Protein 6STL (pdb70)

GO terms:
  GO:0009970 cellular response to sulfate starvation (P, IEP)
  GO:0015734 taurine transmembrane transport (P, IMP)

Foldseek 3Di:
DAEAEEEEEQFLAQLLLLVLVVQLCVVQVYHYHYHYDLAAQVVLVCLQVVVHFKYKHKLQSLLQSLQVVRQKAFAWFQFFFFQLWFKWFAAVCDAPVSQQPFEEEEAPSGLQNLLVCLVCVVVVHHPVRHNYDHDGQVVVLVCVVVVNGGIYTDHPPNVVSRNVRTDTHGGQNVSVVVPQIMTMTMMGGPVCCVVRVVSLLSVVCSSQVSNVVCLVPVVVQLPPVSSLVSSCVRNVHDSVCSSVSHVRTGDDHLVRGLVCLPPVSFVNSQVSSVSCCVSVNHVDHDNTSNSHGDNVSD/DEAEEEEEQFLALLLLLVLVVVLCVVQVYHYHYDYDLACLVVLVCQQVVVHFKYKHKLQSLLQSVLVVRQKAFAFFLFFFFQLWFKWFAAVQAAPVSQFAFEEEDAPRGLQVLLVCLVCVVVVHHPVRHNYHHDGQVVVLVCVVVVVGGIYGDHPPNVVSRNVRTDTHGGQNVSVVVPQIMTMTMMGGPVCCVVCVVSLLSSVCSSQVSNVVCVVPVVVCLPPVSSLVSSCVRNVHDSVCSSVSHVRTHDDHLVVGLVCLPPVSFVSSQVSSVSCVVVVNHVDGDPTSNSHGDNVSD

Nearest PDB structures (foldseek):
  6ssy-assembly2_B  TM=1.000E+00  e=4.212E-60  Escherichia coli K-12
  3ksx-assembly1_A  TM=8.386E-01  e=1.624E-20  Xanthomonas citri pv. citri str. 306
  2x26-assembly2_B  TM=8.172E-01  e=3.732E-20  Escherichia coli K-12
  2x26-assembly1_A  TM=8.160E-01  e=9.656E-20  Escherichia coli K-12
  4h6d-assembly1_A  TM=6.275E-01  e=7.279E-15  Saccharomyces cerevisiae

Sequence (595 aa):
MVNVTVAYQTSAEPAKVAQADNTFAKESGATVDWRKFDSGASIVRALASGDVQIGNLGSSPLAVAASSQQVPIEVFLLASKLGNSEALVVKKTISKPEDLIGKRIAVPFISTTHYSLLAALKHWGIKPGQVEIVNLQPPAIIAAWQRGDIDGAYVWAPAVNALEKDGKVLTDSEQVGQWGAPTLDVWVVRKDFAEKHPEVVKAFAKSSAIDAQQPYIANPDVWLKQPENISKLARRLSGVPEGDVPGLVKGNTYLTPQQQTAELTGPVNKAIIDTAQFLKEQGKVPAVANDYSQYVTSRFVVNVTVAYQTSAEPAKVAQADNTFAKESGATVDWRKFDSGASSIVRALASGDVQIGNLGSSPLAVAASSQQVPIEVFLLASKLGNSEALVVKKTISKPEDLIGKRIAVPFISTTHYSLLAALKHWGIKPGQVEIVNLQPPAIIAAWQRGDIDGAYVWAPAVNALEKDGKVLTDSEQVGQWGAPTLDVWVVRKDFAEKHPEVVKAFAKSAIDAQQPYIANPDVWLKQPENISKLARLSSGVPEGDVPGLVKGNTYLTPQQQTAELTGPVNKAIIDTAQFLKEQGKVPAVANDYSQYVTSRFV

Structure (mmCIF, N/CA/C/O backbone):
data_6STL
#
_entry.id   6STL
#
_cell.length_a   44.960
_cell.length_b   74.092
_cell.length_c   164.118
_cell.angle_alpha   90.00
_cell.angle_beta   90.00
_cell.angle_gamma   90.00
#
_symmetry.space_group_name_H-M   'P 21 21 21'
#
loop_
_entity.id
_entity.type
_entity.pdbx_description
1 polymer 'Taurine-binding periplasmic protein'
2 non-polymer '2-AMINOETHANESULFONIC ACID'
3 non-polymer 'IODIDE ION'
4 water water
#
loop_
_atom_site.group_PDB
_atom_site.id
_atom_site.type_symbol
_atom_site.label_atom_id
_atom_site.label_alt_id
_atom_site.label_comp_id
_atom_site.label_asym_id
_atom_site.label_entity_id
_atom_site.label_seq_id
_atom_site.pdbx_PDB_ins_code
_atom_site.Cartn_x
_atom_site.Cartn_y
_atom_site.Cartn_z
_atom_site.occupancy
_atom_site.B_iso_or_equiv
_atom_site.auth_seq_id
_atom_site.auth_comp_id
_atom_site.auth_asym_id
_atom_site.auth_atom_id
_atom_site.pdbx_PDB_model_num
ATOM 1 N N . MET A 1 1 ? 14.497 0.783 121.999 1.00 40.56 22 MET A N 1
ATOM 2 C CA . MET A 1 1 ? 15.472 0.545 120.942 1.00 38.05 22 MET A CA 1
ATOM 3 C C . MET A 1 1 ? 15.900 -0.913 120.920 1.00 28.77 22 MET A C 1
ATOM 4 O O . MET A 1 1 ? 16.306 -1.477 121.938 1.00 29.89 22 MET A O 1
ATOM 9 N N . VAL A 1 2 ? 15.812 -1.520 119.743 1.00 19.43 23 VAL A N 1
ATOM 10 C CA . VAL A 1 2 ? 16.108 -2.932 119.560 1.00 15.71 23 VAL A CA 1
ATOM 11 C C . VAL A 1 2 ? 17.308 -3.051 118.633 1.00 15.66 23 VAL A C 1
ATOM 12 O O . VAL A 1 2 ? 17.328 -2.450 117.552 1.00 15.96 23 VAL A O 1
ATOM 16 N N . ASN A 1 3 ? 18.308 -3.810 119.072 1.00 15.44 24 ASN A N 1
ATOM 17 C CA . ASN A 1 3 ? 19.447 -4.201 118.257 1.00 15.38 24 ASN A CA 1
ATOM 18 C C . ASN A 1 3 ? 19.363 -5.700 118.035 1.00 15.01 24 ASN A C 1
ATOM 19 O O . ASN A 1 3 ? 19.074 -6.457 118.967 1.00 19.11 24 ASN A O 1
ATOM 2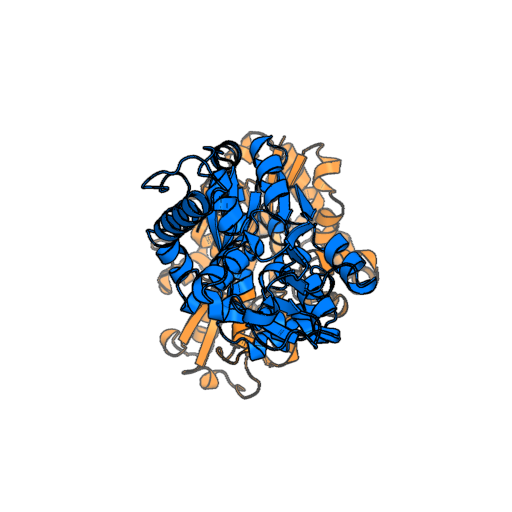4 N N . VAL A 1 4 ? 19.611 -6.132 116.808 1.00 11.83 25 VAL A N 1
ATOM 25 C CA . VAL A 1 4 ? 19.572 -7.551 116.491 1.00 12.04 25 VAL A CA 1
ATOM 26 C C . VAL A 1 4 ? 20.692 -7.868 115.517 1.00 10.60 25 VAL A C 1
ATOM 27 O O . VAL A 1 4 ? 20.948 -7.111 114.574 1.00 11.98 25 VAL A O 1
ATOM 31 N N . THR A 1 5 ? 21.380 -8.974 115.767 1.00 10.74 26 THR A N 1
ATOM 32 C CA . THR A 1 5 ? 22.409 -9.460 114.866 1.00 11.78 26 THR A CA 1
ATOM 33 C C . THR A 1 5 ? 21.862 -10.659 114.117 1.00 11.16 26 THR A C 1
ATOM 34 O O . THR A 1 5 ? 21.395 -11.622 114.736 1.00 10.96 26 THR A O 1
ATOM 38 N N . VAL A 1 6 ? 21.921 -10.587 112.793 1.00 10.75 27 VAL A N 1
ATOM 39 C CA . VAL A 1 6 ? 21.430 -11.624 111.900 1.00 9.40 27 VAL A CA 1
ATOM 40 C C . VAL A 1 6 ? 22.625 -12.258 111.199 1.00 9.89 27 VAL A C 1
ATOM 41 O O . VAL A 1 6 ? 23.390 -11.566 110.511 1.00 11.71 27 VAL A O 1
ATOM 45 N N . ALA A 1 7 ? 22.780 -13.576 111.359 1.00 8.63 28 ALA A N 1
ATOM 46 C CA . ALA A 1 7 ? 23.828 -14.327 110.672 1.00 9.64 28 ALA A CA 1
ATOM 47 C C . ALA A 1 7 ? 23.291 -14.796 109.326 1.00 8.71 28 ALA A C 1
ATOM 48 O O . ALA A 1 7 ? 22.341 -15.581 109.273 1.00 10.68 28 ALA A O 1
ATOM 50 N N . TYR A 1 8 ? 23.906 -14.343 108.240 1.00 10.06 29 TYR A N 1
ATOM 51 C CA . TYR A 1 8 ? 23.458 -14.733 106.911 1.00 10.10 29 TYR A CA 1
ATOM 52 C C . TYR A 1 8 ? 24.544 -15.510 106.186 1.00 9.41 29 TYR A C 1
ATOM 53 O O . TYR A 1 8 ? 25.716 -15.488 106.572 1.00 9.54 29 TYR A O 1
ATOM 62 N N . GLN A 1 9 ? 24.127 -16.215 105.143 1.00 9.34 30 GLN A N 1
ATOM 63 C CA . GLN A 1 9 ? 25.010 -17.044 104.336 1.00 9.85 30 GLN A CA 1
ATOM 64 C C . GLN A 1 9 ? 24.900 -16.634 102.871 1.00 10.25 30 GLN A C 1
ATOM 65 O O . GLN A 1 9 ? 24.154 -15.719 102.512 1.00 11.59 30 GLN A O 1
ATOM 71 N N . THR A 1 10 ? 25.633 -17.331 102.004 1.00 10.64 31 THR A N 1
ATOM 72 C CA . THR A 1 10 ? 25.909 -16.799 100.675 1.00 12.43 31 THR A CA 1
ATOM 73 C C . THR A 1 10 ? 25.032 -17.360 99.552 1.00 12.55 31 THR A C 1
ATOM 74 O O . THR A 1 10 ? 25.288 -17.046 98.387 1.00 15.30 31 THR A O 1
ATOM 78 N N . SER A 1 11 ? 24.003 -18.147 99.858 1.00 13.28 32 SER A N 1
ATOM 79 C CA . SER A 1 11 ? 23.097 -18.637 98.820 1.00 14.92 32 SER A CA 1
ATOM 80 C C . SER A 1 11 ? 22.446 -17.479 98.064 1.00 13.66 32 SER A C 1
ATOM 81 O O . SER A 1 11 ? 21.909 -16.548 98.667 1.00 15.09 32 SER A O 1
ATOM 84 N N . ALA A 1 12 ? 22.475 -17.546 96.735 1.00 11.42 33 ALA A N 1
ATOM 85 C CA . ALA A 1 12 ? 21.780 -16.568 95.898 1.00 12.70 33 ALA A CA 1
ATOM 86 C C . ALA A 1 12 ? 20.322 -16.987 95.789 1.00 11.55 33 ALA A C 1
ATOM 87 O O . ALA A 1 12 ? 19.979 -17.888 95.023 1.00 13.40 33 ALA A O 1
ATOM 89 N N . GLU A 1 13 ? 19.452 -16.329 96.546 1.00 10.62 34 GLU A N 1
ATOM 90 C CA . GLU A 1 13 ? 18.034 -16.658 96.546 1.00 10.77 34 GLU A CA 1
ATOM 91 C C . GLU A 1 13 ? 17.232 -15.376 96.720 1.00 10.11 34 GLU A C 1
ATOM 92 O O . GLU A 1 13 ? 17.777 -14.355 97.166 1.00 10.19 34 GLU A O 1
ATOM 98 N N . PRO A 1 14 ? 15.942 -15.387 96.354 1.00 10.45 35 PRO A N 1
ATOM 99 C CA . PRO A 1 14 ? 15.211 -14.117 96.192 1.00 10.23 35 PRO A CA 1
ATOM 100 C C . PRO A 1 14 ? 15.116 -13.259 97.446 1.00 10.13 35 PRO A C 1
ATOM 101 O O . PRO A 1 14 ? 15.007 -12.030 97.328 1.00 11.41 35 PRO A O 1
ATOM 105 N N . ALA A 1 15 ? 15.150 -13.853 98.643 1.00 10.64 36 ALA A N 1
ATOM 106 C CA . ALA A 1 15 ? 15.080 -13.049 99.860 1.00 11.27 36 ALA A CA 1
ATOM 107 C C . ALA A 1 15 ? 16.259 -12.088 100.001 1.00 10.40 36 ALA A C 1
ATOM 108 O O . ALA A 1 15 ? 16.172 -11.126 100.776 1.00 12.32 36 ALA A O 1
ATOM 110 N N . LYS A 1 16 ? 17.355 -12.308 99.266 1.00 9.99 37 LYS A N 1
ATOM 111 C CA . LYS A 1 16 ? 18.470 -11.369 99.329 1.00 11.19 37 LYS A CA 1
ATOM 112 C C . LYS A 1 16 ? 18.096 -9.986 98.810 1.00 11.35 37 LYS A C 1
ATOM 113 O O . LYS A 1 16 ? 18.754 -9.008 99.170 1.00 10.59 37 LYS A O 1
ATOM 119 N N . VAL A 1 17 ? 17.045 -9.873 97.992 1.00 10.70 38 VAL A N 1
ATOM 120 C CA . VAL A 1 17 ? 16.592 -8.546 97.580 1.00 10.81 38 VAL A CA 1
ATOM 121 C C . VAL A 1 17 ? 16.133 -7.744 98.793 1.00 10.34 38 VAL A C 1
ATOM 122 O O . VAL A 1 17 ? 16.412 -6.547 98.903 1.00 11.50 38 VAL A O 1
ATOM 126 N N . ALA A 1 18 ? 15.409 -8.385 99.714 1.00 11.09 39 ALA A N 1
ATOM 127 C CA . ALA A 1 18 ? 14.958 -7.677 100.910 1.00 11.75 39 ALA A CA 1
ATOM 128 C C . ALA A 1 18 ? 16.128 -7.320 101.816 1.00 9.73 39 ALA A C 1
ATOM 129 O O . ALA A 1 18 ? 16.131 -6.258 102.446 1.00 11.72 39 ALA A O 1
ATOM 131 N N . GLN A 1 19 ? 17.127 -8.198 101.902 1.00 10.72 40 GLN A N 1
ATOM 132 C CA . GLN A 1 19 ? 18.332 -7.872 102.654 1.00 10.69 40 GLN A CA 1
ATOM 133 C C . GLN A 1 19 ? 19.015 -6.636 102.075 1.00 11.18 40 GLN A C 1
ATOM 134 O O . GLN A 1 19 ? 19.322 -5.687 102.803 1.00 11.12 40 GLN A O 1
ATOM 140 N N . ALA A 1 20 ? 19.210 -6.611 100.752 1.00 10.91 41 ALA A N 1
ATOM 141 C CA . ALA A 1 20 ? 19.856 -5.470 100.107 1.00 11.11 41 ALA A CA 1
ATOM 142 C C . ALA A 1 20 ? 19.054 -4.190 100.305 1.00 10.99 41 ALA A C 1
ATOM 143 O O . ALA A 1 20 ? 19.630 -3.105 100.456 1.00 13.62 41 ALA A O 1
ATOM 145 N N . ASP A 1 21 ? 17.726 -4.297 100.294 1.00 10.90 42 ASP A N 1
ATOM 146 C CA . ASP A 1 21 ? 16.839 -3.152 100.453 1.00 11.83 42 ASP A CA 1
ATOM 147 C C . ASP A 1 21 ? 16.711 -2.693 101.903 1.00 11.00 42 ASP A C 1
ATOM 148 O O . ASP A 1 21 ? 16.065 -1.671 102.154 1.00 12.87 42 ASP A O 1
ATOM 153 N N . ASN A 1 22 ? 17.278 -3.432 102.857 1.00 13.15 43 ASN A N 1
ATOM 154 C CA . ASN A 1 22 ? 17.188 -3.100 104.282 1.00 13.53 43 ASN A CA 1
ATOM 155 C C . ASN A 1 22 ? 15.743 -3.129 104.787 1.00 11.29 43 ASN A C 1
ATOM 156 O O . ASN A 1 22 ? 15.397 -2.433 105.742 1.00 12.54 43 ASN A O 1
ATOM 161 N N . THR A 1 23 ? 14.899 -3.962 104.174 1.00 11.34 44 THR A N 1
ATOM 162 C CA . THR A 1 23 ? 13.465 -3.911 104.457 1.00 12.26 44 THR A CA 1
ATOM 163 C C . THR A 1 23 ? 13.141 -4.303 105.893 1.00 11.67 44 THR A C 1
ATOM 164 O O . THR A 1 23 ? 12.280 -3.682 106.531 1.00 12.11 44 THR A O 1
ATOM 168 N N . PHE A 1 24 ? 13.794 -5.346 106.406 1.00 9.91 45 PHE A N 1
ATOM 169 C CA . PHE A 1 24 ? 13.544 -5.792 107.773 1.00 9.25 45 PHE A CA 1
ATOM 170 C C . PHE A 1 24 ? 13.841 -4.681 108.781 1.00 9.14 45 PHE A C 1
ATOM 171 O O . PHE A 1 24 ? 13.020 -4.392 109.659 1.00 10.11 45 PHE A O 1
ATOM 179 N N . ALA A 1 25 ? 14.996 -4.020 108.644 1.00 9.69 46 ALA A N 1
ATOM 180 C CA . ALA A 1 25 ? 15.313 -2.897 109.522 1.00 10.55 46 ALA A CA 1
ATOM 181 C C . ALA A 1 25 ? 14.270 -1.794 109.402 1.00 10.02 46 ALA A C 1
ATOM 182 O O . ALA A 1 25 ? 13.784 -1.269 110.410 1.00 11.34 46 ALA A O 1
ATOM 184 N N . LYS A 1 26 ? 13.896 -1.447 108.171 1.00 10.88 47 LYS A N 1
ATOM 185 C CA . LYS A 1 26 ? 12.977 -0.332 107.970 1.00 10.80 47 LYS A CA 1
ATOM 186 C C . LYS A 1 26 ? 11.605 -0.625 108.558 1.00 10.85 47 LYS A C 1
ATOM 187 O O . LYS A 1 26 ? 11.004 0.249 109.192 1.00 11.97 47 LYS A O 1
ATOM 193 N N . GLU A 1 27 ? 11.094 -1.845 108.349 1.00 10.40 48 GLU A N 1
ATOM 194 C CA . GLU A 1 27 ? 9.747 -2.177 108.801 1.00 10.27 48 GLU A CA 1
ATOM 195 C C . GLU A 1 27 ? 9.700 -2.471 110.294 1.00 12.07 48 GLU A C 1
ATOM 196 O O . GLU A 1 27 ? 8.710 -2.147 110.955 1.00 15.00 48 GLU A O 1
ATOM 202 N N . SER A 1 28 ? 10.759 -3.057 110.850 1.00 10.60 49 SER A N 1
ATOM 203 C CA . SER A 1 28 ? 10.752 -3.435 112.257 1.00 10.37 49 SER A CA 1
ATOM 204 C C . SER A 1 28 ? 11.140 -2.290 113.177 1.00 11.09 49 SER A C 1
ATOM 205 O O . SER A 1 28 ? 10.770 -2.314 114.357 1.00 13.67 49 SER A O 1
ATOM 208 N N . GLY A 1 29 ? 11.879 -1.302 112.669 1.00 11.62 50 GLY A N 1
ATOM 209 C CA . GLY A 1 29 ? 12.446 -0.250 113.489 1.00 13.30 50 GLY A CA 1
ATOM 210 C C . GLY A 1 29 ? 13.716 -0.625 114.225 1.00 13.28 50 GLY A C 1
ATOM 211 O O . GLY A 1 29 ? 14.271 0.221 114.939 1.00 15.12 50 GLY A O 1
ATOM 212 N N . ALA A 1 30 ? 14.196 -1.859 114.080 1.00 12.50 51 ALA A N 1
ATOM 213 C CA . ALA A 1 30 ? 15.383 -2.296 114.796 1.00 11.10 51 ALA A CA 1
ATOM 214 C C . ALA A 1 30 ? 16.648 -1.892 114.044 1.00 11.81 51 ALA A C 1
ATOM 215 O O . ALA A 1 30 ? 16.643 -1.701 112.827 1.00 13.59 51 ALA A O 1
ATOM 217 N N . THR A 1 31 ? 17.739 -1.761 114.793 1.00 12.23 52 THR A N 1
ATOM 218 C CA . THR A 1 31 ? 19.062 -1.652 114.193 1.00 11.84 52 THR A CA 1
ATOM 219 C C . THR A 1 31 ? 19.568 -3.064 113.938 1.00 10.81 52 THR A C 1
ATOM 220 O O . THR A 1 31 ? 19.691 -3.861 114.875 1.00 13.50 52 THR A O 1
ATOM 224 N N . VAL A 1 32 ? 19.818 -3.389 112.672 1.00 12.10 53 VAL A N 1
ATOM 225 C CA . VAL A 1 32 ? 20.114 -4.755 112.252 1.00 11.32 53 VAL A CA 1
ATOM 226 C C . VAL A 1 32 ? 21.562 -4.841 111.792 1.00 11.73 53 VAL A C 1
ATOM 227 O O . VAL A 1 32 ? 21.977 -4.133 110.862 1.00 13.87 53 VAL A O 1
ATOM 231 N N . ASP A 1 33 ? 22.325 -5.724 112.428 1.00 11.52 54 ASP A N 1
ATOM 232 C CA . ASP A 1 33 ? 23.700 -6.010 112.041 1.00 12.27 54 ASP A CA 1
ATOM 233 C C . ASP A 1 33 ? 23.666 -7.327 111.273 1.00 10.29 54 ASP A C 1
ATOM 234 O O . ASP A 1 33 ? 23.574 -8.403 111.869 1.00 11.78 54 ASP A O 1
ATOM 239 N N . TRP A 1 34 ? 23.720 -7.234 109.943 1.00 10.96 55 TRP A N 1
ATOM 240 C CA . TRP A 1 34 ? 23.786 -8.414 109.086 1.00 10.96 55 TRP A CA 1
ATOM 241 C C . TRP A 1 34 ? 25.239 -8.862 108.998 1.00 11.64 55 TRP A C 1
ATOM 242 O O . TRP A 1 34 ? 26.077 -8.134 108.461 1.00 15.77 55 TRP A O 1
ATOM 253 N N . ARG A 1 35 ? 25.536 -10.052 109.513 1.00 11.07 56 ARG A N 1
ATOM 254 C CA . ARG A 1 35 ? 26.902 -10.556 109.610 1.00 12.98 56 ARG A CA 1
ATOM 255 C C . ARG A 1 35 ? 27.016 -11.813 108.764 1.00 10.32 56 ARG A C 1
ATOM 256 O O . ARG A 1 35 ? 26.256 -12.769 108.959 1.00 11.29 56 ARG A O 1
ATOM 264 N N . LYS A 1 36 ? 27.965 -11.813 107.829 1.00 10.81 57 LYS A N 1
ATOM 265 C CA . LYS A 1 36 ? 28.186 -12.953 106.952 1.00 11.29 57 LYS A CA 1
ATOM 266 C C . LYS A 1 36 ? 28.983 -14.026 107.676 1.00 11.82 57 LYS A C 1
ATOM 267 O O . LYS A 1 36 ? 29.993 -13.731 108.322 1.00 13.42 57 LYS A O 1
ATOM 273 N N . PHE A 1 37 ? 28.525 -15.271 107.565 1.00 11.54 58 PHE A N 1
ATOM 274 C CA . PHE A 1 37 ? 29.239 -16.431 108.077 1.00 11.93 58 PHE A CA 1
ATOM 275 C C . PHE A 1 37 ? 29.540 -17.393 106.934 1.00 12.61 58 PHE A C 1
ATOM 276 O O . PHE A 1 37 ? 28.791 -17.478 105.955 1.00 14.51 58 PHE A O 1
ATOM 284 N N . ASP A 1 38 ? 30.649 -18.126 107.070 1.00 15.54 59 ASP A N 1
ATOM 285 C CA . ASP A 1 38 ? 31.118 -18.984 105.985 1.00 16.22 59 ASP A CA 1
ATOM 286 C C . ASP A 1 38 ? 30.334 -20.286 105.878 1.00 13.96 59 ASP A C 1
ATOM 287 O O . ASP A 1 38 ? 30.238 -20.847 104.777 1.00 14.70 59 ASP A O 1
ATOM 292 N N . SER A 1 39 ? 29.794 -20.788 106.990 1.00 12.49 60 SER A N 1
ATOM 293 C CA . SER A 1 39 ? 28.976 -21.999 106.992 1.00 12.63 60 SER A CA 1
ATOM 294 C C . SER A 1 39 ? 28.221 -22.075 108.318 1.00 10.55 60 SER A C 1
ATOM 295 O O . SER A 1 39 ? 28.386 -21.226 109.202 1.00 12.22 60 SER A O 1
ATOM 298 N N . GLY A 1 40 ? 27.400 -23.117 108.459 1.00 10.41 61 GLY A N 1
ATOM 299 C CA . GLY A 1 40 ? 26.453 -23.162 109.560 1.00 10.68 61 GLY A CA 1
ATOM 300 C C . GLY A 1 40 ? 27.062 -23.479 110.912 1.00 10.76 61 GLY A C 1
ATOM 301 O O . GLY A 1 40 ? 26.528 -23.064 111.941 1.00 11.60 61 GLY A O 1
ATOM 302 N N . ALA A 1 41 ? 28.182 -24.208 110.942 1.00 12.05 62 ALA A N 1
ATOM 303 C CA . ALA A 1 41 ? 28.768 -24.586 112.225 1.00 11.87 62 ALA A CA 1
ATOM 304 C C . ALA A 1 41 ? 29.087 -23.356 113.072 1.00 12.87 62 ALA A C 1
ATOM 305 O O . ALA A 1 41 ? 28.756 -23.303 114.262 1.00 13.13 62 ALA A O 1
ATOM 307 N N . SER A 1 42 ? 29.724 -22.349 112.473 1.00 12.32 63 SER A N 1
ATOM 308 C CA . SER A 1 42 ? 30.058 -21.142 113.225 1.00 12.54 63 SER A CA 1
ATOM 309 C C . SER A 1 42 ? 28.818 -20.342 113.612 1.00 10.85 63 SER A C 1
ATOM 310 O O . SER A 1 42 ? 28.839 -19.606 114.610 1.00 11.81 63 SER A O 1
ATOM 313 N N . ILE A 1 43 ? 27.734 -20.462 112.841 1.00 10.27 64 ILE A N 1
ATOM 314 C CA . ILE A 1 43 ? 26.479 -19.823 113.229 1.00 9.88 64 ILE A CA 1
ATOM 315 C C . ILE A 1 43 ? 25.887 -20.502 114.457 1.00 10.53 64 ILE A C 1
ATOM 316 O O . ILE A 1 43 ? 25.365 -19.834 115.358 1.00 12.07 64 ILE A O 1
ATOM 321 N N . VAL A 1 44 ? 25.939 -21.835 114.510 1.00 10.20 65 VAL A N 1
ATOM 322 C CA . VAL A 1 44 ? 25.482 -22.544 115.702 1.00 10.14 65 VAL A CA 1
ATOM 323 C C . VAL A 1 44 ? 26.232 -22.061 116.935 1.00 11.29 65 VAL A C 1
ATOM 324 O O . VAL A 1 44 ? 25.624 -21.797 117.979 1.00 12.00 65 VAL A O 1
ATOM 328 N N . ARG A 1 45 ? 27.560 -21.912 116.831 1.00 12.37 66 ARG A N 1
ATOM 329 C CA . ARG A 1 45 ? 28.343 -21.440 117.972 1.00 14.55 66 ARG A CA 1
ATOM 330 C C . ARG A 1 45 ? 27.892 -20.051 118.401 1.00 12.91 66 ARG A C 1
ATOM 331 O O . ARG A 1 45 ? 27.769 -19.766 119.600 1.00 13.38 66 ARG A O 1
ATOM 339 N N . ALA A 1 46 ? 27.673 -19.163 117.429 1.00 11.99 67 ALA A N 1
ATOM 340 C CA . ALA A 1 46 ? 27.310 -17.786 117.738 1.00 11.60 67 ALA A CA 1
ATOM 341 C C . ALA A 1 46 ? 25.891 -17.695 118.289 1.00 11.40 67 ALA A C 1
ATOM 342 O O . ALA A 1 46 ? 25.608 -16.848 119.143 1.00 12.63 67 ALA A O 1
ATOM 344 N N . LEU A 1 47 ? 24.976 -18.541 117.800 1.00 10.99 68 LEU A N 1
ATOM 345 C CA . LEU A 1 47 ? 23.644 -18.604 118.399 1.00 11.61 68 LEU A CA 1
ATOM 346 C C . LEU A 1 47 ? 23.722 -19.102 119.838 1.00 11.71 68 LEU A C 1
ATOM 347 O O . LEU A 1 47 ? 23.070 -18.547 120.732 1.00 13.73 68 LEU A O 1
ATOM 352 N N . ALA A 1 48 ? 24.528 -20.143 120.079 1.00 11.27 69 ALA A N 1
ATOM 353 C CA . ALA A 1 48 ? 24.622 -20.727 121.416 1.00 12.98 69 ALA A CA 1
ATOM 354 C C . ALA A 1 48 ? 25.183 -19.732 122.424 1.00 13.31 69 ALA A C 1
ATOM 355 O O . ALA A 1 48 ? 24.725 -19.678 123.571 1.00 17.11 69 ALA A O 1
ATOM 357 N N . SER A 1 49 ? 26.172 -18.932 122.019 1.00 13.28 70 SER A N 1
ATOM 358 C CA . SER A 1 49 ? 26.761 -17.950 122.922 1.00 14.17 70 SER A CA 1
ATOM 359 C C . SER A 1 49 ? 25.920 -16.689 123.065 1.00 13.74 70 SER A C 1
ATOM 360 O O . SER A 1 49 ? 26.184 -15.886 123.967 1.00 18.11 70 SER A O 1
ATOM 363 N N . GLY A 1 50 ? 24.920 -16.497 122.210 1.00 13.22 71 GLY A N 1
ATOM 364 C CA . GLY A 1 50 ? 24.097 -15.307 122.250 1.00 15.23 71 GLY A CA 1
ATOM 365 C C . GLY A 1 50 ? 24.590 -14.161 121.395 1.00 16.23 71 GLY A C 1
ATOM 366 O O . GLY A 1 50 ? 23.962 -13.095 121.401 1.00 17.01 71 GLY A O 1
ATOM 367 N N . ASP A 1 51 ? 25.692 -14.341 120.658 1.00 14.45 72 ASP A N 1
ATOM 368 C CA . ASP A 1 51 ? 26.217 -13.267 119.819 1.00 16.78 72 ASP A CA 1
ATOM 369 C C . ASP A 1 51 ? 25.379 -13.036 118.572 1.00 14.84 72 ASP A C 1
ATOM 370 O O . ASP A 1 51 ? 25.462 -11.956 117.978 1.00 17.73 72 ASP A O 1
ATOM 375 N N . VAL A 1 52 ? 24.584 -14.025 118.170 1.00 13.65 73 VAL A N 1
ATOM 376 C CA . VAL A 1 52 ? 23.649 -13.921 117.058 1.00 12.78 73 VAL A CA 1
ATOM 377 C C . VAL A 1 52 ? 22.273 -14.294 117.590 1.00 10.62 73 VAL A C 1
ATOM 378 O O . VAL A 1 52 ? 22.146 -15.226 118.389 1.00 12.32 73 VAL A O 1
ATOM 382 N N . GLN A 1 53 ? 21.246 -13.561 117.162 1.00 9.88 74 GLN A N 1
ATOM 383 C CA . GLN A 1 53 ? 19.890 -13.848 117.616 1.00 10.38 74 GLN A CA 1
ATOM 384 C C . GLN A 1 53 ? 19.021 -14.522 116.560 1.00 10.09 74 GLN A C 1
ATOM 385 O O . GLN A 1 53 ? 18.118 -15.290 116.923 1.00 10.83 74 GLN A O 1
ATOM 391 N N . ILE A 1 54 ? 19.261 -14.237 115.277 1.00 10.14 75 ILE A N 1
ATOM 392 C CA . ILE A 1 54 ? 18.560 -14.846 114.151 1.00 9.34 75 ILE A CA 1
ATOM 393 C C . ILE A 1 54 ? 19.628 -15.333 113.187 1.00 9.63 75 ILE A C 1
ATOM 394 O O . ILE A 1 54 ? 20.566 -14.588 112.882 1.00 10.97 75 ILE A O 1
ATOM 399 N N . GLY A 1 55 ? 19.516 -16.576 112.732 1.00 9.36 76 GLY A N 1
ATOM 400 C CA . GLY A 1 55 ? 20.544 -17.151 111.879 1.00 9.57 76 GLY A CA 1
ATOM 401 C C . GLY A 1 55 ? 19.986 -18.058 110.805 1.00 9.69 76 GLY A C 1
ATOM 402 O O . GLY A 1 55 ? 18.981 -18.746 110.996 1.00 9.59 76 GLY A O 1
ATOM 403 N N . ASN A 1 56 ? 20.675 -18.068 109.668 1.00 8.96 77 ASN A N 1
ATOM 404 C CA . ASN A 1 56 ? 20.340 -18.946 108.555 1.00 9.77 77 ASN A CA 1
ATOM 405 C C . ASN A 1 56 ? 21.184 -20.208 108.670 1.00 9.17 77 ASN A C 1
ATOM 406 O O . ASN A 1 56 ? 22.415 -20.136 108.637 1.00 11.01 77 ASN A O 1
ATOM 411 N N . LEU A 1 57 ? 20.528 -21.359 108.831 1.00 9.39 78 LEU A N 1
ATOM 412 C CA . LEU A 1 57 ? 21.208 -22.639 109.007 1.00 8.90 78 LEU A CA 1
ATOM 413 C C . LEU A 1 57 ? 20.735 -23.635 107.962 1.00 9.37 78 LEU A C 1
ATOM 414 O O . LEU A 1 57 ? 19.538 -23.719 107.664 1.00 9.33 78 LEU A O 1
ATOM 419 N N . GLY A 1 58 ? 21.672 -24.425 107.444 1.00 9.29 79 GLY A N 1
ATOM 420 C CA . GLY A 1 58 ? 21.291 -25.643 106.764 1.00 9.55 79 GLY A CA 1
ATOM 421 C C . GLY A 1 58 ? 20.682 -26.649 107.722 1.00 8.40 79 GLY A C 1
ATOM 422 O O . GLY A 1 58 ? 20.841 -26.570 108.941 1.00 9.38 79 GLY A O 1
ATOM 423 N N . SER A 1 59 ? 19.974 -27.626 107.151 1.00 9.17 80 SER A N 1
ATOM 424 C CA . SER A 1 59 ? 19.281 -28.604 107.987 1.00 9.80 80 SER A CA 1
ATOM 425 C C . SER A 1 59 ? 20.253 -29.475 108.782 1.00 9.32 80 SER A C 1
ATOM 426 O O . SER A 1 59 ? 19.907 -29.942 109.873 1.00 10.64 80 SER A O 1
ATOM 429 N N . SER A 1 60 ? 21.470 -29.693 108.267 1.00 9.44 81 SER A N 1
ATOM 430 C CA . SER A 1 60 ? 22.446 -30.486 109.014 1.00 10.12 81 SER A CA 1
ATOM 431 C C . SER A 1 60 ? 22.984 -29.731 110.227 1.00 9.02 81 SER A C 1
ATOM 432 O O . SER A 1 60 ? 22.913 -30.274 111.344 1.00 10.72 81 SER A O 1
ATOM 435 N N . PRO A 1 61 ? 23.474 -28.487 110.112 1.00 9.40 82 PRO A N 1
ATOM 436 C CA . PRO A 1 61 ? 23.819 -27.747 111.337 1.00 10.07 82 PRO A CA 1
ATOM 437 C C . PRO A 1 61 ? 22.638 -27.576 112.279 1.00 9.34 82 PRO A C 1
ATOM 438 O O . PRO A 1 61 ? 22.824 -27.607 113.502 1.00 10.66 82 PRO A O 1
ATOM 442 N N . LEU A 1 62 ? 21.426 -27.416 111.748 1.00 9.24 83 LEU A N 1
ATOM 443 C CA . LEU A 1 62 ? 20.249 -27.332 112.608 1.00 10.93 83 LEU A CA 1
ATOM 444 C C . LEU A 1 62 ? 20.106 -28.586 113.460 1.00 9.33 83 LEU A C 1
ATOM 445 O O . LEU A 1 62 ? 19.863 -28.506 114.671 1.00 10.34 83 LEU A O 1
ATOM 450 N N . ALA A 1 63 ? 20.248 -29.760 112.839 1.00 9.07 84 ALA A N 1
ATOM 451 C CA . ALA A 1 63 ? 20.104 -31.017 113.570 1.00 10.06 84 ALA A CA 1
ATOM 452 C C . ALA A 1 63 ? 21.183 -31.170 114.633 1.00 10.64 84 ALA A C 1
ATOM 453 O O . ALA A 1 63 ? 20.920 -31.693 115.727 1.00 12.25 84 ALA A O 1
ATOM 455 N N . VAL A 1 64 ? 22.410 -30.733 114.329 1.00 10.79 85 VAL A N 1
ATOM 456 C CA . VAL A 1 64 ? 23.469 -30.745 115.340 1.00 10.85 85 VAL A CA 1
ATOM 457 C C . VAL A 1 64 ? 23.092 -29.851 116.516 1.00 10.78 85 VAL A C 1
ATOM 458 O O . VAL A 1 64 ? 23.189 -30.251 117.683 1.00 13.09 85 VAL A O 1
ATOM 462 N N . ALA A 1 65 ? 22.646 -28.627 116.228 1.00 10.47 86 ALA A N 1
ATOM 463 C CA . ALA A 1 65 ? 22.269 -27.710 117.301 1.00 11.26 86 ALA A CA 1
ATOM 464 C C . ALA A 1 65 ? 21.121 -28.271 118.132 1.00 10.97 86 ALA A C 1
ATOM 465 O O . ALA A 1 65 ? 21.134 -28.189 119.368 1.00 11.30 86 ALA A O 1
ATOM 467 N N . ALA A 1 66 ? 20.114 -28.841 117.473 1.00 10.54 87 ALA A N 1
ATOM 468 C CA . ALA A 1 66 ? 18.971 -29.369 118.213 1.00 11.56 87 ALA A CA 1
ATOM 469 C C . ALA A 1 66 ? 19.379 -30.555 119.075 1.00 11.86 87 ALA A C 1
ATOM 470 O O . ALA A 1 66 ? 18.895 -30.711 120.201 1.00 12.47 87 ALA A O 1
ATOM 472 N N . SER A 1 67 ? 20.297 -31.382 118.578 1.00 11.92 88 SER A N 1
ATOM 473 C CA A SER A 1 67 ? 20.793 -32.521 119.347 0.52 14.13 88 SER A CA 1
ATOM 474 C CA B SER A 1 67 ? 20.732 -32.512 119.381 0.48 14.24 88 SER A CA 1
ATOM 475 C C . SER A 1 67 ? 21.607 -32.079 120.553 1.00 15.49 88 SER A C 1
ATOM 476 O O . SER A 1 67 ? 21.750 -32.843 121.515 1.00 20.49 88 SER A O 1
ATOM 481 N N . GLN A 1 68 ? 22.154 -30.864 120.513 1.00 12.25 89 GLN A N 1
ATOM 482 C CA . GLN A 1 68 ? 22.873 -30.280 121.637 1.00 14.52 89 GLN A CA 1
ATOM 483 C C . GLN A 1 68 ? 21.982 -29.407 122.517 1.00 13.85 89 GLN A C 1
ATOM 484 O O . GLN A 1 68 ? 22.485 -28.780 123.454 1.00 15.83 89 GLN A O 1
ATOM 490 N N . GLN A 1 69 ? 20.677 -29.353 122.234 1.00 12.30 90 GLN A N 1
ATOM 491 C CA . GLN A 1 69 ? 19.701 -28.592 123.024 1.00 13.12 90 GLN A CA 1
ATOM 492 C C . GLN A 1 69 ? 19.993 -27.094 123.031 1.00 13.12 90 GLN A C 1
ATOM 493 O O . GLN A 1 69 ? 19.750 -26.406 124.028 1.00 15.22 90 GLN A O 1
ATOM 499 N N . VAL A 1 70 ? 20.513 -26.577 121.922 1.00 12.02 91 VAL A N 1
ATOM 500 C CA . VAL A 1 70 ? 20.635 -25.121 121.790 1.00 12.42 91 VAL A CA 1
ATOM 501 C C . VAL A 1 70 ? 19.235 -24.515 121.764 1.00 11.63 91 VAL A C 1
ATOM 502 O O . VAL A 1 70 ? 18.364 -24.999 121.012 1.00 11.49 91 VAL A O 1
ATOM 506 N N . PRO A 1 71 ? 18.955 -23.459 122.549 1.00 12.12 92 PRO A N 1
ATOM 507 C CA . PRO A 1 71 ? 17.573 -22.921 122.643 1.00 11.98 92 PRO A CA 1
ATOM 508 C C . PRO A 1 71 ? 17.201 -22.033 121.461 1.00 10.25 92 PRO A C 1
ATOM 509 O O . PRO A 1 71 ? 17.114 -20.799 121.563 1.00 11.87 92 PRO A O 1
ATOM 513 N N . ILE A 1 72 ? 16.990 -22.672 120.307 1.00 11.13 93 ILE A N 1
ATOM 514 C CA . ILE A 1 72 ? 16.614 -22.006 119.067 1.00 9.43 93 ILE A CA 1
ATOM 515 C C . ILE A 1 72 ? 15.424 -22.738 118.459 1.00 10.13 93 ILE A C 1
ATOM 516 O O . ILE A 1 72 ? 15.201 -23.929 118.699 1.00 10.58 93 ILE A O 1
ATOM 521 N N . GLU A 1 73 ? 14.676 -22.016 117.631 1.00 10.03 94 GLU A N 1
ATOM 522 C CA . GLU A 1 73 ? 13.566 -22.596 116.892 1.00 10.30 94 GLU A CA 1
ATOM 523 C C . GLU A 1 73 ? 13.631 -22.156 115.439 1.00 9.58 94 GLU A C 1
ATOM 524 O O . GLU A 1 73 ? 13.850 -20.975 115.151 1.00 9.44 94 GLU A O 1
ATOM 530 N N . VAL A 1 74 ? 13.404 -23.112 114.531 1.00 10.25 95 VAL A N 1
ATOM 531 C CA . VAL A 1 74 ? 13.076 -22.776 113.151 1.00 8.81 95 VAL A CA 1
ATOM 532 C C . VAL A 1 74 ? 11.769 -21.999 113.135 1.00 8.71 95 VAL A C 1
ATOM 533 O O . VAL A 1 74 ? 10.755 -22.457 113.676 1.00 10.43 95 VAL A O 1
ATOM 537 N N . PHE A 1 75 ? 11.776 -20.818 112.516 1.00 9.25 96 PHE A N 1
ATOM 538 C CA . PHE A 1 75 ? 10.547 -20.045 112.394 1.00 9.05 96 PHE A CA 1
ATOM 539 C C . PHE A 1 75 ? 10.151 -19.730 110.955 1.00 9.08 96 PHE A C 1
ATOM 540 O O . PHE A 1 75 ? 9.069 -19.167 110.730 1.00 10.12 96 PHE A O 1
ATOM 548 N N . LEU A 1 76 ? 10.976 -20.099 109.980 1.00 10.40 97 LEU A N 1
ATOM 549 C CA . LEU A 1 76 ? 10.570 -20.115 108.582 1.00 10.72 97 LEU A CA 1
ATOM 550 C C . LEU A 1 76 ? 11.613 -20.883 107.794 1.00 10.68 97 LEU A C 1
ATOM 551 O O . LEU A 1 76 ? 12.762 -21.021 108.215 1.00 10.81 97 LEU A O 1
ATOM 556 N N . LEU A 1 77 ? 11.193 -21.387 106.649 1.00 10.63 98 LEU A N 1
ATOM 557 C CA . LEU A 1 77 ? 12.125 -21.997 105.721 1.00 12.39 98 LEU A CA 1
ATOM 558 C C . LEU A 1 77 ? 12.714 -20.921 104.825 1.00 11.45 98 LEU A C 1
ATOM 559 O O . LEU A 1 77 ? 12.029 -19.960 104.451 1.00 12.92 98 LEU A O 1
ATOM 564 N N . ALA A 1 78 ? 13.995 -21.073 104.503 1.00 10.99 99 ALA A N 1
ATOM 565 C CA . ALA A 1 78 ? 14.608 -20.252 103.470 1.00 10.85 99 ALA A CA 1
ATOM 566 C C . ALA A 1 78 ? 14.436 -20.889 102.098 1.00 10.62 99 ALA A C 1
ATOM 567 O O . ALA A 1 78 ? 13.971 -20.230 101.162 1.00 12.78 99 ALA A O 1
ATOM 569 N N . SER A 1 79 ? 14.756 -22.177 101.976 1.00 9.92 100 SER A N 1
ATOM 570 C CA . SER A 1 79 ? 14.658 -22.848 100.687 1.00 10.78 100 SER A CA 1
ATOM 571 C C . SER A 1 79 ? 14.737 -24.356 100.879 1.00 9.77 100 SER A C 1
ATOM 572 O O . SER A 1 79 ? 15.233 -24.851 101.897 1.00 10.27 100 SER A O 1
ATOM 575 N N . LYS A 1 80 ? 14.231 -25.073 99.878 1.00 10.75 101 LYS A N 1
ATOM 576 C CA . LYS A 1 80 ? 14.440 -26.509 99.718 1.00 9.85 101 LYS A CA 1
ATOM 577 C C . LYS A 1 80 ? 15.570 -26.674 98.710 1.00 10.15 101 LYS A C 1
ATOM 578 O O . LYS A 1 80 ? 15.433 -26.286 97.544 1.00 11.23 101 LYS A O 1
ATOM 584 N N . LEU A 1 81 ? 16.692 -27.220 99.169 1.00 10.40 102 LEU A N 1
ATOM 585 C CA . LEU A 1 81 ? 17.923 -27.159 98.390 1.00 9.82 102 LEU A CA 1
ATOM 586 C C . LEU A 1 81 ? 17.893 -28.147 97.229 1.00 10.71 102 LEU A C 1
ATOM 587 O O . LEU A 1 81 ? 17.569 -29.325 97.404 1.00 12.99 102 LEU A O 1
ATOM 592 N N . GLY A 1 82 ? 18.247 -27.661 96.044 1.00 10.37 103 GLY A N 1
ATOM 593 C CA . GLY A 1 82 ? 18.408 -28.506 94.876 1.00 9.35 103 GLY A CA 1
ATOM 594 C C . GLY A 1 82 ? 19.827 -28.402 94.352 1.00 9.58 103 GLY A C 1
ATOM 595 O O . GLY A 1 82 ? 20.783 -28.442 95.135 1.00 10.82 103 GLY A O 1
ATOM 596 N N . ASN A 1 83 ? 19.998 -28.247 93.040 1.00 9.77 104 ASN A N 1
ATOM 597 C CA . ASN A 1 83 ? 21.346 -28.263 92.484 1.00 10.35 104 ASN A CA 1
ATOM 598 C C . ASN A 1 83 ? 22.129 -26.976 92.732 1.00 10.41 104 ASN A C 1
ATOM 599 O O . ASN A 1 83 ? 23.250 -26.870 92.236 1.00 12.60 104 ASN A O 1
ATOM 604 N N . SER A 1 84 ? 21.604 -26.028 93.521 1.00 9.99 105 SER A N 1
ATOM 605 C CA . SER A 1 84 ? 22.436 -24.925 93.997 1.00 10.30 105 SER A CA 1
ATOM 606 C C . SER A 1 84 ? 23.584 -25.418 94.876 1.00 9.35 105 SER A C 1
ATOM 607 O O . SER A 1 84 ? 24.554 -24.683 95.085 1.00 11.23 105 SER A O 1
ATOM 610 N N . GLU A 1 85 ? 23.492 -26.632 95.413 1.00 9.72 106 GLU A N 1
ATOM 611 C CA . GLU A 1 85 ? 24.593 -27.266 96.127 1.00 9.18 106 GLU A CA 1
ATOM 612 C C . GLU A 1 85 ? 25.005 -28.506 95.344 1.00 8.98 106 GLU A C 1
ATOM 613 O O . GLU A 1 85 ? 24.148 -29.312 94.954 1.00 10.25 106 GLU A O 1
ATOM 619 N N . ALA A 1 86 ? 26.307 -28.650 95.078 1.00 8.54 107 ALA A N 1
ATOM 620 C CA . ALA A 1 86 ? 26.730 -29.720 94.191 1.00 8.49 107 ALA A CA 1
ATOM 621 C C . ALA A 1 86 ? 28.143 -30.176 94.525 1.00 9.23 107 ALA A C 1
ATOM 622 O O . ALA A 1 86 ? 28.954 -29.422 95.081 1.00 9.24 107 ALA A O 1
ATOM 624 N N . LEU A 1 87 ? 28.414 -31.433 94.170 1.00 9.44 108 LEU A N 1
ATOM 625 C CA . LEU A 1 87 ? 29.740 -32.034 94.241 1.00 9.72 108 LEU A CA 1
ATOM 626 C C . LEU A 1 87 ? 30.438 -31.788 92.908 1.00 9.42 108 LEU A C 1
ATOM 627 O O . LEU A 1 87 ? 30.050 -32.350 91.882 1.00 10.29 108 LEU A O 1
ATOM 632 N N . VAL A 1 88 ? 31.444 -30.915 92.919 1.00 9.94 109 VAL A N 1
ATOM 633 C CA . VAL A 1 88 ? 32.208 -30.555 91.730 1.00 8.94 109 VAL A CA 1
ATOM 634 C C . VAL A 1 88 ? 33.589 -31.175 91.859 1.00 11.16 109 VAL A C 1
ATOM 635 O O . VAL A 1 88 ? 34.248 -31.01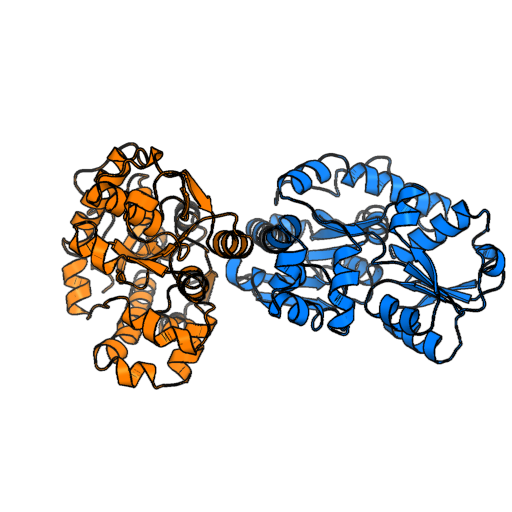8 92.896 1.00 11.61 109 VAL A O 1
ATOM 639 N N . VAL A 1 89 ? 34.037 -31.856 90.802 1.00 11.56 110 VAL A N 1
ATOM 640 C CA . VAL A 1 89 ? 35.278 -32.619 90.841 1.00 11.87 110 VAL A CA 1
ATOM 641 C C . VAL A 1 89 ? 36.142 -32.290 89.634 1.00 12.91 110 VAL A C 1
ATOM 642 O O . VAL A 1 89 ? 35.664 -31.784 88.616 1.00 13.69 110 VAL A O 1
ATOM 646 N N . LYS A 1 90 ? 37.434 -32.606 89.765 1.00 13.42 111 LYS A N 1
ATOM 647 C CA . LYS A 1 90 ? 38.346 -32.521 88.637 1.00 18.31 111 LYS A CA 1
ATOM 648 C C . LYS A 1 90 ? 37.807 -33.377 87.505 1.00 20.37 111 LYS A C 1
ATOM 649 O O . LYS A 1 90 ? 37.256 -34.457 87.732 1.00 20.05 111 LYS A O 1
ATOM 655 N N . LYS A 1 91 ? 37.971 -32.880 86.276 1.00 28.49 112 LYS A N 1
ATOM 656 C CA . LYS A 1 91 ? 37.312 -33.471 85.115 1.00 30.67 112 LYS A CA 1
ATOM 657 C C . LYS A 1 91 ? 37.721 -34.917 84.867 1.00 30.37 112 LYS A C 1
ATOM 658 O O . LYS A 1 91 ? 37.027 -35.622 84.125 1.00 31.86 112 LYS A O 1
ATOM 664 N N . THR A 1 92 ? 38.821 -35.377 85.469 1.00 25.93 113 THR A N 1
ATOM 665 C CA . THR A 1 92 ? 39.259 -36.757 85.290 1.00 25.95 113 THR A CA 1
ATOM 666 C C . THR A 1 92 ? 38.549 -37.734 86.223 1.00 27.73 113 THR A C 1
ATOM 667 O O . THR A 1 92 ? 38.557 -38.941 85.953 1.00 32.44 113 THR A O 1
ATOM 671 N N . ILE A 1 93 ? 37.957 -37.256 87.318 1.00 23.22 114 ILE A N 1
ATOM 672 C CA . ILE A 1 93 ? 37.018 -38.072 88.084 1.00 21.93 114 ILE A CA 1
ATOM 673 C C . ILE A 1 93 ? 35.732 -38.129 87.275 1.00 23.52 114 ILE A C 1
ATOM 674 O O . ILE A 1 93 ? 34.996 -37.142 87.201 1.00 26.39 114 ILE A O 1
ATOM 679 N N . SER A 1 94 ? 35.471 -39.272 86.642 1.00 23.16 115 SER A N 1
ATOM 680 C CA . SER A 1 94 ? 34.358 -39.388 85.716 1.00 27.88 115 SER A CA 1
ATOM 681 C C . SER A 1 94 ? 33.189 -40.189 86.260 1.00 25.18 115 SER A C 1
ATOM 682 O O . SER A 1 94 ? 32.063 -39.999 85.790 1.00 27.91 115 SER A O 1
ATOM 685 N N . LYS A 1 95 ? 33.420 -41.061 87.233 1.00 25.24 116 LYS A N 1
ATOM 686 C CA . LYS A 1 95 ? 32.405 -41.942 87.788 1.00 25.50 116 LYS A CA 1
ATOM 687 C C . LYS A 1 95 ? 32.544 -41.933 89.300 1.00 21.67 116 LYS A C 1
ATOM 688 O O . LYS A 1 95 ? 33.627 -41.657 89.824 1.00 18.42 116 LYS A O 1
ATOM 694 N N . PRO A 1 96 ? 31.467 -42.242 90.030 1.00 19.51 117 PRO A N 1
ATOM 695 C CA . PRO A 1 96 ? 31.558 -42.262 91.502 1.00 22.24 117 PRO A CA 1
ATOM 696 C C . PRO A 1 96 ? 32.707 -43.093 92.054 1.00 22.64 117 PRO A C 1
ATOM 697 O O . PRO A 1 96 ? 33.369 -42.660 93.006 1.00 22.05 117 PRO A O 1
ATOM 701 N N . GLU A 1 97 ? 32.974 -44.269 91.477 1.00 21.84 118 GLU A N 1
ATOM 702 C CA . GLU A 1 97 ? 34.051 -45.116 91.979 1.00 25.93 118 GLU A CA 1
ATOM 703 C C . GLU A 1 97 ? 35.414 -44.439 91.892 1.00 22.86 118 GLU A C 1
ATOM 704 O O . GLU A 1 97 ? 36.323 -44.809 92.643 1.00 23.47 118 GLU A O 1
ATOM 710 N N . ASP A 1 98 ? 35.574 -43.450 91.006 1.00 19.49 119 ASP A N 1
ATOM 711 C CA . ASP A 1 98 ? 36.830 -42.717 90.912 1.00 18.40 119 ASP A CA 1
ATOM 712 C C . ASP A 1 98 ? 37.107 -41.862 92.141 1.00 16.76 119 ASP A C 1
ATOM 713 O O . ASP A 1 98 ? 38.232 -41.379 92.292 1.00 17.99 119 ASP A O 1
ATOM 718 N N . LEU A 1 99 ? 36.115 -41.652 93.013 1.00 15.75 120 LEU A N 1
ATOM 719 C CA . LEU A 1 99 ? 36.344 -40.887 94.235 1.00 14.67 120 LEU A CA 1
ATOM 720 C C . LEU A 1 99 ? 37.218 -41.629 95.234 1.00 14.11 120 LEU A C 1
ATOM 721 O O . LEU A 1 99 ? 37.799 -40.992 96.121 1.00 14.11 120 LEU A O 1
ATOM 726 N N . ILE A 1 100 ? 37.314 -42.955 95.125 1.00 16.41 121 ILE A N 1
ATOM 727 C CA . ILE A 1 100 ? 38.135 -43.715 96.059 1.00 16.03 121 ILE A CA 1
ATOM 728 C C . ILE A 1 100 ? 39.571 -43.223 95.977 1.00 16.36 121 ILE A C 1
ATOM 729 O O . ILE A 1 100 ? 40.159 -43.139 94.892 1.00 17.75 121 ILE A O 1
ATOM 734 N N . GLY A 1 101 ? 40.128 -42.856 97.128 1.00 16.68 122 GLY A N 1
ATOM 735 C CA . GLY A 1 101 ? 41.487 -42.372 97.205 1.00 18.18 122 GLY A CA 1
ATOM 736 C C . GLY A 1 101 ? 41.663 -40.902 96.902 1.00 17.10 122 GLY A C 1
ATOM 737 O O . GLY A 1 101 ? 42.796 -40.408 96.968 1.00 19.87 122 GLY A O 1
ATOM 738 N N . LYS A 1 102 ? 40.588 -40.187 96.578 1.00 15.44 123 LYS A N 1
ATOM 739 C CA . LYS A 1 102 ? 40.662 -38.774 96.255 1.00 13.20 123 LYS A CA 1
ATOM 740 C C . LYS A 1 102 ? 40.445 -37.926 97.507 1.00 13.08 123 LYS A C 1
ATOM 741 O O . LYS A 1 102 ? 39.952 -38.399 98.535 1.00 17.25 123 LYS A O 1
ATOM 747 N N . ARG A 1 103 ? 40.810 -36.648 97.398 1.00 13.35 124 ARG A N 1
ATOM 748 C CA . ARG A 1 103 ? 40.694 -35.671 98.478 1.00 15.66 124 ARG A CA 1
ATOM 749 C C . ARG A 1 103 ? 39.518 -34.761 98.142 1.00 12.64 124 ARG A C 1
ATOM 750 O O . ARG A 1 103 ? 39.570 -34.020 97.156 1.00 14.72 124 ARG A O 1
ATOM 758 N N . ILE A 1 104 ? 38.467 -34.808 98.960 1.00 10.99 125 ILE A N 1
ATOM 759 C CA . ILE A 1 104 ? 37.237 -34.057 98.718 1.00 11.24 125 ILE A CA 1
ATOM 760 C C . ILE A 1 104 ? 36.971 -33.171 99.927 1.00 9.71 125 ILE A C 1
ATOM 761 O O . ILE A 1 104 ? 36.923 -33.668 101.059 1.00 11.58 125 ILE A O 1
ATOM 766 N N . ALA A 1 105 ? 36.792 -31.867 99.691 1.00 10.51 126 ALA A N 1
ATOM 767 C CA . ALA A 1 105 ? 36.590 -30.900 100.765 1.00 10.26 126 ALA A CA 1
ATOM 768 C C . ALA A 1 105 ? 35.112 -30.573 100.961 1.00 10.21 126 ALA A C 1
ATOM 769 O O . ALA A 1 105 ? 34.352 -30.452 99.992 1.00 10.63 126 ALA A O 1
ATOM 771 N N . VAL A 1 106 ? 34.717 -30.409 102.221 1.00 9.81 127 VAL A N 1
ATOM 772 C CA . VAL A 1 106 ? 33.387 -29.929 102.599 1.00 10.07 127 VAL A CA 1
ATOM 773 C C . VAL A 1 106 ? 33.542 -29.130 103.887 1.00 10.54 127 VAL A C 1
ATOM 774 O O . VAL A 1 106 ? 34.412 -29.449 104.712 1.00 11.39 127 VAL A O 1
ATOM 778 N N . PRO A 1 107 ? 32.717 -28.111 104.126 1.00 9.78 128 PRO A N 1
ATOM 779 C CA . PRO A 1 107 ? 32.674 -27.513 105.471 1.00 9.71 128 PRO A CA 1
ATOM 780 C C . PRO A 1 107 ? 31.974 -28.485 106.410 1.00 10.41 128 PRO A C 1
ATOM 781 O O . PRO A 1 107 ? 30.854 -28.925 106.142 1.00 10.67 128 PRO A O 1
ATOM 785 N N . PHE A 1 108 ? 32.643 -28.854 107.497 1.00 11.60 129 PHE A N 1
ATOM 786 C CA . PHE A 1 108 ? 32.104 -29.949 108.296 1.00 11.59 129 PHE A CA 1
ATOM 787 C C . PHE A 1 108 ? 30.756 -29.579 108.914 1.00 11.68 129 PHE A C 1
ATOM 788 O O . PHE A 1 108 ? 30.486 -28.419 109.241 1.00 12.39 129 PHE A O 1
ATOM 796 N N . ILE A 1 109 ? 29.904 -30.601 109.016 1.00 11.32 130 ILE A N 1
ATOM 797 C CA . ILE A 1 109 ? 28.509 -30.597 109.469 1.00 11.62 130 ILE A CA 1
ATOM 798 C C . ILE A 1 109 ? 27.553 -29.744 108.638 1.00 10.27 130 ILE A C 1
ATOM 799 O O . ILE A 1 109 ? 26.361 -29.680 108.951 1.00 10.69 130 ILE A O 1
ATOM 804 N N . SER A 1 110 ? 28.040 -29.123 107.562 1.00 9.70 131 SER A N 1
ATOM 805 C CA . SER A 1 110 ? 27.150 -28.412 106.649 1.00 9.04 131 SER A CA 1
ATOM 806 C C . SER A 1 110 ? 26.248 -29.389 105.890 1.00 8.80 131 SER A C 1
ATOM 807 O O . SER A 1 110 ? 26.437 -30.610 105.922 1.00 9.32 131 SER A O 1
ATOM 810 N N . THR A 1 111 ? 25.257 -28.829 105.176 1.00 8.64 132 THR A N 1
ATOM 811 C CA . THR A 1 111 ? 24.404 -29.652 104.323 1.00 9.27 132 THR A CA 1
ATOM 812 C C . THR A 1 111 ? 25.194 -30.359 103.230 1.00 8.23 132 THR A C 1
ATOM 813 O O . THR A 1 111 ? 24.777 -31.420 102.761 1.00 9.65 132 THR A O 1
ATOM 817 N N . THR A 1 112 ? 26.329 -29.803 102.793 1.00 8.70 133 THR A N 1
ATOM 818 C CA . THR A 1 112 ? 27.093 -30.519 101.771 1.00 9.44 133 THR A CA 1
ATOM 819 C C . THR A 1 112 ? 27.972 -31.620 102.356 1.00 8.73 133 THR A C 1
ATOM 820 O O . THR A 1 112 ? 28.244 -32.611 101.669 1.00 9.39 133 THR A O 1
ATOM 824 N N . HIS A 1 113 ? 28.426 -31.481 103.605 1.00 9.23 134 HIS A N 1
ATOM 825 C CA . HIS A 1 113 ? 29.044 -32.613 104.290 1.00 10.21 134 HIS A CA 1
ATOM 826 C C . HIS A 1 113 ? 28.037 -33.748 104.430 1.00 9.53 134 HIS A C 1
ATOM 827 O O . HIS A 1 113 ? 28.309 -34.902 104.074 1.00 11.54 134 HIS A O 1
ATOM 834 N N . TYR A 1 114 ? 26.842 -33.415 104.914 1.00 9.93 135 TYR A N 1
ATOM 835 C CA . TYR A 1 114 ? 25.751 -34.376 105.026 1.00 10.75 135 TYR A CA 1
ATOM 836 C C . TYR A 1 114 ? 25.429 -35.014 103.676 1.00 9.96 135 TYR A C 1
ATOM 837 O O . TYR A 1 114 ? 25.320 -36.241 103.566 1.00 10.43 135 TYR A O 1
ATOM 846 N N . SER A 1 115 ? 25.276 -34.195 102.633 1.00 9.01 136 SER A N 1
ATOM 847 C CA . SER A 1 115 ? 24.915 -34.738 101.328 1.00 9.46 136 SER A CA 1
ATOM 848 C C . SER A 1 115 ? 26.037 -35.583 100.748 1.00 8.76 136 SER A C 1
ATOM 849 O O . SER A 1 115 ? 25.774 -36.573 100.060 1.00 10.09 136 SER A O 1
ATOM 852 N N . LEU A 1 116 ? 27.295 -35.193 100.978 1.00 9.69 137 LEU A N 1
ATOM 853 C CA . LEU A 1 116 ? 28.401 -36.028 100.519 1.00 9.24 137 LEU A CA 1
ATOM 854 C C . LEU A 1 116 ? 28.339 -37.408 101.159 1.00 9.51 137 LEU A C 1
ATOM 855 O O . LEU A 1 116 ? 28.506 -38.425 100.476 1.00 10.38 137 LEU A O 1
ATOM 860 N N . LEU A 1 117 ? 28.095 -37.467 102.473 1.00 9.25 138 LEU A N 1
ATOM 861 C CA . LEU A 1 117 ? 28.015 -38.758 103.146 1.00 9.85 138 LEU A CA 1
ATOM 862 C C . LEU A 1 117 ? 26.835 -39.566 102.630 1.00 9.88 138 LEU A C 1
ATOM 863 O O . LEU A 1 117 ? 26.925 -40.791 102.488 1.00 10.84 138 LEU A O 1
ATOM 868 N N . ALA A 1 118 ? 25.714 -38.901 102.342 1.00 10.50 139 ALA A N 1
ATOM 869 C CA . ALA A 1 118 ? 24.560 -39.608 101.800 1.00 10.61 139 ALA A CA 1
ATOM 870 C C . ALA A 1 118 ? 24.834 -40.098 100.386 1.00 10.67 139 ALA A C 1
ATOM 871 O O . ALA A 1 118 ? 24.407 -41.197 100.013 1.00 11.17 139 ALA A O 1
ATOM 873 N N . ALA A 1 119 ? 25.580 -39.318 99.599 1.00 10.06 140 ALA A N 1
ATOM 874 C CA . ALA A 1 119 ? 25.899 -39.734 98.239 1.00 9.87 140 ALA A CA 1
ATOM 875 C C . ALA A 1 119 ? 26.852 -40.923 98.237 1.00 10.62 140 ALA A C 1
ATOM 876 O O . ALA A 1 119 ? 26.651 -41.885 97.485 1.00 10.79 140 ALA A O 1
ATOM 878 N N . LEU A 1 120 ? 27.889 -40.885 99.079 1.00 10.58 141 LEU A N 1
ATOM 879 C CA . LEU A 1 120 ? 28.806 -42.018 99.166 1.00 10.84 141 LEU A CA 1
ATOM 880 C C . LEU A 1 120 ? 28.060 -43.284 99.568 1.00 11.48 141 LEU A C 1
ATOM 881 O O . LEU A 1 120 ? 28.275 -44.352 98.982 1.00 13.14 141 LEU A O 1
ATOM 886 N N . LYS A 1 121 ? 27.156 -43.178 100.544 1.00 11.74 142 LYS A N 1
ATOM 887 C CA . LYS A 1 121 ? 26.362 -44.339 100.937 1.00 12.17 142 LYS A CA 1
ATOM 888 C C . LYS A 1 121 ? 25.521 -44.851 99.774 1.00 12.62 142 LYS A C 1
ATOM 889 O O . LYS A 1 121 ? 25.459 -46.062 99.530 1.00 14.53 142 LYS A O 1
ATOM 895 N N . HIS A 1 122 ? 24.880 -43.944 99.034 1.00 12.90 143 HIS A N 1
ATOM 896 C CA . HIS A 1 122 ? 24.090 -44.344 97.871 1.00 12.43 143 HIS A CA 1
ATOM 897 C C . HIS A 1 122 ? 24.943 -45.092 96.849 1.00 11.64 143 HIS A C 1
ATOM 898 O O . HIS A 1 122 ? 24.491 -46.074 96.247 1.00 14.49 143 HIS A O 1
ATOM 905 N N . TRP A 1 123 ? 26.184 -44.653 96.660 1.00 12.14 144 TRP A N 1
ATOM 906 C CA . TRP A 1 123 ? 27.094 -45.241 95.688 1.00 12.96 144 TRP A CA 1
ATOM 907 C C . TRP A 1 123 ? 27.829 -46.472 96.210 1.00 13.86 144 TRP A C 1
ATOM 908 O O . TRP A 1 123 ? 28.615 -47.059 95.462 1.00 16.26 144 TRP A O 1
ATOM 919 N N . GLY A 1 124 ? 27.606 -46.871 97.459 1.00 12.94 145 GLY A N 1
ATOM 920 C CA . GLY A 1 124 ? 28.289 -48.034 97.998 1.00 13.28 145 GLY A CA 1
ATOM 921 C C . GLY A 1 124 ? 29.746 -47.798 98.315 1.00 14.27 145 GLY A C 1
ATOM 922 O O . GLY A 1 124 ? 30.545 -48.737 98.260 1.00 17.64 145 GLY A O 1
ATOM 923 N N . ILE A 1 125 ? 30.119 -46.564 98.640 1.00 13.84 146 ILE A N 1
ATOM 924 C CA . ILE A 1 125 ? 31.495 -46.201 98.963 1.00 14.03 146 ILE A CA 1
ATOM 925 C C . ILE A 1 125 ? 31.542 -45.859 100.445 1.00 13.81 146 ILE A C 1
ATOM 926 O O . ILE A 1 125 ? 30.804 -44.986 100.908 1.00 14.86 146 ILE A O 1
ATOM 931 N N . LYS A 1 126 ? 32.403 -46.533 101.191 1.00 14.39 147 LYS A N 1
ATOM 932 C CA . LYS A 1 126 ? 32.553 -46.184 102.594 1.00 15.43 147 LYS A CA 1
ATOM 933 C C . LYS A 1 126 ? 33.260 -44.834 102.714 1.00 14.45 147 LYS A C 1
ATOM 934 O O . LYS A 1 126 ? 34.173 -44.539 101.937 1.00 16.44 147 LYS A O 1
ATOM 940 N N . PRO A 1 127 ? 32.853 -43.987 103.661 1.00 16.56 148 PRO A N 1
ATOM 941 C CA . PRO A 1 127 ? 33.449 -42.642 103.743 1.00 14.31 148 PRO A CA 1
ATOM 942 C C . PRO A 1 127 ? 34.947 -42.657 103.952 1.00 14.18 148 PRO A C 1
ATOM 943 O O . PRO A 1 127 ? 35.642 -41.780 103.428 1.00 16.44 148 PRO A O 1
ATOM 947 N N . GLY A 1 128 ? 35.470 -43.641 104.683 1.00 13.63 149 GLY A N 1
ATOM 948 C CA . GLY A 1 128 ? 36.906 -43.746 104.879 1.00 15.41 149 GLY A CA 1
ATOM 949 C C . GLY A 1 128 ? 37.690 -44.108 103.633 1.00 15.40 149 GLY A C 1
ATOM 950 O O . GLY A 1 128 ? 38.925 -44.056 103.663 1.00 15.04 149 GLY A O 1
ATOM 951 N N . GLN A 1 129 ? 37.012 -44.492 102.551 1.00 13.99 150 GLN A N 1
ATOM 952 C CA . GLN A 1 129 ? 37.698 -44.726 101.289 1.00 14.89 150 GLN A CA 1
ATOM 953 C C . GLN A 1 129 ? 38.041 -43.432 100.570 1.00 13.11 150 GLN A C 1
ATOM 954 O O . GLN A 1 129 ? 38.815 -43.463 99.608 1.00 15.75 150 GLN A O 1
ATOM 960 N N . VAL A 1 130 ? 37.462 -42.313 101.005 1.00 14.10 151 VAL A N 1
ATOM 961 C CA . VAL A 1 130 ? 37.700 -40.987 100.443 1.00 13.72 151 VAL A CA 1
ATOM 962 C C . VAL A 1 130 ? 38.378 -40.160 101.526 1.00 13.82 151 VAL A C 1
ATOM 963 O O . VAL A 1 130 ? 38.056 -40.297 102.710 1.00 16.73 151 VAL A O 1
ATOM 967 N N . GLU A 1 131 ? 39.328 -39.315 101.134 1.00 14.28 152 GLU A N 1
ATOM 968 C CA . GLU A 1 131 ? 39.945 -38.410 102.103 1.00 16.35 152 GLU A CA 1
ATOM 969 C C . GLU A 1 131 ? 39.072 -37.165 102.176 1.00 14.76 152 GLU A C 1
ATOM 970 O O . GLU A 1 131 ? 39.213 -36.230 101.387 1.00 14.73 152 GLU A O 1
ATOM 976 N N . ILE A 1 132 ? 38.138 -37.163 103.120 1.00 15.05 153 ILE A N 1
ATOM 977 C CA . ILE A 1 132 ? 37.198 -36.059 103.285 1.00 15.22 153 ILE A CA 1
ATOM 978 C C . ILE A 1 132 ? 37.830 -35.048 104.226 1.00 16.75 153 ILE A C 1
ATOM 979 O O . ILE A 1 132 ? 38.152 -35.373 105.376 1.00 20.52 153 ILE A O 1
ATOM 984 N N . VAL A 1 133 ? 38.024 -33.825 103.742 1.00 13.40 154 VAL A N 1
ATOM 985 C CA . VAL A 1 133 ? 38.743 -32.823 104.515 1.00 14.14 154 VAL A CA 1
ATOM 986 C C . VAL A 1 133 ? 37.847 -31.631 104.808 1.00 12.51 154 VAL A C 1
ATOM 987 O O . VAL A 1 133 ? 36.979 -31.250 104.015 1.00 14.42 154 VAL A O 1
ATOM 991 N N . ASN A 1 134 ? 38.097 -31.028 105.963 1.00 12.23 155 ASN A N 1
ATOM 992 C CA . ASN A 1 134 ? 37.280 -29.958 106.507 1.00 13.58 155 ASN A CA 1
ATOM 993 C C . ASN A 1 134 ? 37.888 -28.620 106.103 1.00 11.51 155 ASN A C 1
ATOM 994 O O . ASN A 1 134 ? 38.961 -28.254 106.585 1.00 14.15 155 ASN A O 1
ATOM 999 N N . LEU A 1 135 ? 37.199 -27.882 105.235 1.00 10.68 156 LEU A N 1
ATOM 1000 C CA . LEU A 1 135 ? 37.615 -26.542 104.843 1.00 11.31 156 LEU A CA 1
ATOM 1001 C C . LEU A 1 135 ? 36.388 -25.660 104.678 1.00 10.02 156 LEU A C 1
ATOM 1002 O O . LEU A 1 135 ? 35.336 -26.123 104.231 1.00 11.52 156 LEU A O 1
ATOM 1007 N N . GLN A 1 136 ? 36.536 -24.381 105.020 1.00 11.18 157 GLN A N 1
ATOM 1008 C CA . GLN A 1 136 ? 35.478 -23.417 104.764 1.00 10.62 157 GLN A CA 1
ATOM 1009 C C . GLN A 1 136 ? 35.530 -22.983 103.301 1.00 10.51 157 GLN A C 1
ATOM 1010 O O . GLN A 1 136 ? 36.557 -23.133 102.633 1.00 10.81 157 GLN A O 1
ATOM 1016 N N . PRO A 1 137 ? 34.430 -22.462 102.766 1.00 10.15 158 PRO A N 1
ATOM 1017 C CA . PRO A 1 137 ? 34.339 -22.261 101.309 1.00 10.54 158 PRO A CA 1
ATOM 1018 C C . PRO A 1 137 ? 35.447 -21.397 100.722 1.00 10.64 158 PRO A C 1
ATOM 1019 O O . PRO A 1 137 ? 35.957 -21.731 99.643 1.00 11.60 158 PRO A O 1
ATOM 1023 N N . PRO A 1 138 ? 35.858 -20.283 101.348 1.00 10.48 159 PRO A N 1
ATOM 1024 C CA . PRO A 1 138 ? 36.986 -19.541 100.751 1.00 11.95 159 PRO A CA 1
ATOM 1025 C C . PRO A 1 138 ? 38.261 -20.369 100.666 1.00 11.16 159 PRO A C 1
ATOM 1026 O O . PRO A 1 138 ? 38.992 -20.294 99.666 1.00 11.38 159 PRO A O 1
ATOM 1030 N N . ALA A 1 139 ? 38.533 -21.183 101.689 1.00 10.17 160 ALA A N 1
ATOM 1031 C CA . ALA A 1 139 ? 39.689 -22.068 101.657 1.00 9.84 160 ALA A CA 1
ATOM 1032 C C . ALA A 1 139 ? 39.522 -23.178 100.622 1.00 9.97 160 ALA A C 1
ATOM 1033 O O . ALA A 1 139 ? 40.513 -23.612 100.023 1.00 11.49 160 ALA A O 1
ATOM 1035 N N . ILE A 1 140 ? 38.290 -23.649 100.395 1.00 9.77 161 ILE A N 1
ATOM 1036 C CA . ILE A 1 140 ? 38.063 -24.642 99.346 1.00 10.09 161 ILE A CA 1
ATOM 1037 C C . ILE A 1 140 ? 38.429 -24.075 97.985 1.00 10.49 161 ILE A C 1
ATOM 1038 O O . ILE A 1 140 ? 39.068 -24.749 97.167 1.00 11.29 161 ILE A O 1
ATOM 1043 N N . ILE A 1 141 ? 38.004 -22.840 97.703 1.00 9.84 162 ILE A N 1
ATOM 1044 C CA . ILE A 1 141 ? 38.358 -22.213 96.431 1.00 10.27 162 ILE A CA 1
ATOM 1045 C C . ILE A 1 141 ? 39.874 -22.130 96.283 1.00 10.88 162 ILE A C 1
ATOM 1046 O O . ILE A 1 141 ? 40.436 -22.480 95.238 1.00 12.21 162 ILE A O 1
ATOM 1051 N N . ALA A 1 142 ? 40.562 -21.704 97.343 1.00 10.95 163 ALA A N 1
ATOM 1052 C CA . ALA A 1 142 ? 42.015 -21.575 97.273 1.00 12.13 163 ALA A CA 1
ATOM 1053 C C . ALA A 1 142 ? 42.692 -22.928 97.087 1.00 11.07 163 ALA A C 1
ATOM 1054 O O . ALA A 1 142 ? 43.664 -23.045 96.331 1.00 13.11 163 ALA A O 1
ATOM 1056 N N . ALA A 1 143 ? 42.204 -23.961 97.774 1.00 11.18 164 ALA A N 1
ATOM 1057 C CA . ALA A 1 143 ? 42.802 -25.287 97.629 1.00 11.11 164 ALA A CA 1
ATOM 1058 C C . ALA A 1 143 ? 42.556 -25.850 96.236 1.00 10.87 164 ALA A C 1
ATOM 1059 O O . ALA A 1 143 ? 43.437 -26.493 95.653 1.00 12.88 164 ALA A O 1
ATOM 1061 N N . TRP A 1 144 ? 41.358 -25.620 95.691 1.00 10.98 165 TRP A N 1
ATOM 1062 C CA . TRP A 1 144 ? 41.051 -26.061 94.332 1.00 12.05 165 TRP A CA 1
ATOM 1063 C C . TRP A 1 144 ? 41.988 -25.405 93.327 1.00 12.60 165 TRP A C 1
ATOM 1064 O O . TRP A 1 144 ? 42.531 -26.074 92.438 1.00 15.01 165 TRP A O 1
ATOM 1075 N N . GLN A 1 145 ? 42.202 -24.091 93.467 1.00 12.82 166 GLN A N 1
ATOM 1076 C CA . GLN A 1 145 ? 43.069 -23.363 92.543 1.00 14.54 166 GLN A CA 1
ATOM 1077 C C . GLN A 1 145 ? 44.489 -23.906 92.544 1.00 15.62 166 GLN A C 1
ATOM 1078 O O . GLN A 1 145 ? 45.182 -23.843 91.520 1.00 16.53 166 GLN A O 1
ATOM 1084 N N . ARG A 1 146 ? 44.953 -24.412 93.679 1.00 13.62 167 ARG A N 1
ATOM 1085 C CA . ARG A 1 146 ? 46.315 -24.916 93.778 1.00 14.55 167 ARG A CA 1
ATOM 1086 C C . ARG A 1 146 ? 46.418 -26.411 93.503 1.00 16.28 167 ARG A C 1
ATOM 1087 O O . ARG A 1 146 ? 47.522 -26.959 93.561 1.00 17.54 167 ARG A O 1
ATOM 1095 N N . GLY A 1 147 ? 45.308 -27.081 93.199 1.00 16.85 168 GLY A N 1
ATOM 1096 C CA . GLY A 1 147 ? 45.355 -28.508 92.940 1.00 17.75 168 GLY A CA 1
ATOM 1097 C C . GLY A 1 147 ? 45.496 -29.376 94.168 1.00 16.44 168 GLY A C 1
ATOM 1098 O O . GLY A 1 147 ? 45.866 -30.547 94.047 1.00 20.04 168 GLY A O 1
ATOM 1099 N N . ASP A 1 148 ? 45.204 -28.844 95.353 1.00 16.85 169 ASP A N 1
ATOM 1100 C CA . ASP A 1 148 ? 45.382 -29.592 96.591 1.00 16.66 169 ASP A CA 1
ATOM 1101 C C . ASP A 1 148 ? 44.172 -30.430 96.969 1.00 15.15 169 ASP A C 1
ATOM 1102 O O . ASP A 1 148 ? 44.266 -31.237 97.897 1.00 17.88 169 ASP A O 1
ATOM 1107 N N . ILE A 1 149 ? 43.041 -30.243 96.295 1.00 13.50 170 ILE A N 1
ATOM 1108 C CA . ILE A 1 149 ? 41.886 -31.115 96.458 1.00 12.93 170 ILE A CA 1
ATOM 1109 C C . ILE A 1 149 ? 41.438 -31.573 95.081 1.00 13.98 170 ILE A C 1
ATOM 1110 O O . ILE A 1 149 ? 41.705 -30.918 94.070 1.00 14.79 170 ILE A O 1
ATOM 1115 N N . ASP A 1 150 ? 40.762 -32.715 95.047 1.00 13.85 171 ASP A N 1
ATOM 1116 C CA . ASP A 1 150 ? 40.224 -33.253 93.807 1.00 11.78 171 ASP A CA 1
ATOM 1117 C C . ASP A 1 150 ? 38.785 -32.832 93.556 1.00 10.96 171 ASP A C 1
ATOM 1118 O O . ASP A 1 150 ? 38.263 -33.091 92.467 1.00 12.84 171 ASP A O 1
ATOM 1123 N N . GLY A 1 151 ? 38.149 -32.179 94.519 1.00 11.57 172 GLY A N 1
ATOM 1124 C CA . GLY A 1 151 ? 36.761 -31.798 94.378 1.00 11.00 172 GLY A CA 1
ATOM 1125 C C . GLY A 1 151 ? 36.229 -31.332 95.712 1.00 8.75 172 GLY A C 1
ATOM 1126 O O . GLY A 1 151 ? 36.915 -31.389 96.737 1.00 10.03 172 GLY A O 1
ATOM 1127 N N . ALA A 1 152 ? 34.981 -30.872 95.681 1.00 8.69 173 ALA A N 1
ATOM 1128 C CA . ALA A 1 152 ? 34.336 -30.368 96.885 1.00 9.64 173 ALA A CA 1
ATOM 1129 C C . ALA A 1 152 ? 32.832 -30.373 96.673 1.00 8.75 173 ALA A C 1
ATOM 1130 O O . ALA A 1 152 ? 32.351 -30.226 95.549 1.00 10.28 173 ALA A O 1
ATOM 1132 N N . TYR A 1 153 ? 32.097 -30.552 97.762 1.00 8.86 174 TYR A N 1
ATOM 1133 C CA . TYR A 1 153 ? 30.647 -30.388 97.757 1.00 8.58 174 TYR A CA 1
ATOM 1134 C C . TYR A 1 153 ? 30.351 -29.046 98.423 1.00 8.92 174 TYR A C 1
ATOM 1135 O O . TYR A 1 153 ? 30.672 -28.843 99.603 1.00 9.66 174 TYR A O 1
ATOM 1144 N N . VAL A 1 154 ? 29.783 -28.118 97.652 1.00 9.07 175 VAL A N 1
ATOM 1145 C CA . VAL A 1 154 ? 29.794 -26.699 97.998 1.00 8.21 175 VAL A CA 1
ATOM 1146 C C . VAL A 1 154 ? 28.517 -26.022 97.509 1.00 10.01 175 VAL A C 1
ATOM 1147 O O . VAL A 1 154 ? 27.766 -26.557 96.686 1.00 9.71 175 VAL A O 1
ATOM 1151 N N . TRP A 1 155 ? 28.288 -24.818 98.029 1.00 8.96 176 TRP A N 1
ATOM 1152 C CA . 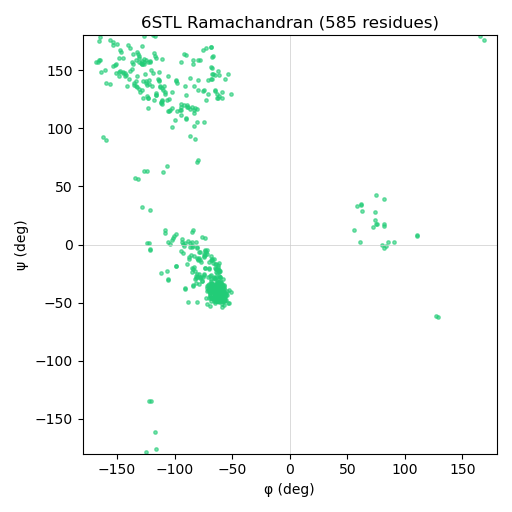TRP A 1 155 ? 27.266 -23.873 97.584 1.00 9.65 176 TRP A CA 1
ATOM 1153 C C . TRP A 1 155 ? 27.951 -22.599 97.072 1.00 9.30 176 TRP A C 1
ATOM 1154 O O . TRP A 1 155 ? 29.179 -22.478 97.076 1.00 9.99 176 TRP A O 1
ATOM 1165 N N . ALA A 1 156 ? 27.153 -21.641 96.611 1.00 10.12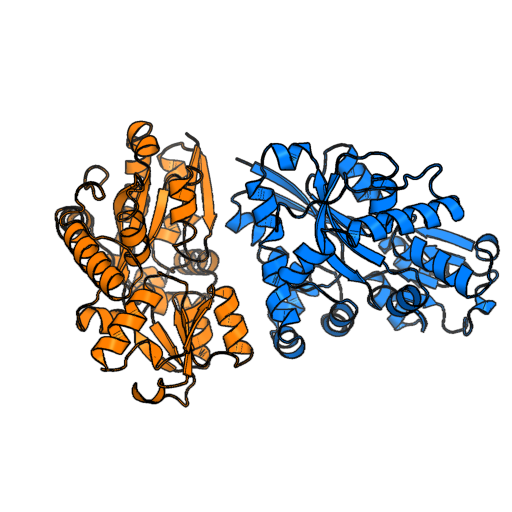 177 ALA A N 1
ATOM 1166 C CA . ALA A 1 156 ? 27.716 -20.424 96.048 1.00 10.27 177 ALA A CA 1
ATOM 1167 C C . ALA A 1 156 ? 28.401 -19.610 97.145 1.00 10.35 177 ALA A C 1
ATOM 1168 O O . ALA A 1 156 ? 27.951 -19.612 98.291 1.00 11.07 177 ALA A O 1
ATOM 1170 N N . PRO A 1 157 ? 29.497 -18.892 96.820 1.00 10.36 178 PRO A N 1
ATOM 1171 C CA . PRO A 1 157 ? 30.104 -18.727 95.495 1.00 11.08 178 PRO A CA 1
ATOM 1172 C C . PRO A 1 157 ? 31.110 -19.815 95.111 1.00 11.42 178 PRO A C 1
ATOM 1173 O O . PRO A 1 157 ? 31.639 -19.779 93.996 1.00 14.18 178 PRO A O 1
ATOM 1177 N N . ALA A 1 158 ? 31.374 -20.771 96.005 1.00 10.34 179 ALA A N 1
ATOM 1178 C CA . ALA A 1 158 ? 32.366 -21.796 95.692 1.00 11.65 179 ALA A CA 1
ATOM 1179 C C . ALA A 1 158 ? 31.875 -22.745 94.605 1.00 10.22 179 ALA A C 1
ATOM 1180 O O . ALA A 1 158 ? 32.665 -23.167 93.753 1.00 12.10 179 ALA A O 1
ATOM 1182 N N . VAL A 1 159 ? 30.579 -23.091 94.603 1.00 11.23 180 VAL A N 1
ATOM 1183 C CA . VAL A 1 159 ? 30.096 -24.062 93.621 1.00 11.11 180 VAL A CA 1
ATOM 1184 C C . VAL A 1 159 ? 30.316 -23.556 92.199 1.00 13.17 180 VAL A C 1
ATOM 1185 O O . VAL A 1 159 ? 30.790 -24.297 91.329 1.00 12.89 180 VAL A O 1
ATOM 1189 N N . ASN A 1 160 ? 30.016 -22.283 91.948 1.00 13.50 181 ASN A N 1
ATOM 1190 C CA . ASN A 1 160 ? 30.171 -21.773 90.592 1.00 15.64 181 ASN A CA 1
ATOM 1191 C C . ASN A 1 160 ? 31.626 -21.511 90.250 1.00 15.41 181 ASN A C 1
ATOM 1192 O O . ASN A 1 160 ? 32.021 -21.680 89.091 1.00 16.69 181 ASN A O 1
ATOM 1197 N N . ALA A 1 161 ? 32.442 -21.143 91.240 1.00 13.48 182 ALA A N 1
ATOM 1198 C CA . ALA A 1 161 ? 33.868 -20.980 90.984 1.00 15.37 182 ALA A CA 1
ATOM 1199 C C . ALA A 1 161 ? 34.489 -22.300 90.551 1.00 13.13 182 ALA A C 1
ATOM 1200 O O . ALA A 1 161 ? 35.245 -22.355 89.577 1.00 15.59 182 ALA A O 1
ATOM 1202 N N . LEU A 1 162 ? 34.148 -23.386 91.243 1.00 11.14 183 LEU A N 1
ATOM 1203 C CA . LEU A 1 162 ? 34.705 -24.690 90.904 1.00 11.05 183 LEU A CA 1
ATOM 1204 C C . LEU A 1 162 ? 34.133 -25.224 89.596 1.00 11.56 183 LEU A C 1
ATOM 1205 O O . LEU A 1 162 ? 34.851 -25.861 88.812 1.00 12.51 183 LEU A O 1
ATOM 1210 N N . GLU A 1 163 ? 32.841 -24.991 89.344 1.00 12.69 184 GLU A N 1
ATOM 1211 C CA . GLU A 1 163 ? 32.232 -25.527 88.133 1.00 13.74 184 GLU A CA 1
ATOM 1212 C C . GLU A 1 163 ? 32.818 -24.914 86.864 1.00 15.89 184 GLU A C 1
ATOM 1213 O O . GLU A 1 163 ? 32.712 -25.522 85.795 1.00 17.95 184 GLU A O 1
ATOM 1219 N N . LYS A 1 164 ? 33.456 -23.745 86.958 1.00 16.39 185 LYS A N 1
ATOM 1220 C CA . LYS A 1 164 ? 34.037 -23.132 85.766 1.00 17.99 185 LYS A CA 1
ATOM 1221 C C . LYS A 1 164 ? 35.032 -24.068 85.092 1.00 18.39 185 LYS A C 1
ATOM 1222 O O . LYS A 1 164 ? 35.126 -24.103 83.859 1.00 20.70 185 LYS A O 1
ATOM 1228 N N . ASP A 1 165 ? 35.769 -24.852 85.879 1.00 17.91 186 ASP A N 1
ATOM 1229 C CA . ASP A 1 165 ? 36.751 -25.780 85.346 1.00 21.07 186 ASP A CA 1
ATOM 1230 C C . ASP A 1 165 ? 36.504 -27.225 85.747 1.00 20.49 186 ASP A C 1
ATOM 1231 O O . ASP A 1 165 ? 37.291 -28.098 85.366 1.00 27.62 186 ASP A O 1
ATOM 1236 N N . GLY A 1 166 ? 35.436 -27.511 86.491 1.00 17.35 187 GLY A N 1
ATOM 1237 C CA . GLY A 1 166 ? 35.180 -28.837 86.998 1.00 16.20 187 GLY A CA 1
ATOM 1238 C C . GLY A 1 166 ? 33.910 -29.438 86.425 1.00 17.35 187 GLY A C 1
ATOM 1239 O O . GLY A 1 166 ? 33.239 -28.856 85.570 1.00 20.61 187 GLY A O 1
ATOM 1240 N N . LYS A 1 167 ? 33.592 -30.622 86.932 1.00 15.26 188 LYS A N 1
ATOM 1241 C CA . LYS A 1 167 ? 32.440 -31.396 86.499 1.00 17.62 188 LYS A CA 1
ATOM 1242 C C . LYS A 1 167 ? 31.548 -31.673 87.702 1.00 14.65 188 LYS A C 1
ATOM 1243 O O . LYS A 1 167 ? 32.046 -31.974 88.791 1.00 14.79 188 LYS A O 1
ATOM 1249 N N . VAL A 1 168 ? 30.234 -31.556 87.512 1.00 14.47 189 VAL A N 1
ATOM 1250 C CA . VAL A 1 168 ? 29.283 -31.884 88.570 1.00 12.32 189 VAL A CA 1
ATOM 1251 C C . VAL A 1 168 ? 29.054 -33.389 88.575 1.00 13.81 189 VAL A C 1
ATOM 1252 O O . VAL A 1 168 ? 28.545 -33.956 87.601 1.00 16.61 189 VAL A O 1
ATOM 1256 N N . LEU A 1 169 ? 29.408 -34.036 89.683 1.00 12.01 190 LEU A N 1
ATOM 1257 C CA . LEU A 1 169 ? 29.236 -35.477 89.818 1.00 11.41 190 LEU A CA 1
ATOM 1258 C C . LEU A 1 169 ? 27.885 -35.843 90.428 1.00 11.68 190 LEU A C 1
ATOM 1259 O O . LEU A 1 169 ? 27.285 -36.856 90.050 1.00 12.85 190 LEU A O 1
ATOM 1264 N N . THR A 1 170 ? 27.420 -35.059 91.394 1.00 10.09 191 THR A N 1
ATOM 1265 C CA . THR A 1 170 ? 26.053 -35.132 91.891 1.00 10.42 191 THR A CA 1
ATOM 1266 C C . THR A 1 170 ? 25.681 -33.766 92.445 1.00 9.76 191 THR A C 1
ATOM 1267 O O . THR A 1 170 ? 26.504 -32.850 92.500 1.00 9.94 191 THR A O 1
ATOM 1271 N N . ASP A 1 171 ? 24.416 -33.627 92.832 1.00 10.05 192 ASP A N 1
ATOM 1272 C CA . ASP A 1 171 ? 23.941 -32.375 93.397 1.00 10.96 192 ASP A CA 1
ATOM 1273 C C . ASP A 1 171 ? 22.827 -32.700 94.381 1.00 9.39 192 ASP A C 1
ATOM 1274 O O . ASP A 1 171 ? 22.357 -33.840 94.463 1.00 9.96 192 ASP A O 1
ATOM 1279 N N . SER A 1 172 ? 22.380 -31.681 95.106 1.00 9.37 193 SER A N 1
ATOM 1280 C CA . SER A 1 172 ? 21.480 -31.946 96.212 1.00 9.86 193 SER A CA 1
ATOM 1281 C C . SER A 1 172 ? 20.040 -32.171 95.778 1.00 9.22 193 SER A C 1
ATOM 1282 O O . SER A 1 172 ? 19.244 -32.677 96.578 1.00 10.28 193 SER A O 1
ATOM 1285 N N . GLU A 1 173 ? 19.687 -31.843 94.532 1.00 9.57 194 GLU A N 1
ATOM 1286 C CA . GLU A 1 173 ? 18.405 -32.310 94.008 1.00 10.43 194 GLU A CA 1
ATOM 1287 C C . GLU A 1 173 ? 18.426 -33.828 93.853 1.00 9.53 194 GLU A C 1
ATOM 1288 O O . GLU A 1 173 ? 17.492 -34.524 94.268 1.00 10.94 194 GLU A O 1
ATOM 1294 N N . GLN A 1 174 ? 19.508 -34.358 93.279 1.00 10.15 195 GLN A N 1
ATOM 1295 C CA . GLN A 1 174 ? 19.653 -35.803 93.157 1.00 10.13 195 GLN A CA 1
ATOM 1296 C C . GLN A 1 174 ? 19.734 -36.470 94.519 1.00 10.23 195 GLN A C 1
ATOM 1297 O O . GLN A 1 174 ? 19.088 -37.494 94.755 1.00 10.05 195 GLN A O 1
ATOM 1303 N N . VAL A 1 175 ? 20.557 -35.925 95.421 1.00 10.19 196 VAL A N 1
ATOM 1304 C CA . VAL A 1 175 ? 20.704 -36.541 96.739 1.00 10.25 196 VAL A CA 1
ATOM 1305 C C . VAL A 1 175 ? 19.372 -36.523 97.489 1.00 9.65 196 VAL A C 1
ATOM 1306 O O . VAL A 1 175 ? 19.036 -37.471 98.213 1.00 11.16 196 VAL A O 1
ATOM 1310 N N . GLY A 1 176 ? 18.578 -35.459 97.307 1.00 10.82 197 GLY A N 1
ATOM 1311 C CA . GLY A 1 176 ? 17.237 -35.452 97.863 1.00 10.51 197 GLY A CA 1
ATOM 1312 C C . GLY A 1 176 ? 16.368 -36.563 97.305 1.00 11.55 197 GLY A C 1
ATOM 1313 O O . GLY A 1 176 ? 15.658 -37.244 98.049 1.00 13.23 197 GLY A O 1
ATOM 1314 N N . GLN A 1 177 ? 16.436 -36.785 95.987 1.00 11.54 198 GLN A N 1
ATOM 1315 C CA . GLN A 1 177 ? 15.689 -37.886 95.384 1.00 12.16 198 GLN A CA 1
ATOM 1316 C C . GLN A 1 177 ? 16.138 -39.236 95.923 1.00 12.77 198 GLN A C 1
ATOM 1317 O O . GLN A 1 177 ? 15.327 -40.164 96.025 1.00 15.12 198 GLN A O 1
ATOM 1323 N N . TRP A 1 178 ? 17.420 -39.366 96.272 1.00 12.81 199 TRP A N 1
ATOM 1324 C CA . TRP A 1 178 ? 17.931 -40.604 96.850 1.00 13.64 199 TRP A CA 1
ATOM 1325 C C . TRP A 1 178 ? 17.487 -40.809 98.290 1.00 14.03 199 TRP A C 1
ATOM 1326 O O . TRP A 1 178 ? 17.789 -41.860 98.866 1.00 19.38 199 TRP A O 1
ATOM 1337 N N . GLY A 1 179 ? 16.814 -39.832 98.890 1.00 13.40 200 GLY A N 1
ATOM 1338 C CA . GLY A 1 179 ? 16.270 -39.961 100.223 1.00 13.03 200 GLY A CA 1
ATOM 1339 C C . GLY A 1 179 ? 16.931 -39.121 101.292 1.00 13.26 200 GLY A C 1
ATOM 1340 O O . GLY A 1 179 ? 16.583 -39.272 102.467 1.00 15.78 200 GLY A O 1
ATOM 1341 N N . ALA A 1 180 ? 17.851 -38.228 100.932 1.00 12.61 201 ALA A N 1
ATOM 1342 C CA . ALA A 1 180 ? 18.522 -37.349 101.889 1.00 12.01 201 ALA A CA 1
ATOM 1343 C C . ALA A 1 180 ? 18.353 -35.882 101.497 1.00 11.04 201 ALA A C 1
ATOM 1344 O O . ALA A 1 180 ? 19.337 -35.179 101.223 1.00 10.97 201 ALA A O 1
ATOM 1346 N N . PRO A 1 181 ? 17.120 -35.376 101.485 1.00 11.04 202 PRO A N 1
ATOM 1347 C CA . PRO A 1 181 ? 16.918 -33.962 101.154 1.00 11.80 202 PRO A CA 1
ATOM 1348 C C . PRO A 1 181 ? 17.497 -33.049 102.220 1.00 10.47 202 PRO A C 1
ATOM 1349 O O . PRO A 1 181 ? 17.568 -33.394 103.405 1.00 11.22 202 PRO A O 1
ATOM 1353 N N . THR A 1 182 ? 17.889 -31.854 101.784 1.00 11.02 203 THR A N 1
ATOM 1354 C CA . THR A 1 182 ? 18.408 -30.826 102.674 1.00 9.85 203 THR A CA 1
ATOM 1355 C C . THR A 1 182 ? 17.623 -29.531 102.481 1.00 10.29 203 THR A C 1
ATOM 1356 O O . THR A 1 182 ? 17.014 -29.288 101.428 1.00 10.41 203 THR A O 1
ATOM 1360 N N . LEU A 1 183 ? 17.629 -28.707 103.531 1.00 10.06 204 LEU A N 1
ATOM 1361 C CA . LEU A 1 183 ? 16.911 -27.443 103.580 1.00 11.56 204 LEU A CA 1
ATOM 1362 C C . LEU A 1 183 ? 17.829 -26.361 104.118 1.00 9.42 204 LEU A C 1
ATOM 1363 O O . LEU A 1 183 ? 18.805 -26.637 104.824 1.00 10.30 204 LEU A O 1
ATOM 1368 N N . ASP A 1 184 ? 17.477 -25.114 103.817 1.00 9.58 205 ASP A N 1
ATOM 1369 C CA . ASP A 1 184 ? 17.997 -23.959 104.541 1.00 10.29 205 ASP A CA 1
ATOM 1370 C C . ASP A 1 184 ? 16.846 -23.333 105.314 1.00 10.55 205 ASP A C 1
ATOM 1371 O O . ASP A 1 184 ? 15.739 -23.198 104.779 1.00 10.53 205 ASP A O 1
ATOM 1376 N N . VAL A 1 185 ? 17.096 -22.985 106.580 1.00 9.04 206 VAL A N 1
ATOM 1377 C CA . VAL A 1 185 ? 16.062 -22.466 107.468 1.00 9.73 206 VAL A CA 1
ATOM 1378 C C . VAL A 1 185 ? 16.568 -21.209 108.158 1.00 9.72 206 VAL A C 1
ATOM 1379 O O . VAL A 1 185 ? 17.766 -20.923 108.189 1.00 10.03 206 VAL A O 1
ATOM 1383 N N . TRP A 1 186 ? 15.630 -20.461 108.732 1.00 9.52 207 TRP A N 1
ATOM 1384 C CA . TRP A 1 186 ? 15.954 -19.365 109.636 1.00 7.90 207 TRP A CA 1
ATOM 1385 C C . TRP A 1 186 ? 15.545 -19.768 111.046 1.00 8.95 207 TRP A C 1
ATOM 1386 O O . TRP A 1 186 ? 14.431 -20.264 111.256 1.00 8.76 207 TRP A O 1
ATOM 1397 N N . VAL A 1 187 ? 16.443 -19.555 112.010 1.00 8.47 208 VAL A N 1
ATOM 1398 C CA . VAL A 1 187 ? 16.198 -19.890 113.407 1.00 8.48 208 VAL A CA 1
ATOM 1399 C C . VAL A 1 187 ? 16.336 -18.640 114.265 1.00 8.12 208 VAL A C 1
ATOM 1400 O O . VAL A 1 187 ? 17.027 -17.679 113.907 1.00 9.21 208 VAL A O 1
ATOM 1404 N N . VAL A 1 188 ? 15.688 -18.678 115.433 1.00 8.85 209 VAL A N 1
ATOM 1405 C CA . VAL A 1 188 ? 15.715 -17.580 116.394 1.00 9.50 209 VAL A CA 1
ATOM 1406 C C . VAL A 1 188 ? 15.971 -18.121 117.797 1.00 9.04 209 VAL A C 1
ATOM 1407 O O . VAL A 1 188 ? 15.447 -19.174 118.172 1.00 9.79 209 VAL A O 1
ATOM 1411 N N . ARG A 1 189 ? 16.779 -17.395 118.569 1.00 9.34 210 ARG A N 1
ATOM 1412 C CA . ARG A 1 189 ? 16.984 -17.720 119.977 1.00 9.85 210 ARG A CA 1
ATOM 1413 C C . ARG A 1 189 ? 15.711 -17.474 120.779 1.00 9.55 210 ARG A C 1
ATOM 1414 O O . ARG A 1 189 ? 15.013 -16.478 120.575 1.00 10.55 210 ARG A O 1
ATOM 1422 N N . LYS A 1 190 ? 15.454 -18.362 121.746 1.00 10.66 211 LYS A N 1
ATOM 1423 C CA . LYS A 1 190 ? 14.257 -18.253 122.576 1.00 9.97 211 LYS A CA 1
ATOM 1424 C C . LYS A 1 190 ? 14.191 -16.917 123.307 1.00 11.00 211 LYS A C 1
ATOM 1425 O O . LYS A 1 190 ? 13.132 -16.278 123.346 1.00 10.74 211 LYS A O 1
ATOM 1431 N N . ASP A 1 191 ? 15.308 -16.466 123.888 1.00 10.55 212 ASP A N 1
ATOM 1432 C CA . ASP A 1 191 ? 15.258 -15.225 124.660 1.00 11.50 212 ASP A CA 1
ATOM 1433 C C . ASP A 1 191 ? 14.923 -14.018 123.786 1.00 11.34 212 ASP A C 1
ATOM 1434 O O . ASP A 1 191 ? 14.185 -13.121 124.215 1.00 11.88 212 ASP A O 1
ATOM 1439 N N . PHE A 1 192 ? 15.402 -14.000 122.539 1.00 10.12 213 PHE A N 1
ATOM 1440 C CA . PHE A 1 192 ? 15.021 -12.917 121.639 1.00 10.88 213 PHE A CA 1
ATOM 1441 C C . PHE A 1 192 ? 13.549 -13.017 121.243 1.00 9.90 213 PHE A C 1
ATOM 1442 O O . PHE A 1 192 ? 12.850 -12.002 121.185 1.00 11.77 213 PHE A O 1
ATOM 1450 N N . ALA A 1 193 ? 13.069 -14.227 120.953 1.00 10.21 214 ALA A N 1
ATOM 1451 C CA . ALA A 1 193 ? 11.666 -14.394 120.585 1.00 10.42 214 ALA A CA 1
ATOM 1452 C C . ALA A 1 193 ? 10.744 -14.013 121.734 1.00 10.13 214 ALA A C 1
ATOM 1453 O O . ALA A 1 193 ? 9.649 -13.480 121.505 1.00 11.97 214 ALA A O 1
ATOM 1455 N N . GLU A 1 194 ? 11.171 -14.276 122.973 1.00 10.63 215 GLU A N 1
ATOM 1456 C CA . GLU A 1 194 ? 10.375 -13.906 124.139 1.00 10.52 215 GLU A CA 1
ATOM 1457 C C . GLU A 1 194 ? 10.302 -12.397 124.298 1.00 10.29 215 GLU A C 1
ATOM 1458 O O . GLU A 1 194 ? 9.246 -11.851 124.638 1.00 12.13 215 GLU A O 1
ATOM 1464 N N . LYS A 1 195 ? 11.418 -11.706 124.062 1.00 11.15 216 LYS A N 1
ATOM 1465 C CA . LYS A 1 195 ? 11.487 -10.275 124.327 1.00 11.63 216 LYS A CA 1
ATOM 1466 C C . LYS A 1 195 ? 10.935 -9.451 123.167 1.00 10.98 216 LYS A C 1
ATOM 1467 O O . LYS A 1 195 ? 10.305 -8.407 123.389 1.00 11.69 216 LYS A O 1
ATOM 1473 N N . HIS A 1 196 ? 11.145 -9.901 121.930 1.00 11.53 217 HIS A N 1
ATOM 1474 C CA . HIS A 1 196 ? 10.842 -9.102 120.739 1.00 11.24 217 HIS A CA 1
ATOM 1475 C C . HIS A 1 196 ? 10.058 -9.907 119.706 1.00 10.97 217 HIS A C 1
ATOM 1476 O O . HIS A 1 196 ? 10.466 -10.003 118.545 1.00 10.71 217 HIS A O 1
ATOM 1483 N N . PRO A 1 197 ? 8.899 -10.465 120.079 1.00 10.42 218 PRO A N 1
ATOM 1484 C CA . PRO A 1 197 ? 8.179 -11.324 119.122 1.00 11.44 218 PRO A CA 1
ATOM 1485 C C . PRO A 1 197 ? 7.741 -10.603 117.857 1.00 11.17 218 PRO A C 1
ATOM 1486 O O . PRO A 1 197 ? 7.718 -11.215 116.781 1.00 11.71 218 PRO A O 1
ATOM 1490 N N . GLU A 1 198 ? 7.385 -9.320 117.946 1.00 11.24 219 GLU A N 1
ATOM 1491 C CA . GLU A 1 198 ? 6.984 -8.602 116.741 1.00 11.69 219 GLU A CA 1
ATOM 1492 C C . GLU A 1 198 ? 8.167 -8.341 115.814 1.00 10.10 219 GLU A C 1
ATOM 1493 O O . GLU A 1 198 ? 7.980 -8.248 114.596 1.00 11.06 219 GLU A O 1
ATOM 1499 N N . VAL A 1 199 ? 9.386 -8.231 116.354 1.00 10.61 220 VAL A N 1
ATOM 1500 C CA . VAL A 1 199 ? 10.558 -8.111 115.488 1.00 9.95 220 VAL A CA 1
ATOM 1501 C C . VAL A 1 199 ? 10.795 -9.415 114.734 1.00 9.64 220 VAL A C 1
ATOM 1502 O O . VAL A 1 199 ? 11.143 -9.411 113.547 1.00 10.21 220 VAL A O 1
ATOM 1506 N N . VAL A 1 200 ? 10.607 -10.553 115.408 1.00 9.77 221 VAL A N 1
ATOM 1507 C CA . VAL A 1 200 ? 10.729 -11.844 114.733 1.00 9.07 221 VAL A CA 1
ATOM 1508 C C . VAL A 1 200 ? 9.686 -11.972 113.631 1.00 9.75 221 VAL A C 1
ATOM 1509 O O . VAL A 1 200 ? 9.990 -12.417 112.518 1.00 10.24 221 VAL A O 1
ATOM 1513 N N . LYS A 1 201 ? 8.445 -11.556 113.910 1.00 9.87 222 LYS A N 1
ATOM 1514 C CA . LYS A 1 201 ? 7.414 -11.587 112.872 1.00 10.37 222 LYS A CA 1
ATOM 1515 C C . LYS A 1 201 ? 7.801 -10.701 111.694 1.00 10.41 222 LYS A C 1
ATOM 1516 O O . LYS A 1 201 ? 7.573 -11.064 110.534 1.00 10.25 222 LYS A O 1
ATOM 1522 N N . ALA A 1 202 ? 8.389 -9.532 111.972 1.00 9.75 223 ALA A N 1
ATOM 1523 C CA . ALA A 1 202 ? 8.821 -8.635 110.902 1.00 9.86 223 ALA A CA 1
ATOM 1524 C C . ALA A 1 202 ? 9.917 -9.270 110.051 1.00 9.25 223 ALA A C 1
ATOM 1525 O O . ALA A 1 202 ? 9.957 -9.073 108.831 1.00 10.70 223 ALA A O 1
ATOM 1527 N N . PHE A 1 203 ? 10.820 -10.034 110.672 1.00 9.39 224 PHE A N 1
ATOM 1528 C CA . PHE A 1 203 ? 11.845 -10.717 109.890 1.00 9.39 224 PHE A CA 1
ATOM 1529 C C . PHE A 1 203 ? 11.203 -11.717 108.942 1.00 10.55 224 PHE A C 1
ATOM 1530 O O . PHE A 1 203 ? 11.518 -11.754 107.745 1.00 10.66 224 PHE A O 1
ATOM 1538 N N . ALA A 1 204 ? 10.291 -12.537 109.470 1.00 9.68 225 ALA A N 1
ATOM 1539 C CA . ALA A 1 204 ? 9.627 -13.531 108.643 1.00 10.61 225 ALA A CA 1
ATOM 1540 C C . ALA A 1 204 ? 8.856 -12.862 107.517 1.00 10.08 225 ALA A C 1
ATOM 1541 O O . ALA A 1 204 ? 8.910 -13.305 106.364 1.00 11.39 225 ALA A O 1
ATOM 1543 N N . LYS A 1 205 ? 8.146 -11.779 107.830 1.00 10.62 226 LYS A N 1
ATOM 1544 C CA . LYS A 1 205 ? 7.380 -11.081 106.806 1.00 10.86 226 LYS A CA 1
ATOM 1545 C C . LYS A 1 205 ? 8.283 -10.597 105.675 1.00 11.38 226 LYS A C 1
ATOM 1546 O O . LYS A 1 205 ? 7.960 -10.766 104.494 1.00 12.56 226 LYS A O 1
ATOM 1552 N N . SER A 1 206 ? 9.430 -10.005 106.013 1.00 11.53 227 SER A N 1
ATOM 1553 C CA A SER A 1 206 ? 10.288 -9.445 104.976 0.44 11.22 227 SER A CA 1
ATOM 1554 C CA B SER A 1 206 ? 10.291 -9.445 104.976 0.56 11.13 227 SER A CA 1
ATOM 1555 C C . SER A 1 206 ? 10.819 -10.534 104.051 1.00 11.29 227 SER A C 1
ATOM 1556 O O . SER A 1 206 ? 10.866 -10.356 102.827 1.00 12.58 227 SER A O 1
ATOM 1561 N N . ALA A 1 207 ? 11.215 -11.673 104.618 1.00 10.81 228 ALA A N 1
ATOM 1562 C CA . ALA A 1 207 ? 11.764 -12.759 103.815 1.00 11.96 228 ALA A CA 1
ATOM 1563 C C . ALA A 1 207 ? 10.682 -13.408 102.966 1.00 11.97 228 ALA A C 1
ATOM 1564 O O . ALA A 1 207 ? 10.870 -13.634 101.765 1.00 12.43 228 ALA A O 1
ATOM 1566 N N . ILE A 1 208 ? 9.533 -13.699 103.571 1.00 11.73 229 ILE A N 1
ATOM 1567 C CA . ILE A 1 208 ? 8.453 -14.353 102.840 1.00 13.72 229 ILE A CA 1
ATOM 1568 C C . ILE A 1 208 ? 7.946 -13.454 101.719 1.00 12.15 229 ILE A C 1
ATOM 1569 O O . ILE A 1 208 ? 7.797 -13.895 100.573 1.00 13.01 229 ILE A O 1
ATOM 1574 N N . ASP A 1 209 ? 7.704 -12.174 102.028 1.00 12.34 230 ASP A N 1
ATOM 1575 C CA . ASP A 1 209 ? 7.245 -11.232 101.007 1.00 13.82 230 ASP A CA 1
ATOM 1576 C C . ASP A 1 209 ? 8.198 -11.189 99.820 1.00 13.07 230 ASP A C 1
ATOM 1577 O O . ASP A 1 209 ? 7.757 -11.145 98.666 1.00 16.57 230 ASP A O 1
ATOM 1582 N N . ALA A 1 210 ? 9.511 -11.202 100.078 1.00 13.02 231 ALA A N 1
ATOM 1583 C CA . ALA A 1 210 ? 10.473 -11.063 98.988 1.00 11.51 231 ALA A CA 1
ATOM 1584 C C . ALA A 1 210 ? 10.469 -12.273 98.063 1.00 11.85 231 ALA A C 1
ATOM 1585 O O . ALA A 1 210 ? 10.752 -12.139 96.867 1.00 12.50 231 ALA A O 1
ATOM 1587 N N . GLN A 1 211 ? 10.153 -13.460 98.580 1.00 11.99 232 GLN A N 1
ATOM 1588 C CA . GLN A 1 211 ? 10.174 -14.650 97.739 1.00 10.20 232 GLN A CA 1
ATOM 1589 C C . GLN A 1 211 ? 8.909 -14.828 96.904 1.00 10.50 232 GLN A C 1
ATOM 1590 O O . GLN A 1 211 ? 8.958 -15.510 95.873 1.00 10.79 232 GLN A O 1
ATOM 1596 N N . GLN A 1 212 ? 7.786 -14.230 97.312 1.00 11.08 233 GLN A N 1
ATOM 1597 C CA . GLN A 1 212 ? 6.534 -14.466 96.596 1.00 10.98 233 GLN A CA 1
ATOM 1598 C C . GLN A 1 212 ? 6.551 -14.042 95.132 1.00 11.59 233 GLN A C 1
ATOM 1599 O O . GLN A 1 212 ? 6.030 -14.804 94.300 1.00 11.69 233 GLN A O 1
ATOM 1605 N N . PRO A 1 213 ? 7.089 -12.880 94.744 1.00 11.22 234 PRO A N 1
ATOM 1606 C CA . PRO A 1 213 ? 7.087 -12.544 93.308 1.00 12.26 234 PRO A CA 1
ATOM 1607 C C . PRO A 1 213 ? 7.909 -13.505 92.469 1.00 12.03 234 PRO A C 1
ATOM 1608 O O . PRO A 1 213 ? 7.585 -13.733 91.298 1.00 13.45 234 PRO A O 1
ATOM 1612 N N . TYR A 1 214 ? 8.978 -14.074 93.027 1.00 10.27 235 TYR A N 1
ATOM 1613 C CA . TYR A 1 214 ? 9.702 -15.110 92.303 1.00 10.05 235 TYR A CA 1
ATOM 1614 C C . TYR A 1 214 ? 8.836 -16.350 92.108 1.00 10.75 235 TYR A C 1
ATOM 1615 O O . TYR A 1 214 ? 8.733 -16.881 90.994 1.00 11.90 235 TYR A O 1
ATOM 1624 N N . ILE A 1 215 ? 8.222 -16.839 93.190 1.00 10.55 236 ILE A N 1
ATOM 1625 C CA . ILE A 1 215 ? 7.402 -18.044 93.102 1.00 10.30 236 ILE A CA 1
ATOM 1626 C C . ILE A 1 215 ? 6.286 -17.852 92.081 1.00 11.09 236 ILE A C 1
ATOM 1627 O O . ILE A 1 215 ? 5.972 -18.761 91.303 1.00 12.13 236 ILE A O 1
ATOM 1632 N N . ALA A 1 216 ? 5.683 -16.660 92.057 1.00 11.30 237 ALA A N 1
ATOM 1633 C CA . ALA A 1 216 ? 4.551 -16.410 91.168 1.00 11.05 237 ALA A CA 1
ATOM 1634 C C . ALA A 1 216 ? 4.943 -16.516 89.700 1.00 12.73 237 ALA A C 1
ATOM 1635 O O . ALA A 1 216 ? 4.144 -16.968 88.873 1.00 14.08 237 ALA A O 1
ATOM 1637 N N . ASN A 1 217 ? 6.146 -16.064 89.350 1.00 11.09 238 ASN A N 1
ATOM 1638 C CA . ASN A 1 217 ? 6.611 -16.144 87.974 1.00 12.27 238 ASN A CA 1
ATOM 1639 C C . ASN A 1 217 ? 8.123 -15.983 87.938 1.00 10.72 238 ASN A C 1
ATOM 1640 O O . ASN A 1 217 ? 8.628 -14.855 87.873 1.00 10.59 238 ASN A O 1
ATOM 1645 N N . PRO A 1 218 ? 8.872 -17.085 87.987 1.00 11.28 239 PRO A N 1
ATOM 1646 C CA . PRO A 1 218 ? 10.340 -16.978 88.020 1.00 11.11 239 PRO A CA 1
ATOM 1647 C C . PRO A 1 218 ? 10.947 -16.163 86.884 1.00 11.24 239 PRO A C 1
ATOM 1648 O O . PRO A 1 218 ? 11.838 -15.341 87.132 1.00 12.23 239 PRO A O 1
ATOM 1652 N N . ASP A 1 219 ? 10.482 -16.352 85.648 1.00 12.28 240 ASP A N 1
ATOM 1653 C CA . ASP A 1 219 ? 11.109 -15.659 84.523 1.00 13.37 240 ASP A CA 1
ATOM 1654 C C . ASP A 1 219 ? 10.855 -14.157 84.569 1.00 12.49 240 ASP A C 1
ATOM 1655 O O . ASP A 1 219 ? 11.750 -13.363 84.250 1.00 13.71 240 ASP A O 1
ATOM 1660 N N . VAL A 1 220 ? 9.660 -13.740 84.993 1.00 11.29 241 VAL A N 1
ATOM 1661 C CA . VAL A 1 220 ? 9.414 -12.307 85.150 1.00 10.98 241 VAL A CA 1
ATOM 1662 C C . VAL A 1 220 ? 10.310 -11.726 86.244 1.00 10.54 241 VAL A C 1
ATOM 1663 O O . VAL A 1 220 ? 10.915 -10.662 86.068 1.00 11.45 241 VAL A O 1
ATOM 1667 N N . TRP A 1 221 ? 10.417 -12.417 87.385 1.00 9.90 242 TRP A N 1
ATOM 1668 C CA . TRP A 1 221 ? 11.282 -11.936 88.456 1.00 10.40 242 TRP A CA 1
ATOM 1669 C C . TRP A 1 221 ? 12.724 -11.823 87.984 1.00 9.61 242 TRP A C 1
ATOM 1670 O O . TRP A 1 221 ? 13.412 -10.841 88.286 1.00 10.43 242 TRP A O 1
ATOM 1681 N N . LEU A 1 222 ? 13.198 -12.823 87.244 1.00 10.60 243 LEU A N 1
ATOM 1682 C CA . LEU A 1 222 ? 14.596 -12.853 86.853 1.00 11.63 243 LEU A CA 1
ATOM 1683 C C . LEU A 1 222 ? 14.948 -11.789 85.826 1.00 12.27 243 LEU A C 1
ATOM 1684 O O . LEU A 1 222 ? 16.131 -11.466 85.670 1.00 13.67 243 LEU A O 1
ATOM 1689 N N . LYS A 1 223 ? 13.969 -11.247 85.110 1.00 12.42 244 LYS A N 1
ATOM 1690 C CA . LYS A 1 223 ? 14.267 -10.199 84.144 1.00 13.59 244 LYS A CA 1
ATOM 1691 C C . LYS A 1 223 ? 14.189 -8.789 84.726 1.00 13.80 244 LYS A C 1
ATOM 1692 O O . LYS A 1 223 ? 14.408 -7.821 83.992 1.00 16.74 244 LYS A O 1
ATOM 1698 N N . GLN A 1 224 ? 13.894 -8.639 86.020 1.00 11.94 245 GLN A N 1
ATOM 1699 C CA . GLN A 1 224 ? 14.035 -7.331 86.650 1.00 13.16 245 GLN A CA 1
ATOM 1700 C C . GLN A 1 224 ? 15.503 -7.182 87.029 1.00 12.46 245 GLN A C 1
ATOM 1701 O O . GLN A 1 224 ? 15.998 -7.922 87.890 1.00 13.16 245 GLN A O 1
ATOM 1707 N N . PRO A 1 225 ? 16.234 -6.265 86.392 1.00 13.52 246 PRO A N 1
ATOM 1708 C CA . PRO A 1 225 ? 17.699 -6.251 86.558 1.00 13.87 246 PRO A CA 1
ATOM 1709 C C . PRO A 1 225 ? 18.168 -6.062 87.989 1.00 13.31 246 PRO A C 1
ATOM 1710 O O . PRO A 1 225 ? 19.198 -6.632 88.366 1.00 14.08 246 PRO A O 1
ATOM 1714 N N . GLU A 1 226 ? 17.446 -5.292 88.806 1.00 12.61 247 GLU A N 1
ATOM 1715 C CA . GLU A 1 226 ? 17.901 -5.076 90.176 1.00 14.46 247 GLU A CA 1
ATOM 1716 C C . GLU A 1 226 ? 17.803 -6.341 91.020 1.00 12.50 247 GLU A C 1
ATOM 1717 O O . GLU A 1 226 ? 18.562 -6.496 91.982 1.00 14.25 247 GLU A O 1
ATOM 1723 N N . ASN A 1 227 ? 16.880 -7.251 90.689 1.00 11.42 248 ASN A N 1
ATOM 1724 C CA . ASN A 1 227 ? 16.837 -8.533 91.388 1.00 11.87 248 ASN A CA 1
ATOM 1725 C C . ASN A 1 227 ? 18.132 -9.303 91.172 1.00 12.37 248 ASN A C 1
ATOM 1726 O O . ASN A 1 227 ? 18.687 -9.886 92.111 1.00 14.88 248 ASN A O 1
ATOM 1731 N N . ILE A 1 228 ? 18.634 -9.301 89.939 1.00 11.74 249 ILE A N 1
ATOM 1732 C CA . ILE A 1 228 ? 19.860 -10.023 89.621 1.00 11.46 249 ILE A CA 1
ATOM 1733 C C . ILE A 1 228 ? 21.061 -9.371 90.296 1.00 11.02 249 ILE A C 1
ATOM 1734 O O . ILE A 1 228 ? 21.900 -10.055 90.893 1.00 12.92 249 ILE A O 1
ATOM 1739 N N . SER A 1 229 ? 21.165 -8.040 90.214 1.00 10.31 250 SER A N 1
ATOM 1740 C CA . SER A 1 229 ? 22.361 -7.374 90.722 1.00 11.73 250 SER A CA 1
ATOM 1741 C C . SER A 1 229 ? 22.454 -7.465 92.242 1.00 10.74 250 SER A C 1
ATOM 1742 O O . SER A 1 229 ? 23.551 -7.623 92.793 1.00 11.97 250 SER A O 1
ATOM 1745 N N . LYS A 1 230 ? 21.317 -7.390 92.938 1.00 10.75 251 LYS A N 1
ATOM 1746 C CA . LYS A 1 230 ? 21.342 -7.483 94.395 1.00 11.44 251 LYS A CA 1
ATOM 1747 C C . LYS A 1 230 ? 21.837 -8.850 94.851 1.00 11.50 251 LYS A C 1
ATOM 1748 O O . LYS A 1 230 ? 22.606 -8.950 95.818 1.00 11.11 251 LYS A O 1
ATOM 1754 N N . LEU A 1 231 ? 21.402 -9.916 94.176 1.00 10.36 252 LEU A N 1
ATOM 1755 C CA . LEU A 1 231 ? 21.864 -11.250 94.543 1.00 9.97 252 LEU A CA 1
ATOM 1756 C C . LEU A 1 231 ? 23.327 -11.446 94.177 1.00 10.06 252 LEU A C 1
ATOM 1757 O O . LEU A 1 231 ? 24.081 -12.057 94.940 1.00 11.62 252 LEU A O 1
ATOM 1762 N N . ALA A 1 232 ? 23.743 -10.948 93.010 1.00 9.65 253 ALA A N 1
ATOM 1763 C CA . ALA A 1 232 ? 25.140 -11.067 92.615 1.00 11.28 253 ALA A CA 1
ATOM 1764 C C . ALA A 1 232 ? 26.054 -10.403 93.633 1.00 10.71 253 ALA A C 1
ATOM 1765 O O . ALA A 1 232 ? 27.099 -10.954 93.995 1.00 11.45 253 ALA A O 1
ATOM 1767 N N . ARG A 1 233 ? 25.659 -9.228 94.124 1.00 11.50 254 ARG A N 1
ATOM 1768 C CA A ARG A 1 233 ? 26.478 -8.501 95.086 0.44 12.12 254 ARG A CA 1
ATOM 1769 C CA B ARG A 1 233 ? 26.487 -8.506 95.085 0.56 12.30 254 ARG A CA 1
ATOM 1770 C C . ARG A 1 233 ? 26.559 -9.233 96.422 1.00 12.53 254 ARG A C 1
ATOM 1771 O O . ARG A 1 233 ? 27.643 -9.390 96.992 1.00 13.60 254 ARG A O 1
ATOM 1786 N N . LEU A 1 234 ? 25.412 -9.679 96.946 1.00 12.23 255 LEU A N 1
ATOM 1787 C CA . LEU A 1 234 ? 25.400 -10.262 98.288 1.00 11.66 255 LEU A CA 1
ATOM 1788 C C . LEU A 1 234 ? 25.954 -11.678 98.320 1.00 12.37 255 LEU A C 1
ATOM 1789 O O . LEU A 1 234 ? 26.530 -12.090 99.335 1.00 15.30 255 LEU A O 1
ATOM 1794 N N . SER A 1 235 ? 25.787 -12.439 97.240 1.00 13.59 256 SER A N 1
ATOM 1795 C CA . SER A 1 235 ? 26.357 -13.776 97.174 1.00 13.91 256 SER A CA 1
ATOM 1796 C C . SER A 1 235 ? 27.799 -13.779 96.702 1.00 13.53 256 SER A C 1
ATOM 1797 O O . SER A 1 235 ? 28.514 -14.752 96.957 1.00 15.84 256 SER A O 1
ATOM 1800 N N . GLY A 1 236 ? 28.238 -12.718 96.032 1.00 14.11 257 GLY A N 1
ATOM 1801 C CA . GLY A 1 236 ? 29.582 -12.672 95.484 1.00 15.21 257 GLY A CA 1
ATOM 1802 C C . GLY A 1 236 ? 29.764 -13.525 94.247 1.00 13.50 257 GLY A C 1
ATOM 1803 O O . GLY A 1 236 ? 30.779 -14.222 94.126 1.00 15.19 257 GLY A O 1
ATOM 1804 N N . VAL A 1 237 ? 28.796 -13.503 93.336 1.00 13.65 258 VAL A N 1
ATOM 1805 C CA . VAL A 1 237 ? 28.869 -14.290 92.106 1.00 13.50 258 VAL A CA 1
ATOM 1806 C C . VAL A 1 237 ? 28.617 -13.367 90.922 1.00 13.10 258 VAL A C 1
ATOM 1807 O O . VAL A 1 237 ? 27.975 -12.315 91.060 1.00 14.01 258 VAL A O 1
ATOM 1811 N N . PRO A 1 238 ? 29.113 -13.734 89.742 1.00 14.73 259 PRO A N 1
ATOM 1812 C CA . PRO A 1 238 ? 28.789 -12.956 88.541 1.00 15.02 259 PRO A CA 1
ATOM 1813 C C . PRO A 1 238 ? 27.294 -12.986 88.273 1.00 13.20 259 PRO A C 1
ATOM 1814 O O . PRO A 1 238 ? 26.604 -13.961 88.580 1.00 13.76 259 PRO A O 1
ATOM 1818 N N . GLU A 1 239 ? 26.794 -11.902 87.674 1.00 12.67 260 GLU A N 1
ATOM 1819 C CA . GLU A 1 239 ? 25.370 -11.834 87.356 1.00 12.57 260 GLU A CA 1
ATOM 1820 C C . GLU A 1 239 ? 24.933 -12.995 86.473 1.00 13.60 260 GLU A C 1
ATOM 1821 O O . GLU A 1 239 ? 23.820 -13.504 86.629 1.00 14.02 260 GLU A O 1
ATOM 1827 N N . GLY A 1 240 ? 25.797 -13.438 85.558 1.00 14.02 261 GLY A N 1
ATOM 1828 C CA . GLY A 1 240 ? 25.446 -14.531 84.669 1.00 15.05 261 GLY A CA 1
ATOM 1829 C C . GLY A 1 240 ? 25.147 -15.838 85.376 1.00 14.12 261 GLY A C 1
ATOM 1830 O O . GLY A 1 240 ? 24.469 -16.699 84.808 1.00 15.99 261 GLY A O 1
ATOM 1831 N N . ASP A 1 241 ? 25.644 -16.012 86.601 1.00 13.26 262 ASP A N 1
ATOM 1832 C CA . ASP A 1 241 ? 25.407 -17.234 87.357 1.00 12.41 262 ASP A CA 1
ATOM 1833 C C . ASP A 1 241 ? 24.150 -17.171 88.208 1.00 11.58 262 ASP A C 1
ATOM 1834 O O . ASP A 1 241 ? 23.677 -18.221 88.663 1.00 12.22 262 ASP A O 1
ATOM 1839 N N . VAL A 1 242 ? 23.612 -15.972 88.448 1.00 11.48 263 VAL A N 1
ATOM 1840 C CA . VAL A 1 242 ? 22.480 -15.839 89.370 1.00 12.18 263 VAL A CA 1
ATOM 1841 C C . VAL A 1 242 ? 21.265 -16.656 88.944 1.00 11.99 263 VAL A C 1
ATOM 1842 O O . VAL A 1 242 ? 20.701 -17.364 89.795 1.00 12.15 263 VAL A O 1
ATOM 1846 N N . PRO A 1 243 ? 20.799 -16.599 87.686 1.00 11.76 264 PRO A N 1
ATOM 1847 C CA . PRO A 1 243 ? 19.576 -17.356 87.344 1.00 11.70 264 PRO A CA 1
ATOM 1848 C C . PRO A 1 243 ? 19.678 -18.847 87.624 1.00 12.12 264 PRO A C 1
ATOM 1849 O O . PRO A 1 243 ? 18.759 -19.427 88.225 1.00 13.26 264 PRO A O 1
ATOM 1853 N N . GLY A 1 244 ? 20.785 -19.486 87.222 1.00 11.16 265 GLY A N 1
ATOM 1854 C CA . GLY A 1 244 ? 20.938 -20.912 87.469 1.00 11.83 265 GLY A CA 1
ATOM 1855 C C . GLY A 1 244 ? 20.975 -21.237 88.949 1.00 10.03 265 GLY A C 1
ATOM 1856 O O . GLY A 1 244 ? 20.430 -22.251 89.385 1.00 11.46 265 GLY A O 1
ATOM 1857 N N . LEU A 1 245 ? 21.617 -20.377 89.744 1.00 9.85 266 LEU A N 1
ATOM 1858 C CA . LEU A 1 245 ? 21.640 -20.583 91.190 1.00 10.08 266 LEU A CA 1
ATOM 1859 C C . LEU A 1 245 ? 20.247 -20.439 91.797 1.00 9.71 266 LEU A C 1
ATOM 1860 O O . LEU A 1 245 ? 19.824 -21.279 92.600 1.00 9.67 266 LEU A O 1
ATOM 1865 N N . VAL A 1 246 ? 19.516 -19.384 91.428 1.00 9.62 267 VAL A N 1
ATOM 1866 C CA . VAL A 1 246 ? 18.191 -19.177 92.011 1.00 9.43 267 VAL A CA 1
ATOM 1867 C C . VAL A 1 246 ? 17.276 -20.344 91.678 1.00 10.35 267 VAL A C 1
ATOM 1868 O O . VAL A 1 246 ? 16.512 -20.822 92.530 1.00 10.09 267 VAL A O 1
ATOM 1872 N N . LYS A 1 247 ? 17.335 -20.820 90.430 1.00 10.31 268 LYS A N 1
ATOM 1873 C CA . LYS A 1 247 ? 16.491 -21.926 90.006 1.00 10.79 268 LYS A CA 1
ATOM 1874 C C . LYS A 1 247 ? 16.934 -23.253 90.594 1.00 10.13 268 LYS A C 1
ATOM 1875 O O . LYS A 1 247 ? 16.230 -24.249 90.414 1.00 12.02 268 LYS A O 1
ATOM 1881 N N . GLY A 1 248 ? 18.064 -23.284 91.295 1.00 10.01 269 GLY A N 1
ATOM 1882 C CA . GLY A 1 248 ? 18.581 -24.486 91.905 1.00 10.49 269 GLY A CA 1
ATOM 1883 C C . GLY A 1 248 ? 18.018 -24.804 93.267 1.00 10.03 269 GLY A C 1
ATOM 1884 O O . GLY A 1 248 ? 18.559 -25.686 93.939 1.00 10.95 269 GLY A O 1
ATOM 1885 N N . ASN A 1 249 ? 16.959 -24.113 93.695 1.00 10.36 270 ASN A N 1
ATOM 1886 C CA . ASN A 1 249 ? 16.192 -24.476 94.877 1.00 10.27 270 ASN A CA 1
ATOM 1887 C C . ASN A 1 249 ? 14.728 -24.241 94.562 1.00 10.07 270 ASN A C 1
ATOM 1888 O O . ASN A 1 249 ? 14.390 -23.636 93.541 1.00 11.44 270 ASN A O 1
ATOM 1893 N N . THR A 1 250 ? 13.855 -24.682 95.465 1.00 11.13 271 THR A N 1
ATOM 1894 C CA . THR A 1 250 ? 12.481 -24.203 95.470 1.00 10.08 271 THR A CA 1
ATOM 1895 C C . THR A 1 250 ? 12.205 -23.440 96.762 1.00 9.82 271 THR A C 1
ATOM 1896 O O . THR A 1 250 ? 12.926 -23.565 97.758 1.00 10.26 271 THR A O 1
ATOM 1900 N N . TYR A 1 251 ? 11.159 -22.619 96.710 1.00 10.13 272 TYR A N 1
ATOM 1901 C CA . TYR A 1 251 ? 10.807 -21.689 97.773 1.00 10.56 272 TYR A CA 1
ATOM 1902 C C . TYR A 1 251 ? 9.335 -21.884 98.124 1.00 9.74 272 TYR A C 1
ATOM 1903 O O . TYR A 1 251 ? 8.598 -22.582 97.424 1.00 11.08 272 TYR A O 1
ATOM 1912 N N . LEU A 1 252 ? 8.890 -21.250 99.210 1.00 9.91 273 LEU A N 1
ATOM 1913 C CA . LEU A 1 252 ? 7.604 -21.571 99.818 1.00 10.10 273 LEU A CA 1
ATOM 1914 C C . LEU A 1 252 ? 6.672 -20.362 99.826 1.00 10.27 273 LEU A C 1
ATOM 1915 O O . LEU A 1 252 ? 7.089 -19.239 100.133 1.00 10.70 273 LEU A O 1
ATOM 1920 N N . THR A 1 253 ? 5.401 -20.597 99.483 1.00 10.36 274 THR A N 1
ATOM 1921 C CA . THR A 1 253 ? 4.366 -19.600 99.698 1.00 10.34 274 THR A CA 1
ATOM 1922 C C . THR A 1 253 ? 4.063 -19.528 101.194 1.00 11.85 274 THR A C 1
ATOM 1923 O O . THR A 1 253 ? 4.498 -20.390 101.968 1.00 10.75 274 THR A O 1
ATOM 1927 N N . PRO A 1 254 ? 3.302 -18.520 101.645 1.00 11.06 275 PRO A N 1
ATOM 1928 C CA . PRO A 1 254 ? 2.925 -18.517 103.068 1.00 11.57 275 PRO A CA 1
ATOM 1929 C C . PRO A 1 254 ? 2.179 -19.773 103.480 1.00 11.63 275 PRO A C 1
ATOM 1930 O O . PRO A 1 254 ? 2.398 -20.292 104.582 1.00 12.94 275 PRO A O 1
ATOM 1934 N N . GLN A 1 255 ? 1.279 -20.261 102.626 1.00 10.87 276 GLN A N 1
ATOM 1935 C CA . GLN A 1 255 ? 0.566 -21.497 102.920 1.00 11.03 276 GLN A CA 1
ATOM 1936 C C . GLN A 1 255 ? 1.539 -22.661 103.062 1.00 10.95 276 GLN A C 1
ATOM 1937 O O . GLN A 1 255 ? 1.409 -23.486 103.971 1.00 12.69 276 GLN A O 1
ATOM 1943 N N . GLN A 1 256 ? 2.535 -22.736 102.178 1.00 10.80 277 GLN A N 1
ATOM 1944 C CA . GLN A 1 256 ? 3.543 -23.785 102.272 1.00 10.18 277 GLN A CA 1
ATOM 1945 C C . GLN A 1 256 ? 4.390 -23.646 103.535 1.00 10.48 277 GLN A C 1
ATOM 1946 O O . GLN A 1 256 ? 4.757 -24.653 104.149 1.00 11.37 277 GLN A O 1
ATOM 1952 N N . GLN A 1 257 ? 4.715 -22.411 103.933 1.00 10.25 278 GLN A N 1
ATOM 1953 C CA . GLN A 1 257 ? 5.468 -22.195 105.168 1.00 9.49 278 GLN A CA 1
ATOM 1954 C C . GLN A 1 257 ? 4.732 -22.768 106.369 1.00 10.30 278 GLN A C 1
ATOM 1955 O O . GLN A 1 257 ? 5.289 -23.564 107.135 1.00 11.52 278 GLN A O 1
ATOM 1961 N N . THR A 1 258 ? 3.472 -22.365 106.551 1.00 12.34 279 THR A N 1
ATOM 1962 C CA . THR A 1 258 ? 2.685 -22.874 107.671 1.00 13.20 279 THR A CA 1
ATOM 1963 C C . THR A 1 258 ? 2.612 -24.396 107.642 1.00 12.87 279 THR A C 1
ATOM 1964 O O . THR A 1 258 ? 2.818 -25.057 108.670 1.00 13.73 279 THR A O 1
ATOM 1968 N N . ALA A 1 259 ? 2.366 -24.971 106.460 1.00 12.60 280 ALA A N 1
ATOM 1969 C CA . ALA A 1 259 ? 2.260 -26.421 106.338 1.00 13.32 280 ALA A CA 1
ATOM 1970 C C . ALA A 1 259 ? 3.576 -27.104 106.699 1.00 12.25 280 ALA A C 1
ATOM 1971 O O . ALA A 1 259 ? 3.593 -28.070 107.472 1.00 14.36 280 ALA A O 1
ATOM 1973 N N . GLU A 1 260 ? 4.696 -26.595 106.172 1.00 11.31 281 GLU A N 1
ATOM 1974 C CA . GLU A 1 260 ? 5.984 -27.239 106.403 1.00 11.63 281 GLU A CA 1
ATOM 1975 C C . GLU A 1 260 ? 6.405 -27.134 107.864 1.00 12.28 281 GLU A C 1
ATOM 1976 O O . GLU A 1 260 ? 7.020 -28.064 108.400 1.00 13.14 281 GLU A O 1
ATOM 1982 N N . LEU A 1 261 ? 6.066 -26.027 108.525 1.00 10.49 282 LEU A N 1
ATOM 1983 C CA . LEU A 1 261 ? 6.428 -25.844 109.925 1.00 11.00 282 LEU A CA 1
ATOM 1984 C C . LEU A 1 261 ? 5.576 -26.680 110.867 1.00 12.69 282 LEU A C 1
ATOM 1985 O O . LEU A 1 261 ? 5.897 -26.770 112.056 1.00 15.05 282 LEU A O 1
ATOM 1990 N N . THR A 1 262 ? 4.515 -27.303 110.360 1.00 14.31 283 THR A N 1
ATOM 1991 C CA . THR A 1 262 ? 3.595 -28.087 111.170 1.00 14.17 283 THR A CA 1
ATOM 1992 C C . THR A 1 262 ? 3.745 -29.569 110.838 1.00 15.78 283 THR A C 1
ATOM 1993 O O . THR A 1 262 ? 2.811 -30.207 110.334 1.00 16.72 283 THR A O 1
ATOM 1997 N N . GLY A 1 263 ? 4.928 -30.120 111.093 1.00 13.99 284 GLY A N 1
ATOM 1998 C CA . GLY A 1 263 ? 5.160 -31.531 110.917 1.00 13.26 284 GLY A CA 1
ATOM 1999 C C . GLY A 1 263 ? 6.390 -31.841 110.087 1.00 11.96 284 GLY A C 1
ATOM 2000 O O . GLY A 1 263 ? 7.336 -32.478 110.562 1.00 14.09 284 GLY A O 1
ATOM 2001 N N . PRO A 1 264 ? 6.394 -31.403 108.821 1.00 11.90 285 PRO A N 1
ATOM 2002 C CA . PRO A 1 264 ? 7.504 -31.781 107.928 1.00 12.54 285 PRO A CA 1
ATOM 2003 C C . PRO A 1 264 ? 8.882 -31.347 108.400 1.00 12.21 285 PRO A C 1
ATOM 2004 O O . PRO A 1 264 ? 9.824 -32.132 108.276 1.00 12.50 285 PRO A O 1
ATOM 2008 N N . VAL A 1 265 ? 9.033 -30.146 108.965 1.00 11.43 286 VAL A N 1
ATOM 2009 C CA . VAL A 1 265 ? 10.354 -29.744 109.445 1.00 11.65 286 VAL A CA 1
ATOM 2010 C C . VAL A 1 265 ? 10.805 -30.639 110.589 1.00 11.96 286 VAL A C 1
ATOM 2011 O O . VAL A 1 265 ? 11.955 -31.084 110.618 1.00 11.41 286 VAL A O 1
ATOM 2015 N N . ASN A 1 266 ? 9.912 -30.915 111.545 1.00 11.54 287 ASN A N 1
ATOM 2016 C CA . ASN A 1 266 ? 10.229 -31.844 112.627 1.00 11.98 287 ASN A CA 1
ATOM 2017 C C . ASN A 1 266 ? 10.723 -33.177 112.075 1.00 12.30 287 ASN A C 1
ATOM 2018 O O . ASN A 1 266 ? 11.782 -33.679 112.478 1.00 12.41 287 ASN A O 1
ATOM 2023 N N . LYS A 1 267 ? 9.974 -33.761 111.133 1.00 11.77 288 LYS A N 1
ATOM 2024 C CA . LYS A 1 267 ? 10.406 -35.017 110.523 1.00 13.36 288 LYS A CA 1
ATOM 2025 C C . LYS A 1 267 ? 11.780 -34.876 109.875 1.00 11.88 288 LYS A C 1
ATOM 2026 O O . LYS A 1 267 ? 12.629 -35.770 109.992 1.00 13.00 288 LYS A O 1
ATOM 2032 N N . ALA A 1 268 ? 12.023 -33.751 109.202 1.00 13.36 289 ALA A N 1
ATOM 2033 C CA . ALA A 1 268 ? 13.326 -33.522 108.592 1.00 13.39 289 ALA A CA 1
ATOM 2034 C C . ALA A 1 268 ? 14.444 -33.508 109.634 1.00 11.41 289 ALA A C 1
ATOM 2035 O O . ALA A 1 268 ? 15.517 -34.085 109.409 1.00 12.69 289 ALA A O 1
ATOM 2037 N N . ILE A 1 269 ? 14.226 -32.849 110.774 1.00 11.44 290 ILE A N 1
ATOM 2038 C CA . ILE A 1 269 ? 15.261 -32.832 111.803 1.00 11.16 290 ILE A CA 1
ATOM 2039 C C . ILE A 1 269 ? 15.485 -34.235 112.355 1.00 10.76 290 ILE A C 1
ATOM 2040 O O . ILE A 1 269 ? 16.629 -34.671 112.532 1.00 12.40 290 ILE A O 1
ATOM 2045 N N . ILE A 1 270 ? 14.397 -34.959 112.647 1.00 11.91 291 ILE A N 1
ATOM 2046 C CA . ILE A 1 270 ? 14.519 -36.324 113.157 1.00 12.02 291 ILE A CA 1
ATOM 2047 C C . ILE A 1 270 ? 15.381 -37.164 112.226 1.00 11.54 291 ILE A C 1
ATOM 2048 O O . ILE A 1 270 ? 16.326 -37.831 112.659 1.00 12.54 291 ILE A O 1
ATOM 2053 N N . ASP A 1 271 ? 15.068 -37.136 110.927 1.00 12.98 292 ASP A N 1
ATOM 2054 C CA . ASP A 1 271 ? 15.763 -38.000 109.976 1.00 12.63 292 ASP A CA 1
ATOM 2055 C C . ASP A 1 271 ? 17.203 -37.553 109.764 1.00 11.19 292 ASP A C 1
ATOM 2056 O O . ASP A 1 271 ? 18.103 -38.390 109.614 1.00 12.60 292 ASP A O 1
ATOM 2061 N N . THR A 1 272 ? 17.434 -36.239 109.731 1.00 10.96 293 THR A N 1
ATOM 2062 C CA . THR A 1 272 ? 18.779 -35.710 109.543 1.00 10.77 293 THR A CA 1
ATOM 2063 C C . THR A 1 272 ? 19.663 -36.068 110.729 1.00 10.89 293 THR A C 1
ATOM 2064 O O . THR A 1 272 ? 20.799 -36.532 110.555 1.00 11.71 293 THR A O 1
ATOM 2068 N N . ALA A 1 273 ? 19.141 -35.886 111.948 1.00 11.35 294 ALA A N 1
ATOM 2069 C CA . ALA A 1 273 ? 19.905 -36.239 113.138 1.00 11.99 294 ALA A CA 1
ATOM 2070 C C . ALA A 1 273 ? 20.224 -37.728 113.163 1.00 12.65 294 ALA A C 1
ATOM 2071 O O . ALA A 1 273 ? 21.332 -38.126 113.529 1.00 12.55 294 ALA A O 1
ATOM 2073 N N . GLN A 1 274 ? 19.268 -38.567 112.760 1.00 11.93 295 GLN A N 1
ATOM 2074 C CA . GLN A 1 274 ? 19.501 -40.004 112.798 1.00 12.59 295 GLN A CA 1
ATOM 2075 C C . GLN A 1 274 ? 20.605 -40.412 111.830 1.00 12.68 295 GLN A C 1
ATOM 2076 O O . GLN A 1 274 ? 21.464 -41.232 112.172 1.00 13.71 295 GLN A O 1
ATOM 2082 N N . PHE A 1 275 ? 20.617 -39.832 110.626 1.00 12.51 296 PHE A N 1
ATOM 2083 C CA . PHE A 1 275 ? 21.683 -40.145 109.681 1.00 12.66 296 PHE A CA 1
ATOM 2084 C C . PHE A 1 275 ? 23.031 -39.652 110.193 1.00 11.33 296 PHE A C 1
ATOM 2085 O O . PHE A 1 275 ? 24.036 -40.365 110.093 1.00 12.94 296 PHE A O 1
ATOM 2093 N N . LEU A 1 276 ? 23.069 -38.443 110.761 1.00 11.22 297 LEU A N 1
ATOM 2094 C CA . LEU A 1 276 ? 24.305 -37.953 111.367 1.00 11.28 297 LEU A CA 1
ATOM 2095 C C . LEU A 1 276 ? 24.809 -38.897 112.460 1.00 13.04 297 LEU A C 1
ATOM 2096 O O . LEU A 1 276 ? 26.019 -39.145 112.564 1.00 13.94 297 LEU A O 1
ATOM 2101 N N . LYS A 1 277 ? 23.900 -39.438 113.282 1.00 13.22 298 LYS A N 1
ATOM 2102 C CA . LYS A 1 277 ? 24.310 -40.397 114.306 1.00 14.61 298 LYS A CA 1
ATOM 2103 C C . LYS A 1 277 ? 24.884 -41.661 113.677 1.00 14.72 298 LYS A C 1
ATOM 2104 O O . LYS A 1 277 ? 25.932 -42.160 114.105 1.00 15.82 298 LYS A O 1
ATOM 2110 N N . GLU A 1 278 ? 24.207 -42.196 112.656 1.00 14.83 299 GLU A N 1
ATOM 2111 C CA . GLU A 1 278 ? 24.702 -43.399 111.991 1.00 14.93 299 GLU A CA 1
ATOM 2112 C C . GLU A 1 278 ? 26.072 -43.166 111.374 1.00 15.54 299 GLU A C 1
ATOM 2113 O O . GLU A 1 278 ? 26.897 -44.085 111.325 1.00 17.74 299 GLU A O 1
ATOM 2119 N N . GLN A 1 279 ? 26.330 -41.946 110.913 1.00 14.47 300 GLN A N 1
ATOM 2120 C CA . GLN A 1 279 ? 27.606 -41.582 110.313 1.00 14.22 300 GLN A CA 1
ATOM 2121 C C . GLN A 1 279 ? 28.648 -41.176 111.344 1.00 15.47 300 GLN A C 1
ATOM 2122 O O . GLN A 1 279 ? 29.764 -40.813 110.961 1.00 16.17 300 GLN A O 1
ATOM 2128 N N . GLY A 1 280 ? 28.310 -41.239 112.632 1.00 15.84 301 GLY A N 1
ATOM 2129 C CA . GLY A 1 280 ? 29.267 -40.978 113.689 1.00 15.86 301 GLY A CA 1
ATOM 2130 C C . GLY A 1 280 ? 29.500 -39.520 114.004 1.00 17.17 301 GLY A C 1
ATOM 2131 O O . GLY A 1 280 ? 30.484 -39.195 114.671 1.00 18.65 301 GLY A O 1
ATOM 2132 N N . LYS A 1 281 ? 28.617 -38.626 113.557 1.00 13.42 302 LYS A N 1
ATOM 2133 C CA . LYS A 1 281 ? 28.869 -37.196 113.673 1.00 15.25 302 LYS A CA 1
ATOM 2134 C C . LYS A 1 281 ? 28.173 -36.546 114.858 1.00 15.92 302 LYS A C 1
ATOM 2135 O O . LYS A 1 281 ? 28.558 -35.438 115.242 1.00 18.08 302 LYS A O 1
ATOM 2141 N N . VAL A 1 282 ? 27.155 -37.190 115.421 1.00 15.89 303 VAL A N 1
ATOM 2142 C CA . VAL A 1 282 ? 26.539 -36.767 116.677 1.00 17.60 303 VAL A CA 1
ATOM 2143 C C . VAL A 1 282 ? 26.396 -38.007 117.552 1.00 20.52 303 VAL A C 1
ATOM 2144 O O . VAL A 1 282 ? 26.163 -39.108 117.030 1.00 20.42 303 VAL A O 1
ATOM 2148 N N . PRO A 1 283 ? 26.550 -37.891 118.870 1.00 23.17 304 PRO A N 1
ATOM 2149 C CA . PRO A 1 283 ? 26.527 -39.088 119.722 1.00 25.10 304 PRO A CA 1
ATOM 2150 C C . PRO A 1 283 ? 25.134 -39.576 120.090 1.00 26.22 304 PRO A C 1
ATOM 2151 O O . PRO A 1 283 ? 24.940 -40.776 120.308 1.00 28.82 304 PRO A O 1
ATOM 2155 N N . ALA A 1 284 ? 24.161 -38.669 120.174 1.00 25.50 305 ALA A N 1
ATOM 2156 C CA . ALA A 1 284 ? 22.835 -39.034 120.655 1.00 25.24 305 ALA A CA 1
ATOM 2157 C C . ALA A 1 284 ? 21.790 -38.171 119.967 1.00 22.41 305 ALA A C 1
ATOM 2158 O O . ALA A 1 284 ? 22.024 -36.994 119.681 1.00 23.88 305 ALA A O 1
ATOM 2160 N N . VAL A 1 285 ? 20.627 -38.772 119.709 1.00 19.87 306 VAL A N 1
ATOM 2161 C CA . VAL A 1 285 ? 19.543 -38.104 119.002 1.00 20.13 306 VAL A CA 1
ATOM 2162 C C . VAL A 1 285 ? 18.226 -38.401 119.705 1.00 20.51 306 VAL A C 1
ATOM 2163 O O . VAL A 1 285 ? 18.121 -39.317 120.524 1.00 20.78 306 VAL A O 1
ATOM 2167 N N . ALA A 1 286 ? 17.215 -37.603 119.374 1.00 18.01 307 ALA A N 1
ATOM 2168 C CA . ALA A 1 286 ? 15.877 -37.728 119.926 1.00 18.14 307 ALA A CA 1
ATOM 2169 C C . ALA A 1 286 ? 14.910 -38.207 118.851 1.00 19.34 307 ALA A C 1
ATOM 2170 O O . ALA A 1 286 ? 15.160 -38.073 117.652 1.00 20.24 307 ALA A O 1
ATOM 2172 N N . ASN A 1 287 ? 13.782 -38.759 119.293 1.00 18.44 308 ASN A N 1
ATOM 2173 C CA . ASN A 1 287 ? 12.738 -39.171 118.364 1.00 18.02 308 ASN A CA 1
ATOM 2174 C C . ASN A 1 287 ? 11.753 -38.057 118.043 1.00 16.30 308 ASN A C 1
ATOM 2175 O O . ASN A 1 287 ? 10.786 -38.297 117.315 1.00 17.31 308 ASN A O 1
ATOM 2180 N N . ASP A 1 288 ? 11.974 -36.854 118.569 1.00 14.18 309 ASP A N 1
ATOM 2181 C CA . ASP A 1 288 ? 11.091 -35.729 118.305 1.00 14.06 309 ASP A CA 1
ATOM 2182 C C . ASP A 1 288 ? 11.867 -34.439 118.519 1.00 13.26 309 ASP A C 1
ATOM 2183 O O . ASP A 1 288 ? 12.609 -34.311 119.496 1.00 14.14 309 ASP A O 1
ATOM 2188 N N . TYR A 1 289 ? 11.664 -33.483 117.613 1.00 11.07 310 TYR A N 1
ATOM 2189 C CA . TYR A 1 289 ? 12.306 -32.176 117.685 1.00 11.56 310 TYR A CA 1
ATOM 2190 C C . TYR A 1 289 ? 11.290 -31.045 117.579 1.00 11.01 310 TYR A C 1
ATOM 2191 O O . TYR A 1 289 ? 11.606 -29.964 117.080 1.00 11.42 310 TYR A O 1
ATOM 2200 N N . SER A 1 290 ? 10.074 -31.267 118.086 1.00 10.63 311 SER A N 1
ATOM 2201 C CA . SER A 1 290 ? 9.043 -30.239 118.023 1.00 10.43 311 SER A CA 1
ATOM 2202 C C . SER A 1 290 ? 9.410 -28.989 118.819 1.00 9.36 311 SER A C 1
ATOM 2203 O O . SER A 1 290 ? 8.900 -27.904 118.515 1.00 10.46 311 SER A O 1
ATOM 2206 N N . GLN A 1 291 ? 10.279 -29.107 119.826 1.00 10.60 312 GLN A N 1
ATOM 2207 C CA . GLN A 1 291 ? 10.717 -27.920 120.549 1.00 10.04 312 GLN A CA 1
ATOM 2208 C C . GLN A 1 291 ? 11.533 -26.975 119.679 1.00 9.91 312 GLN A C 1
ATOM 2209 O O . GLN A 1 291 ? 11.788 -25.840 120.100 1.00 12.32 312 GLN A O 1
ATOM 2215 N N . TYR A 1 292 ? 11.962 -27.424 118.497 1.00 9.54 313 TYR A N 1
ATOM 2216 C CA . TYR A 1 292 ? 12.896 -26.692 117.650 1.00 9.59 313 TYR A CA 1
ATOM 2217 C C . TYR A 1 292 ? 12.236 -26.111 116.408 1.00 9.78 313 TYR A C 1
ATOM 2218 O O . TYR A 1 292 ? 12.939 -25.665 115.496 1.00 9.81 313 TYR A O 1
ATOM 2227 N N . VAL A 1 293 ? 10.899 -26.097 116.357 1.00 9.63 314 VAL A N 1
ATOM 2228 C CA . VAL A 1 293 ? 10.148 -25.579 115.215 1.00 9.65 314 VAL A CA 1
ATOM 2229 C C . VAL A 1 293 ? 8.898 -24.871 115.720 1.00 8.95 314 VAL A C 1
ATOM 2230 O O . VAL A 1 293 ? 8.264 -25.323 116.678 1.00 10.60 314 VAL A O 1
ATOM 2234 N N . THR A 1 294 ? 8.510 -23.794 115.040 1.00 8.89 315 THR A N 1
ATOM 2235 C CA . THR A 1 294 ? 7.266 -23.104 115.347 1.00 9.66 315 THR A CA 1
ATOM 2236 C C . THR A 1 294 ? 6.718 -22.446 114.094 1.00 10.33 315 THR A C 1
ATOM 2237 O O . THR A 1 294 ? 7.468 -21.988 113.229 1.00 10.33 315 THR A O 1
ATOM 2241 N N . SER A 1 295 ? 5.393 -22.388 114.021 1.00 9.90 316 SER A N 1
ATOM 2242 C CA . SER A 1 295 ? 4.684 -21.642 112.989 1.00 10.37 316 SER A CA 1
ATOM 2243 C C . SER A 1 295 ? 4.155 -20.305 113.491 1.00 11.09 316 SER A C 1
ATOM 2244 O O . SER A 1 295 ? 3.471 -19.609 112.739 1.00 12.58 316 SER A O 1
ATOM 2247 N N . ARG A 1 296 ? 4.476 -19.914 114.729 1.00 10.29 317 ARG A N 1
ATOM 2248 C CA . ARG A 1 296 ? 3.814 -18.765 115.338 1.00 11.89 317 ARG A CA 1
ATOM 2249 C C . ARG A 1 296 ? 4.267 -17.424 114.783 1.00 12.49 317 ARG A C 1
ATOM 2250 O O . ARG A 1 296 ? 3.643 -16.406 115.086 1.00 14.14 317 ARG A O 1
ATOM 2258 N N . PHE A 1 297 ? 5.325 -17.384 113.988 1.00 11.46 318 PHE A N 1
ATOM 2259 C CA . PHE A 1 297 ? 5.816 -16.121 113.466 1.00 10.66 318 PHE A CA 1
ATOM 2260 C C . PHE A 1 297 ? 5.471 -15.893 112.004 1.00 12.55 318 PHE A C 1
ATOM 2261 O O . PHE A 1 297 ? 5.841 -14.849 111.457 1.00 15.12 318 PHE A O 1
ATOM 2269 N N . VAL A 1 298 ? 4.769 -16.828 111.362 1.00 13.79 319 VAL A N 1
ATOM 2270 C CA . VAL A 1 298 ? 4.392 -16.670 109.960 1.00 16.52 319 VAL A CA 1
ATOM 2271 C C . VAL A 1 298 ? 2.895 -16.422 109.820 1.00 22.99 319 VAL A C 1
ATOM 2272 O O . VAL A 1 298 ? 2.160 -16.464 110.802 1.00 24.57 319 VAL A O 1
ATOM 2276 N N . VAL B 1 2 ? 12.069 9.543 127.138 1.00 28.92 23 VAL B N 1
ATOM 2277 C CA . VAL B 1 2 ? 11.016 9.351 126.147 1.00 26.15 23 VAL B CA 1
ATOM 2278 C C . VAL B 1 2 ? 11.485 8.510 124.979 1.00 24.64 23 VAL B C 1
ATOM 2279 O O . VAL B 1 2 ? 12.451 8.857 124.308 1.00 24.13 23 VAL B O 1
ATOM 2283 N N . ASN B 1 3 ? 10.769 7.419 124.731 1.00 23.11 24 ASN B N 1
ATOM 2284 C CA . ASN B 1 3 ? 10.985 6.562 123.573 1.00 27.79 24 ASN B CA 1
ATOM 2285 C C . ASN B 1 3 ? 9.669 6.485 122.817 1.00 27.51 24 ASN B C 1
ATOM 2286 O O . ASN B 1 3 ? 8.664 6.012 123.357 1.00 31.30 24 ASN B O 1
ATOM 2291 N N . VAL B 1 4 ? 9.669 6.967 121.584 1.00 20.97 25 VAL B N 1
ATOM 2292 C CA . VAL B 1 4 ? 8.451 7.067 120.793 1.00 15.92 25 VAL B CA 1
ATOM 2293 C C . VAL B 1 4 ? 8.668 6.307 119.496 1.00 14.96 25 VAL B C 1
ATOM 2294 O O . VAL B 1 4 ? 9.740 6.391 118.886 1.00 16.16 25 VAL B O 1
ATOM 2298 N N . THR B 1 5 ? 7.663 5.544 119.093 1.00 12.59 26 THR B N 1
ATOM 2299 C CA . THR B 1 5 ? 7.684 4.833 117.821 1.00 12.42 26 THR B CA 1
ATOM 2300 C C . THR B 1 5 ? 6.731 5.535 116.863 1.00 12.55 26 THR B C 1
ATOM 2301 O O . THR B 1 5 ? 5.547 5.717 117.177 1.00 12.38 26 THR B O 1
ATOM 2305 N N . VAL B 1 6 ? 7.259 5.935 115.710 1.00 11.85 27 VAL B N 1
ATOM 2306 C CA . VAL B 1 6 ? 6.518 6.667 114.692 1.00 11.09 27 VAL B CA 1
ATOM 2307 C C . VAL B 1 6 ? 6.332 5.753 113.490 1.00 10.69 27 VAL B C 1
ATOM 2308 O O . VAL B 1 6 ? 7.312 5.258 112.920 1.00 10.91 27 VAL B O 1
ATOM 2312 N N . ALA B 1 7 ? 5.081 5.550 113.089 1.00 10.09 28 ALA B N 1
ATOM 2313 C CA . ALA B 1 7 ? 4.760 4.785 111.891 1.00 10.31 28 ALA B CA 1
ATOM 2314 C C . ALA B 1 7 ? 4.656 5.737 110.706 1.00 9.83 28 ALA B C 1
ATOM 2315 O O . ALA B 1 7 ? 3.809 6.640 110.701 1.00 10.88 28 ALA B O 1
ATOM 2317 N N . TYR B 1 8 ? 5.489 5.521 109.694 1.00 10.34 29 TYR B N 1
ATOM 2318 C CA . TYR B 1 8 ? 5.498 6.369 108.512 1.00 9.86 29 TYR B CA 1
ATOM 2319 C C . TYR B 1 8 ? 5.137 5.572 107.265 1.00 8.59 29 TYR B C 1
ATOM 2320 O O . TYR B 1 8 ? 5.182 4.334 107.255 1.00 9.92 29 TYR B O 1
ATOM 2329 N N . GLN B 1 9 ? 4.803 6.309 106.203 1.00 9.34 30 GLN B N 1
ATOM 2330 C CA . GLN B 1 9 ? 4.394 5.747 104.923 1.00 9.88 30 GLN B CA 1
ATOM 2331 C C . GLN B 1 9 ? 5.251 6.337 103.809 1.00 8.68 30 GLN B C 1
ATOM 2332 O O . GLN B 1 9 ? 6.143 7.153 104.047 1.00 10.57 30 GLN B O 1
ATOM 2338 N N . THR B 1 10 ? 4.999 5.910 102.574 1.00 9.98 31 THR B N 1
ATOM 2339 C CA . THR B 1 10 ? 5.955 6.106 101.491 1.00 11.83 31 THR B CA 1
ATOM 2340 C C . THR B 1 10 ? 5.661 7.305 100.583 1.00 13.28 31 THR B C 1
ATOM 2341 O O . THR B 1 10 ? 6.320 7.444 99.550 1.00 15.15 31 THR B O 1
ATOM 2345 N N . SER B 1 11 ? 4.711 8.176 100.931 1.00 12.99 32 SER B N 1
ATOM 2346 C CA . SER B 1 11 ? 4.463 9.373 100.123 1.00 14.07 32 SER B CA 1
ATOM 2347 C C . SER B 1 11 ? 5.690 10.285 100.108 1.00 13.88 32 SER B C 1
ATOM 2348 O O . SER B 1 11 ? 6.248 10.618 101.157 1.00 17.08 32 SER B O 1
ATOM 2351 N N . ALA B 1 12 ? 6.110 10.699 98.915 1.00 12.97 33 ALA B N 1
ATOM 2352 C CA . ALA B 1 12 ? 7.224 11.636 98.783 1.00 12.82 33 ALA B CA 1
ATOM 2353 C C . ALA B 1 12 ? 6.693 13.042 99.025 1.00 12.12 33 ALA B C 1
ATOM 2354 O O . ALA B 1 12 ? 5.998 13.607 98.175 1.00 14.01 33 ALA B O 1
ATOM 2356 N N . GLU B 1 13 ? 6.996 13.608 100.186 1.00 11.88 34 GLU B N 1
ATOM 2357 C CA . GLU B 1 13 ? 6.506 14.934 100.528 1.00 11.88 34 GLU B CA 1
ATOM 2358 C C . GLU B 1 13 ? 7.542 15.618 101.407 1.00 10.52 34 GLU B C 1
ATOM 2359 O O . GLU B 1 13 ? 8.412 14.950 101.983 1.00 12.01 34 GLU B O 1
ATOM 2365 N N . PRO B 1 14 ? 7.494 16.955 101.511 1.00 11.60 35 PRO B N 1
ATOM 2366 C CA . PRO B 1 14 ? 8.633 17.687 102.092 1.00 11.33 35 PRO B CA 1
ATOM 2367 C C . PRO B 1 14 ? 8.976 17.326 103.527 1.00 12.16 35 PRO B C 1
ATOM 2368 O O . PRO B 1 14 ? 10.144 17.455 103.913 1.00 13.59 35 PRO B O 1
ATOM 2372 N N . ALA B 1 15 ? 8.011 16.869 104.331 1.00 12.38 36 ALA B N 1
ATOM 2373 C CA . ALA B 1 15 ? 8.310 16.531 105.719 1.00 12.72 36 ALA B CA 1
ATOM 2374 C C . ALA B 1 15 ? 9.289 15.368 105.836 1.00 12.28 36 ALA B C 1
ATOM 2375 O O . ALA B 1 15 ? 9.891 15.183 106.899 1.00 15.04 36 ALA B O 1
ATOM 2377 N N . LYS B 1 16 ? 9.486 14.597 104.767 1.00 12.01 37 LYS B N 1
ATOM 2378 C CA . LYS B 1 16 ? 10.492 13.542 104.814 1.00 12.20 37 LYS B CA 1
ATOM 2379 C C . LYS B 1 16 ? 11.910 14.081 104.989 1.00 11.19 37 LYS B C 1
ATOM 2380 O O . LYS B 1 16 ? 12.788 13.341 105.445 1.00 12.14 37 LYS B O 1
ATOM 2386 N N . VAL B 1 17 ? 12.162 15.350 104.656 1.00 11.88 38 VAL B N 1
ATOM 2387 C CA . VAL B 1 17 ? 13.470 15.933 104.961 1.00 11.96 38 VAL B CA 1
ATOM 2388 C C . VAL B 1 17 ? 13.692 15.992 106.466 1.00 13.20 38 VAL B C 1
ATOM 2389 O O . VAL B 1 17 ? 14.782 15.679 106.960 1.00 14.41 38 VAL B O 1
ATOM 2393 N N . ALA B 1 18 ? 12.662 16.392 107.219 1.00 13.32 39 ALA B N 1
ATOM 2394 C CA . ALA B 1 18 ? 12.781 16.428 108.671 1.00 14.24 39 ALA B CA 1
ATOM 2395 C C . ALA B 1 18 ? 12.992 15.029 109.233 1.00 12.57 39 ALA B C 1
ATOM 2396 O O . ALA B 1 18 ? 13.748 14.844 110.193 1.00 13.07 39 ALA B O 1
ATOM 2398 N N . GLN B 1 19 ? 12.330 14.030 108.647 1.00 11.83 40 GLN B N 1
ATOM 2399 C CA . GLN B 1 19 ? 12.511 12.649 109.083 1.00 12.07 40 GLN B CA 1
ATOM 2400 C C . GLN B 1 19 ? 13.947 12.194 108.842 1.00 12.45 40 GLN B C 1
ATOM 2401 O O . GLN B 1 19 ? 14.603 11.659 109.747 1.00 13.85 40 GLN B O 1
ATOM 2407 N N . ALA B 1 20 ? 14.465 12.435 107.631 1.00 12.99 41 ALA B N 1
ATOM 2408 C CA . ALA B 1 20 ? 15.835 12.055 107.310 1.00 14.14 41 ALA B CA 1
ATOM 2409 C C . ALA B 1 20 ? 16.837 12.767 108.205 1.00 16.12 41 ALA B C 1
ATOM 2410 O O . ALA B 1 20 ? 17.837 12.169 108.619 1.00 19.17 41 ALA B O 1
ATOM 2412 N N . ASP B 1 21 ? 16.593 14.043 108.508 1.00 15.24 42 ASP B N 1
ATOM 2413 C CA . ASP B 1 21 ? 17.495 14.842 109.327 1.00 17.89 42 ASP B CA 1
ATOM 2414 C C . ASP B 1 21 ? 17.325 14.599 110.819 1.00 18.92 42 ASP B C 1
ATOM 2415 O O . ASP B 1 21 ? 18.070 15.198 111.604 1.00 20.63 42 ASP B O 1
ATOM 2420 N N . ASN B 1 22 ? 16.361 13.766 111.229 1.00 17.74 43 ASN B N 1
ATOM 2421 C CA . ASN B 1 22 ? 16.125 13.455 112.642 1.00 18.07 43 ASN B CA 1
ATOM 2422 C C . ASN B 1 22 ? 15.821 14.703 113.460 1.00 15.89 43 ASN B C 1
ATOM 2423 O O . ASN B 1 22 ? 16.173 14.781 114.638 1.00 17.31 43 ASN B O 1
ATOM 2428 N N . THR B 1 23 ? 15.159 15.683 112.843 1.00 16.26 44 THR B N 1
ATOM 2429 C CA . THR B 1 23 ? 14.962 16.973 113.497 1.00 15.75 44 THR B CA 1
ATOM 2430 C C . THR B 1 23 ? 14.118 16.829 114.755 1.00 16.19 44 THR B C 1
ATOM 2431 O O . THR B 1 23 ? 14.414 17.440 115.791 1.00 16.54 44 THR B O 1
ATOM 2435 N N . PHE B 1 24 ? 13.064 16.022 114.679 1.00 15.01 45 PHE B N 1
ATOM 2436 C CA . PHE B 1 24 ? 12.169 15.815 115.809 1.00 15.00 45 PHE B CA 1
ATOM 2437 C C . PHE B 1 24 ? 12.927 15.282 117.021 1.00 14.60 45 PHE B C 1
ATOM 2438 O O . PHE B 1 24 ? 12.790 15.809 118.131 1.00 16.01 45 PHE B O 1
ATOM 2446 N N . ALA B 1 25 ? 13.754 14.249 116.820 1.00 13.68 46 ALA B N 1
ATOM 2447 C CA . ALA B 1 25 ? 14.555 13.708 117.915 1.00 14.45 46 ALA B CA 1
ATOM 2448 C C . ALA B 1 25 ? 15.518 14.752 118.467 1.00 16.31 46 ALA B C 1
ATOM 2449 O O . ALA B 1 25 ? 15.678 14.884 119.689 1.00 17.22 46 ALA B O 1
ATOM 2451 N N . LYS B 1 26 ? 16.171 15.505 117.578 1.00 16.76 47 LYS B N 1
ATOM 2452 C CA . LYS B 1 26 ? 17.186 16.459 118.009 1.00 19.67 47 LYS B CA 1
ATOM 2453 C C . LYS B 1 26 ? 16.578 17.601 118.813 1.00 21.61 47 LYS B C 1
ATOM 2454 O O . LYS B 1 26 ? 17.169 18.051 119.802 1.00 24.80 47 LYS B O 1
ATOM 2460 N N . GLU B 1 27 ? 15.395 18.073 118.419 1.00 23.29 48 GLU B N 1
ATOM 2461 C CA . GLU B 1 27 ? 14.793 19.216 119.099 1.00 25.19 48 GLU B CA 1
ATOM 2462 C C . GLU B 1 27 ? 14.074 18.818 120.382 1.00 24.72 48 GLU B C 1
ATOM 2463 O O . GLU B 1 27 ? 14.041 19.600 121.336 1.00 25.43 48 GLU B O 1
ATOM 2469 N N . SER B 1 28 ? 13.486 17.624 120.424 1.00 22.67 49 SER B N 1
ATOM 2470 C CA . SER B 1 28 ? 12.786 17.170 121.618 1.00 23.18 49 SER B CA 1
ATOM 2471 C C . SER B 1 28 ? 13.716 16.552 122.653 1.00 23.36 49 SER B C 1
ATOM 2472 O O . SER B 1 28 ? 13.353 16.487 123.834 1.00 23.71 49 SER B O 1
ATOM 2475 N N . GLY B 1 29 ? 14.897 16.097 122.245 1.00 21.99 50 GLY B N 1
ATOM 2476 C CA . GLY B 1 29 ? 15.708 15.294 123.136 1.00 22.08 50 GLY B CA 1
ATOM 2477 C C . GLY B 1 29 ? 15.183 13.894 123.358 1.00 23.67 50 GLY B C 1
ATOM 2478 O O . GLY B 1 29 ? 15.615 13.225 124.299 1.00 27.74 50 GLY B O 1
ATOM 2479 N N . ALA B 1 30 ? 14.258 13.431 122.519 1.00 22.37 51 ALA B N 1
ATOM 2480 C CA . ALA B 1 30 ? 13.667 12.106 122.641 1.00 22.60 51 ALA B CA 1
ATOM 2481 C C . ALA B 1 30 ? 14.406 11.100 121.767 1.00 23.29 51 ALA B C 1
ATOM 2482 O O . ALA B 1 30 ? 15.066 11.458 120.789 1.00 24.00 51 ALA B O 1
ATOM 2484 N N . THR B 1 31 ? 14.282 9.825 122.139 1.00 24.31 52 THR B N 1
ATOM 2485 C CA . THR B 1 31 ? 14.720 8.714 121.302 1.00 25.30 52 THR B CA 1
ATOM 2486 C C . THR B 1 31 ? 13.552 8.301 120.417 1.00 24.47 52 THR B C 1
ATOM 2487 O O . THR B 1 31 ? 12.444 8.077 120.912 1.00 25.61 52 THR B O 1
ATOM 2491 N N . VAL B 1 32 ? 13.795 8.211 119.112 1.00 20.57 53 VAL B N 1
ATOM 2492 C CA . VAL B 1 32 ? 12.737 7.998 118.133 1.00 19.04 53 VAL B CA 1
ATOM 2493 C C . VAL B 1 32 ? 13.051 6.756 117.312 1.00 18.31 53 VAL B C 1
ATOM 2494 O O . VAL B 1 32 ? 14.148 6.631 116.752 1.00 18.58 53 VAL B O 1
ATOM 2498 N N . ASP B 1 33 ? 12.088 5.844 117.245 1.00 17.71 54 ASP B N 1
ATOM 2499 C CA . ASP B 1 33 ? 12.153 4.679 116.378 1.00 19.43 54 ASP B CA 1
ATOM 2500 C C . ASP B 1 33 ? 11.119 4.858 115.277 1.00 16.79 54 ASP B C 1
ATOM 2501 O O . ASP B 1 33 ? 9.930 5.015 115.561 1.00 20.16 54 ASP B O 1
ATOM 2506 N N . TRP B 1 34 ? 11.568 4.859 114.031 1.00 14.75 55 TRP B N 1
ATOM 2507 C CA . TRP B 1 34 ? 10.676 4.975 112.889 1.00 12.77 55 TRP B CA 1
ATOM 2508 C C . TRP B 1 34 ? 10.400 3.590 112.325 1.00 12.32 55 TRP B C 1
ATOM 2509 O O . TRP B 1 34 ? 11.307 2.758 112.228 1.00 14.82 55 TRP B O 1
ATOM 2520 N N . ARG B 1 35 ? 9.147 3.341 111.947 1.00 10.73 56 ARG B N 1
ATOM 2521 C CA . ARG B 1 35 ? 8.768 2.077 111.328 1.00 12.04 56 ARG B CA 1
ATOM 2522 C C . ARG B 1 35 ? 8.035 2.359 110.030 1.00 11.01 56 ARG B C 1
ATOM 2523 O O . ARG B 1 35 ? 7.054 3.107 110.023 1.00 11.83 56 ARG B O 1
ATOM 2531 N N . LYS B 1 36 ? 8.510 1.759 108.943 1.00 11.04 57 LYS B N 1
ATOM 2532 C CA . LYS B 1 36 ? 7.877 1.901 107.639 1.00 10.58 57 LYS B CA 1
ATOM 2533 C C . LYS B 1 36 ? 6.724 0.918 107.508 1.00 10.90 57 LYS B C 1
ATOM 2534 O O . LYS B 1 36 ? 6.856 -0.256 107.867 1.00 11.96 57 LYS B O 1
ATOM 2540 N N . PHE B 1 37 ? 5.597 1.392 106.971 1.00 11.02 58 PHE B N 1
ATOM 2541 C CA . PHE B 1 37 ? 4.447 0.537 106.708 1.00 11.08 58 PHE B CA 1
ATOM 2542 C C . PHE B 1 37 ? 4.028 0.657 105.250 1.00 11.20 58 PHE B C 1
ATOM 2543 O O . PHE B 1 37 ? 4.122 1.725 104.644 1.00 13.38 58 PHE B O 1
ATOM 2551 N N . ASP B 1 38 ? 3.529 -0.453 104.700 1.00 14.99 59 ASP B N 1
ATOM 2552 C CA . ASP B 1 38 ? 3.114 -0.478 103.302 1.00 15.05 59 ASP B CA 1
ATOM 2553 C C . ASP B 1 38 ? 1.793 0.244 103.065 1.00 12.83 59 ASP B C 1
ATOM 2554 O O . ASP B 1 38 ? 1.560 0.725 101.951 1.00 12.71 59 ASP B O 1
ATOM 2559 N N . SER B 1 39 ? 0.929 0.333 104.077 1.00 11.92 60 SER B N 1
ATOM 2560 C CA . SER B 1 39 ? -0.356 1.021 103.967 1.00 11.64 60 SER B CA 1
ATOM 2561 C C . SER B 1 39 ? -0.911 1.231 105.373 1.00 10.32 60 SER B C 1
ATOM 2562 O O . SER B 1 39 ? -0.344 0.763 106.365 1.00 13.26 60 SER B O 1
ATOM 2565 N N . GLY B 1 40 ? -2.041 1.943 105.447 1.00 10.83 61 GLY B N 1
ATOM 2566 C CA . GLY B 1 40 ? -2.534 2.421 106.728 1.00 10.30 61 GLY B CA 1
ATOM 2567 C C . GLY B 1 40 ? -3.258 1.405 107.587 1.00 10.97 61 GLY B C 1
ATOM 2568 O O . GLY B 1 40 ? -3.297 1.556 108.810 1.00 12.25 61 GLY B O 1
ATOM 2569 N N . ALA B 1 41 ? -3.849 0.369 106.982 1.00 12.25 62 ALA B N 1
ATOM 2570 C CA . ALA B 1 41 ? -4.595 -0.604 107.778 1.00 13.47 62 ALA B CA 1
ATOM 2571 C C . ALA B 1 41 ? -3.740 -1.199 108.896 1.00 12.12 62 ALA B C 1
ATOM 2572 O O . ALA B 1 41 ? -4.193 -1.331 110.039 1.00 11.92 62 ALA B O 1
ATOM 2574 N N . SER B 1 42 ? -2.490 -1.548 108.591 1.00 12.26 63 SER B N 1
ATOM 2575 C CA A SER B 1 42 ? -1.617 -2.125 109.608 0.47 12.38 63 SER B CA 1
ATOM 2576 C CA B SER B 1 42 ? -1.619 -2.125 109.610 0.53 12.44 63 SER B CA 1
ATOM 2577 C C . SER B 1 42 ? -1.179 -1.086 110.634 1.00 12.74 63 SER B C 1
ATOM 2578 O O . SER B 1 42 ? -0.905 -1.435 111.788 1.00 12.20 63 SER B O 1
ATOM 2583 N N . ILE B 1 43 ? -1.095 0.186 110.236 1.00 10.95 64 ILE B N 1
ATOM 2584 C CA . ILE B 1 43 ? -0.802 1.233 111.209 1.00 11.34 64 ILE B CA 1
ATOM 2585 C C . ILE B 1 43 ? -1.939 1.355 112.216 1.00 9.40 64 ILE B C 1
ATOM 2586 O O . ILE B 1 43 ? -1.702 1.536 113.418 1.00 11.20 64 ILE B O 1
ATOM 2591 N N . VAL B 1 44 ? -3.189 1.267 111.748 1.00 10.58 65 VAL B N 1
ATOM 2592 C CA . VAL B 1 44 ? -4.320 1.313 112.675 1.00 11.05 65 VAL B CA 1
ATOM 2593 C C . VAL B 1 44 ? -4.187 0.210 113.718 1.00 11.03 65 VAL B C 1
ATOM 2594 O O . VAL B 1 44 ? -4.362 0.442 114.923 1.00 13.00 65 VAL B O 1
ATOM 2598 N N . ARG B 1 45 ? -3.843 -1.002 113.278 1.00 11.65 66 ARG B N 1
ATOM 2599 C CA . ARG B 1 45 ? -3.687 -2.107 114.217 1.00 12.83 66 ARG B CA 1
ATOM 2600 C C . ARG B 1 45 ? -2.548 -1.844 115.193 1.00 12.76 66 ARG B C 1
ATOM 2601 O O . ARG B 1 45 ? -2.650 -2.171 116.381 1.00 14.58 66 ARG B O 1
ATOM 2609 N N . ALA B 1 46 ? -1.452 -1.255 114.712 1.00 12.37 67 ALA B N 1
ATOM 2610 C CA . ALA B 1 46 ? -0.315 -0.998 115.590 1.00 12.60 67 ALA B CA 1
ATOM 2611 C C . ALA B 1 46 ? -0.617 0.123 116.581 1.00 13.34 67 ALA B C 1
ATOM 2612 O O . ALA B 1 46 ? -0.153 0.088 117.727 1.00 14.47 67 ALA B O 1
ATOM 2614 N N . LEU B 1 47 ? -1.374 1.137 116.153 1.00 11.38 68 LEU B N 1
ATOM 2615 C CA . LEU B 1 47 ? -1.808 2.165 117.091 1.00 11.90 68 LEU B CA 1
ATOM 2616 C C . LEU B 1 47 ? -2.743 1.579 118.141 1.00 13.48 68 LEU B C 1
ATOM 2617 O O . LEU B 1 47 ? -2.622 1.882 119.334 1.00 15.15 68 LEU B O 1
ATOM 2622 N N . ALA B 1 48 ? -3.675 0.725 117.713 1.00 13.94 69 ALA B N 1
ATOM 2623 C CA . ALA B 1 48 ? -4.645 0.149 118.639 1.00 14.84 69 ALA B CA 1
ATOM 2624 C C . ALA B 1 48 ? -3.976 -0.718 119.696 1.00 14.91 69 ALA B C 1
ATOM 2625 O O . ALA B 1 48 ? -4.445 -0.777 120.839 1.00 17.64 69 ALA B O 1
ATOM 2627 N N . SER B 1 49 ? -2.886 -1.397 119.340 1.00 14.52 70 SER B N 1
ATOM 2628 C CA . SER B 1 49 ? -2.187 -2.260 120.281 1.00 16.79 70 SER B CA 1
ATOM 2629 C C . SER B 1 49 ? -1.210 -1.501 121.169 1.00 17.15 70 SER B C 1
ATOM 2630 O O . SER B 1 49 ? -0.696 -2.083 122.131 1.00 18.28 70 SER B O 1
ATOM 2633 N N . GLY B 1 50 ? -0.948 -0.227 120.882 1.00 15.91 71 GLY B N 1
ATOM 2634 C CA . GLY B 1 50 ? 0.034 0.535 121.624 1.00 18.10 71 GLY B CA 1
ATOM 2635 C C . GLY B 1 50 ? 1.462 0.390 121.143 1.00 16.14 71 GLY B C 1
ATOM 2636 O O . GLY B 1 50 ? 2.362 0.985 121.747 1.00 19.65 71 GLY B O 1
ATOM 2637 N N . ASP B 1 51 ? 1.702 -0.374 120.075 1.00 16.21 72 ASP B N 1
ATOM 2638 C CA . ASP B 1 51 ? 3.067 -0.577 119.598 1.00 17.29 72 ASP B CA 1
ATOM 2639 C C . ASP B 1 51 ? 3.617 0.655 118.889 1.00 16.31 72 ASP B C 1
ATOM 2640 O O . ASP B 1 51 ? 4.836 0.852 118.841 1.00 19.15 72 ASP B O 1
ATOM 2645 N N . VAL B 1 52 ? 2.743 1.492 118.342 1.00 14.83 73 VAL B N 1
ATOM 2646 C CA . VAL B 1 52 ? 3.115 2.748 117.706 1.00 13.02 73 VAL B CA 1
ATOM 2647 C C . VAL B 1 52 ? 2.362 3.851 118.431 1.00 11.16 73 VAL B C 1
ATOM 2648 O O . VAL B 1 52 ? 1.204 3.660 118.826 1.00 12.65 73 VAL B O 1
ATOM 2652 N N . GLN B 1 53 ? 3.019 4.994 118.635 1.00 10.56 74 GLN B N 1
ATOM 2653 C CA . GLN B 1 53 ? 2.396 6.103 119.350 1.00 11.28 74 GLN B CA 1
ATOM 2654 C C . GLN B 1 53 ? 1.973 7.251 118.453 1.00 10.25 74 GLN B C 1
ATOM 2655 O O . GLN B 1 53 ? 1.009 7.945 118.780 1.00 10.79 74 GLN B O 1
ATOM 2661 N N . ILE B 1 54 ? 2.676 7.463 117.342 1.00 10.52 75 ILE B N 1
ATOM 2662 C CA . ILE B 1 54 ? 2.350 8.480 116.348 1.00 9.80 75 ILE B CA 1
ATOM 2663 C C . ILE B 1 54 ? 2.377 7.790 114.996 1.00 8.92 75 ILE B C 1
ATOM 2664 O O . ILE B 1 54 ? 3.307 7.022 114.717 1.00 10.29 75 ILE B O 1
ATOM 2669 N N . GLY B 1 55 ? 1.367 8.034 114.169 1.00 9.31 76 GLY B N 1
ATOM 2670 C CA . GLY B 1 55 ? 1.277 7.353 112.889 1.00 10.36 76 GLY B CA 1
ATOM 2671 C C . GLY B 1 55 ? 0.704 8.236 111.800 1.00 9.22 76 GLY B C 1
ATOM 2672 O O . GLY B 1 55 ? -0.144 9.097 112.046 1.00 9.36 76 GLY B O 1
ATOM 2673 N N . ASN B 1 56 ? 1.166 7.989 110.573 1.00 9.23 77 ASN B N 1
ATOM 2674 C CA . ASN B 1 56 ? 0.652 8.674 109.394 1.00 9.01 77 ASN B CA 1
ATOM 2675 C C . ASN B 1 56 ? -0.432 7.805 108.773 1.00 9.93 77 ASN B C 1
ATOM 2676 O O . ASN B 1 56 ? -0.174 6.649 108.415 1.00 10.96 77 ASN B O 1
ATOM 2681 N N . LEU B 1 57 ? -1.647 8.349 108.666 1.00 9.45 78 LEU B N 1
ATOM 2682 C CA . LEU B 1 57 ? -2.790 7.610 108.142 1.00 10.55 78 LEU B CA 1
ATOM 2683 C C . LEU B 1 57 ? -3.464 8.390 107.024 1.00 9.61 78 LEU B C 1
ATOM 2684 O O . LEU B 1 57 ? -3.652 9.606 107.122 1.00 11.07 78 LEU B O 1
ATOM 2689 N N . GLY B 1 58 ? -3.892 7.680 105.986 1.00 8.94 79 GLY B N 1
ATOM 2690 C CA . GLY B 1 58 ? -4.847 8.262 105.069 1.00 8.88 79 GLY B CA 1
ATOM 2691 C C . GLY B 1 58 ? -6.195 8.472 105.738 1.00 9.41 79 GLY B C 1
ATOM 2692 O O . GLY B 1 58 ? -6.517 7.874 106.771 1.00 10.48 79 GLY B O 1
ATOM 2693 N N . SER B 1 59 ? -7.014 9.329 105.129 1.00 9.47 80 SER B N 1
ATOM 2694 C CA . SER B 1 59 ? -8.305 9.652 105.733 1.00 10.62 80 SER B CA 1
ATOM 2695 C C . SER B 1 59 ? -9.242 8.449 105.793 1.00 10.35 80 SER B C 1
ATOM 2696 O O . SER B 1 59 ? -10.099 8.389 106.680 1.00 11.57 80 SER B O 1
ATOM 2699 N N . SER B 1 60 ? -9.118 7.504 104.853 1.00 11.01 81 SER B N 1
ATOM 2700 C CA . SER B 1 60 ? -9.955 6.305 104.909 1.00 11.19 81 SER B CA 1
ATOM 2701 C C . SER B 1 60 ? -9.582 5.400 106.080 1.00 10.30 81 SER B C 1
ATOM 2702 O O . SER B 1 60 ? -10.477 5.060 106.879 1.00 9.93 81 SER B O 1
ATOM 2705 N N . PRO B 1 61 ? -8.317 4.990 106.269 1.00 10.50 82 PRO B N 1
ATOM 2706 C CA . PRO B 1 61 ? -7.995 4.247 107.504 1.00 10.79 82 PRO B CA 1
ATOM 2707 C C . PRO B 1 61 ? -8.311 5.026 108.774 1.00 9.39 82 PRO B C 1
ATOM 2708 O O . PRO B 1 61 ? -8.725 4.430 109.780 1.00 11.07 82 PRO B O 1
ATOM 2712 N N . LEU B 1 62 ? -8.122 6.349 108.763 1.00 10.61 83 LEU B N 1
ATOM 2713 C CA . LEU B 1 62 ? -8.514 7.165 109.906 1.00 9.98 83 LEU B CA 1
ATOM 2714 C C . LEU B 1 62 ? -9.988 6.961 110.249 1.00 9.85 83 LEU B C 1
ATOM 2715 O O . LEU B 1 62 ? -10.347 6.772 111.417 1.00 11.36 83 LEU B O 1
ATOM 2720 N N . ALA B 1 63 ? -10.859 7.015 109.237 1.00 10.35 84 ALA B N 1
ATOM 2721 C CA . ALA B 1 63 ? -12.290 6.845 109.483 1.00 11.05 84 ALA B CA 1
ATOM 2722 C C . ALA B 1 63 ? -12.600 5.462 110.040 1.00 11.86 84 ALA B C 1
ATOM 2723 O O . ALA B 1 63 ? -13.447 5.315 110.928 1.00 13.63 84 ALA B O 1
ATOM 2725 N N . VAL B 1 64 ? -11.920 4.431 109.540 1.00 12.90 85 VAL B N 1
ATOM 2726 C CA . VAL B 1 64 ? -12.108 3.091 110.090 1.00 13.26 85 VAL B CA 1
ATOM 2727 C C . VAL B 1 64 ? -11.673 3.055 111.552 1.00 12.28 85 VAL B C 1
ATOM 2728 O O . VAL B 1 64 ? -12.378 2.528 112.418 1.00 15.30 85 VAL B O 1
ATOM 2732 N N . ALA B 1 65 ? -10.496 3.612 111.847 1.00 11.29 86 ALA B N 1
ATOM 2733 C CA . ALA B 1 65 ? -10.013 3.618 113.226 1.00 11.91 86 ALA B CA 1
ATOM 2734 C C . ALA B 1 65 ? -10.984 4.348 114.148 1.00 10.42 86 ALA B C 1
ATOM 2735 O O . ALA B 1 65 ? -11.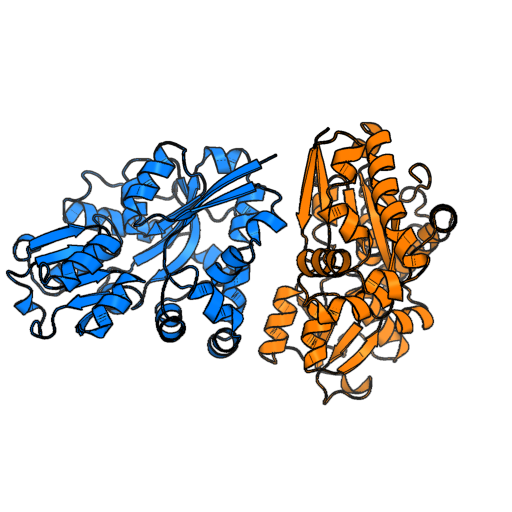285 3.878 115.252 1.00 12.38 86 ALA B O 1
ATOM 2737 N N . ALA B 1 66 ? -11.461 5.522 113.727 1.00 11.31 87 ALA B N 1
ATOM 2738 C CA . ALA B 1 66 ? -12.378 6.278 114.575 1.00 14.17 87 ALA B CA 1
ATOM 2739 C C . ALA B 1 66 ? -13.699 5.542 114.764 1.00 17.65 87 ALA B C 1
ATOM 2740 O O . ALA B 1 66 ? -14.310 5.618 115.839 1.00 18.53 87 ALA B O 1
ATOM 2742 N N . SER B 1 67 ? -14.152 4.821 113.738 1.00 19.18 88 SER B N 1
ATOM 2743 C CA A SER B 1 67 ? -15.375 4.049 113.895 0.48 22.28 88 SER B CA 1
ATOM 2744 C CA B SER B 1 67 ? -15.355 3.998 113.835 0.52 22.04 88 SER B CA 1
ATOM 2745 C C . SER B 1 67 ? -15.193 2.854 114.824 1.00 23.02 88 SER B C 1
ATOM 2746 O O . SER B 1 67 ? -16.190 2.341 115.342 1.00 26.02 88 SER B O 1
ATOM 2751 N N . GLN B 1 68 ? -13.959 2.426 115.068 1.00 21.50 89 GLN B N 1
ATOM 2752 C CA . GLN B 1 68 ? -13.648 1.390 116.042 1.00 21.01 89 GLN B CA 1
ATOM 2753 C C . GLN B 1 68 ? -13.306 1.967 117.408 1.00 18.09 89 GLN B C 1
ATOM 2754 O O . GLN B 1 68 ? -12.967 1.206 118.319 1.00 20.56 89 GLN B O 1
ATOM 2760 N N . GLN B 1 69 ? -13.377 3.291 117.557 1.00 15.09 90 GLN B N 1
ATOM 2761 C CA . GLN B 1 69 ? -13.086 3.976 118.818 1.00 12.84 90 GLN B CA 1
ATOM 2762 C C . GLN B 1 69 ? -11.642 3.765 119.277 1.00 12.32 90 GLN B C 1
ATOM 2763 O O . GLN B 1 69 ? -11.358 3.700 120.476 1.00 14.30 90 GLN B O 1
ATOM 2769 N N . VAL B 1 70 ? -10.720 3.685 118.323 1.00 10.84 91 VAL B N 1
ATOM 2770 C CA . VAL B 1 70 ? -9.300 3.630 118.683 1.00 11.48 91 VAL B CA 1
ATOM 2771 C C . VAL B 1 70 ? -8.921 4.947 119.349 1.00 12.37 91 VAL B C 1
ATOM 2772 O O . VAL B 1 70 ? -9.305 6.017 118.848 1.00 11.53 91 VAL B O 1
ATOM 2776 N N . PRO B 1 71 ? -8.213 4.931 120.490 1.00 11.15 92 PRO B N 1
ATOM 2777 C CA . PRO B 1 71 ? -7.975 6.197 121.224 1.00 11.18 92 PRO B CA 1
ATOM 2778 C C . PRO B 1 71 ? -6.825 7.009 120.640 1.00 10.65 92 PRO B C 1
ATOM 2779 O O . PRO B 1 71 ? -5.743 7.128 121.225 1.00 11.23 92 PRO B O 1
ATOM 2783 N N . ILE B 1 72 ? -7.075 7.579 119.459 1.00 11.38 93 ILE B N 1
ATOM 2784 C CA . ILE B 1 72 ? -6.133 8.409 118.725 1.00 10.38 93 ILE B CA 1
ATOM 2785 C C . ILE B 1 72 ? -6.816 9.716 118.335 1.00 9.87 93 ILE B C 1
ATOM 2786 O O . ILE B 1 72 ? -8.041 9.798 118.220 1.00 11.07 93 ILE B O 1
ATOM 2791 N N . GLU B 1 73 ? -5.998 10.745 118.110 1.00 9.78 94 GLU B N 1
ATOM 2792 C CA . GLU B 1 73 ? -6.455 12.034 117.605 1.00 9.80 94 GLU B CA 1
ATOM 2793 C C . GLU B 1 73 ? -5.565 12.493 116.457 1.00 9.35 94 GLU B C 1
ATOM 2794 O O . GLU B 1 73 ? -4.335 12.410 116.534 1.00 9.56 94 GLU B O 1
ATOM 2800 N N . VAL B 1 74 ? -6.199 12.986 115.393 1.00 9.23 95 VAL B N 1
ATOM 2801 C CA . VAL B 1 74 ? -5.486 13.760 114.387 1.00 9.41 95 VAL B CA 1
ATOM 2802 C C . VAL B 1 74 ? -4.957 15.023 115.044 1.00 9.89 95 VAL B C 1
ATOM 2803 O O . VAL B 1 74 ? -5.716 15.775 115.671 1.00 10.22 95 VAL B O 1
ATOM 2807 N N . PHE B 1 75 ? -3.649 15.266 114.917 1.00 9.16 96 PHE B N 1
ATOM 2808 C CA . PHE B 1 75 ? -3.063 16.482 115.465 1.00 10.03 96 PHE B CA 1
ATOM 2809 C C . PHE B 1 75 ? -2.365 17.350 114.429 1.00 9.59 96 PHE B C 1
ATOM 2810 O O . PHE B 1 75 ? -1.908 18.448 114.768 1.00 10.57 96 PHE B O 1
ATOM 2818 N N . LEU B 1 76 ? -2.271 16.895 113.185 1.00 10.60 97 LEU B N 1
ATOM 2819 C CA . LEU B 1 76 ? -1.858 17.751 112.082 1.00 12.49 97 LEU B CA 1
ATOM 2820 C C . LEU B 1 76 ? -2.126 17.016 110.784 1.00 9.95 97 LEU B C 1
ATOM 2821 O O . LEU B 1 76 ? -2.254 15.788 110.757 1.00 11.10 97 LEU B O 1
ATOM 2826 N N . LEU B 1 77 ? -2.258 17.790 109.717 1.00 10.83 98 LEU B N 1
ATOM 2827 C CA . LEU B 1 77 ? -2.441 17.228 108.390 1.00 11.72 98 LEU B CA 1
ATOM 2828 C C . LEU B 1 77 ? -1.078 17.044 107.748 1.00 12.05 98 LEU B C 1
ATOM 2829 O O . LEU B 1 77 ? -0.210 17.907 107.868 1.00 14.65 98 LEU B O 1
ATOM 2834 N N . ALA B 1 78 ? -0.880 15.897 107.103 1.00 10.92 99 ALA B N 1
ATOM 2835 C CA . ALA B 1 78 ? 0.318 15.711 106.291 1.00 10.84 99 ALA B CA 1
ATOM 2836 C C . ALA B 1 78 ? 0.160 16.369 104.924 1.00 11.13 99 ALA B C 1
ATOM 2837 O O . ALA B 1 78 ? 1.032 17.128 104.492 1.00 12.73 99 ALA B O 1
ATOM 2839 N N . SER B 1 79 ? -0.947 16.100 104.233 1.00 10.92 100 SER B N 1
ATOM 2840 C CA . SER B 1 79 ? -1.166 16.693 102.921 1.00 12.37 100 SER B CA 1
ATOM 2841 C C . SER B 1 79 ? -2.622 16.540 102.515 1.00 11.36 100 SER B C 1
ATOM 2842 O O . SER B 1 79 ? -3.345 15.666 103.004 1.00 11.97 100 SER B O 1
ATOM 2845 N N . LYS B 1 80 ? -3.028 17.397 101.585 1.00 11.93 101 LYS B N 1
ATOM 2846 C CA . LYS B 1 80 ? -4.271 17.226 100.847 1.00 11.39 101 LYS B CA 1
ATOM 2847 C C . LYS B 1 80 ? -3.922 16.507 99.548 1.00 10.18 101 LYS B C 1
ATOM 2848 O O . LYS B 1 80 ? -3.168 17.035 98.724 1.00 12.69 101 LYS B O 1
ATOM 2854 N N . LEU B 1 81 ? -4.439 15.290 99.381 1.00 11.76 102 LEU B N 1
ATOM 2855 C CA . LEU B 1 81 ? -3.953 14.397 98.331 1.00 11.61 102 LEU B CA 1
ATOM 2856 C C . LEU B 1 81 ? -4.457 14.834 96.960 1.00 12.11 102 LEU B C 1
ATOM 2857 O O . LEU B 1 81 ? -5.650 15.106 96.779 1.00 13.98 102 LEU B O 1
ATOM 2862 N N . GLY B 1 82 ? -3.546 14.878 95.990 1.00 11.51 103 GLY B N 1
ATOM 2863 C CA . GLY B 1 82 ? -3.909 15.152 94.616 1.00 11.88 103 GLY B CA 1
ATOM 2864 C C . GLY B 1 82 ? -3.468 14.025 93.708 1.00 11.67 103 GLY B C 1
ATOM 2865 O O . GLY B 1 82 ? -3.657 12.848 94.040 1.00 12.01 103 GLY B O 1
ATOM 2866 N N . ASN B 1 83 ? -2.862 14.365 92.565 1.00 12.66 104 ASN B N 1
ATOM 2867 C CA . ASN B 1 83 ? -2.510 13.303 91.619 1.00 12.16 104 ASN B CA 1
ATOM 2868 C C . ASN B 1 83 ? -1.312 12.455 92.050 1.00 12.06 104 ASN B C 1
ATOM 2869 O O . ASN B 1 83 ? -0.913 11.578 91.279 1.00 13.81 104 ASN B O 1
ATOM 2874 N N . SER B 1 84 ? -0.759 12.650 93.252 1.00 11.36 105 SER B N 1
ATOM 2875 C CA . SER B 1 84 ? 0.215 11.697 93.775 1.00 12.41 105 SER B CA 1
ATOM 2876 C C . SER B 1 84 ? -0.404 10.327 94.025 1.00 11.27 105 SER B C 1
ATOM 2877 O O . SER B 1 84 ? 0.335 9.349 94.182 1.00 12.17 105 SER B O 1
ATOM 2880 N N . GLU B 1 85 ? -1.733 10.239 94.085 1.00 10.29 106 GLU B N 1
ATOM 2881 C CA . GLU B 1 85 ? -2.447 8.972 94.138 1.00 10.85 106 GLU B CA 1
ATOM 2882 C C . GLU B 1 85 ? -3.281 8.866 92.868 1.00 9.85 106 GLU B C 1
ATOM 2883 O O . GLU B 1 85 ? -3.992 9.811 92.510 1.00 11.02 106 GLU B O 1
ATOM 2889 N N . ALA B 1 86 ? -3.164 7.742 92.161 1.00 10.10 107 ALA B N 1
ATOM 2890 C CA . ALA B 1 86 ? -3.772 7.673 90.842 1.00 9.61 107 ALA B CA 1
ATOM 2891 C C . ALA B 1 86 ? -4.124 6.243 90.468 1.00 9.97 107 ALA B C 1
ATOM 2892 O O . ALA B 1 86 ? -3.502 5.283 90.932 1.00 9.58 107 ALA B O 1
ATOM 2894 N N . LEU B 1 87 ? -5.131 6.131 89.603 1.00 9.06 108 LEU B N 1
ATOM 2895 C CA . LEU B 1 87 ? -5.537 4.871 88.993 1.00 9.16 108 LEU B CA 1
ATOM 2896 C C . LEU B 1 87 ? -4.751 4.706 87.700 1.00 10.15 108 LEU B C 1
ATOM 2897 O O . LEU B 1 87 ? -4.990 5.430 86.726 1.00 10.88 108 LEU B O 1
ATOM 2902 N N . VAL B 1 88 ? -3.797 3.777 87.701 1.00 10.50 109 VAL B N 1
ATOM 2903 C CA . VAL B 1 88 ? -2.941 3.506 86.553 1.00 10.09 109 VAL B CA 1
ATOM 2904 C C . VAL B 1 88 ? -3.370 2.168 85.971 1.00 9.60 109 VAL B C 1
ATOM 2905 O O . VAL B 1 88 ? -3.489 1.179 86.704 1.00 10.94 109 VAL B O 1
ATOM 2909 N N . VAL B 1 89 ? -3.610 2.136 84.662 1.00 9.95 110 VAL B N 1
ATOM 2910 C CA . VAL B 1 89 ? -4.172 0.967 83.998 1.00 10.70 110 VAL B CA 1
ATOM 2911 C C . VAL B 1 89 ? -3.342 0.627 82.766 1.00 11.41 110 VAL B C 1
ATOM 2912 O O . VAL B 1 89 ? -2.563 1.442 82.271 1.00 11.75 110 VAL B O 1
ATOM 2916 N N . LYS B 1 90 ? -3.513 -0.609 82.279 1.00 10.95 111 LYS B N 1
ATOM 2917 C CA . LYS B 1 90 ? -2.958 -0.987 80.981 1.00 11.92 111 LYS B CA 1
ATOM 2918 C C . LYS B 1 90 ? -3.408 -0.002 79.908 1.00 11.47 111 LYS B C 1
ATOM 2919 O O . LYS B 1 90 ? -4.520 0.531 79.953 1.00 12.23 111 LYS B O 1
ATOM 2925 N N . LYS B 1 91 ? -2.533 0.229 78.924 1.00 11.12 112 LYS B N 1
ATOM 2926 C CA . LYS B 1 91 ? -2.794 1.243 77.907 1.00 12.74 112 LYS B CA 1
ATOM 2927 C C . LYS B 1 91 ? -3.976 0.904 77.003 1.00 14.85 112 LYS B C 1
ATOM 2928 O O . LYS B 1 91 ? -4.487 1.797 76.312 1.00 16.13 112 LYS B O 1
ATOM 2934 N N . THR B 1 92 ? -4.430 -0.350 77.000 1.00 12.48 113 THR B N 1
ATOM 2935 C CA . THR B 1 92 ? -5.590 -0.748 76.218 1.00 12.60 113 THR B CA 1
ATOM 2936 C C . THR B 1 92 ? -6.911 -0.354 76.870 1.00 14.27 113 THR B C 1
ATOM 2937 O O . THR B 1 92 ? -7.966 -0.547 76.255 1.00 16.54 113 THR B O 1
ATOM 2941 N N . ILE B 1 93 ? -6.880 0.172 78.095 1.00 14.99 114 ILE B N 1
ATOM 2942 C CA . ILE B 1 93 ? -8.065 0.641 78.810 1.00 16.26 114 ILE B CA 1
ATOM 2943 C C . ILE B 1 93 ? -8.110 2.157 78.650 1.00 19.75 114 ILE B C 1
ATOM 2944 O O . ILE B 1 93 ? -7.300 2.875 79.246 1.00 24.81 114 ILE B O 1
ATOM 2949 N N . SER B 1 94 ? -9.034 2.664 77.835 1.00 23.84 115 SER B N 1
ATOM 2950 C CA . SER B 1 94 ? -9.041 4.089 77.533 1.00 27.99 115 SER B CA 1
ATOM 2951 C C . SER B 1 94 ? -10.225 4.853 78.098 1.00 26.23 115 SER B C 1
ATOM 2952 O O . SER B 1 94 ? -10.113 6.069 78.288 1.00 29.68 115 SER B O 1
ATOM 2955 N N . LYS B 1 95 ? -11.347 4.199 78.349 1.00 22.76 116 LYS B N 1
ATOM 2956 C CA . LYS B 1 95 ? -12.493 4.863 78.945 1.00 23.68 116 LYS B CA 1
ATOM 2957 C C . LYS B 1 95 ? -12.947 4.095 80.174 1.00 19.53 116 LYS B C 1
ATOM 2958 O O . LYS B 1 95 ? -12.598 2.922 80.346 1.00 17.59 116 LYS B O 1
ATOM 2964 N N . PRO B 1 96 ? -13.691 4.744 81.074 1.00 21.05 117 PRO B N 1
ATOM 2965 C CA . PRO B 1 96 ? -14.107 4.054 82.305 1.00 21.67 117 PRO B CA 1
ATOM 2966 C C . PRO B 1 96 ? -14.838 2.744 82.072 1.00 18.95 117 PRO B C 1
ATOM 2967 O O . PRO B 1 96 ? -14.586 1.780 82.803 1.00 19.09 117 PRO B O 1
ATOM 2971 N N . GLU B 1 97 ? -15.727 2.672 81.073 1.00 20.18 118 GLU B N 1
ATOM 2972 C CA . GLU B 1 97 ? -16.449 1.430 80.814 1.00 22.26 118 GLU B CA 1
ATOM 2973 C C . GLU B 1 97 ? -15.519 0.270 80.481 1.00 18.49 118 GLU B C 1
ATOM 2974 O O . GLU B 1 97 ? -15.896 -0.888 80.682 1.00 19.80 118 GLU B O 1
ATOM 2980 N N . ASP B 1 98 ? -14.302 0.549 80.009 1.00 15.63 119 ASP B N 1
ATOM 2981 C CA . ASP B 1 98 ? -13.336 -0.520 79.784 1.00 15.08 119 ASP B CA 1
ATOM 2982 C C . ASP B 1 98 ? -12.864 -1.183 81.078 1.00 15.26 119 ASP B C 1
ATOM 2983 O O . ASP B 1 98 ? -12.211 -2.233 81.013 1.00 15.44 119 ASP B O 1
ATOM 2988 N N . LEU B 1 99 ? -13.157 -0.599 82.244 1.00 14.90 120 LEU B N 1
ATOM 2989 C CA . LEU B 1 99 ? -12.795 -1.231 83.512 1.00 13.68 120 LEU B CA 1
ATOM 2990 C C . LEU B 1 99 ? -13.683 -2.422 83.843 1.00 12.35 120 LEU B C 1
ATOM 2991 O O . LEU B 1 99 ? -13.297 -3.259 84.665 1.00 12.64 120 LEU B O 1
ATOM 2996 N N . ILE B 1 100 ? -14.866 -2.503 83.237 1.00 13.08 121 ILE B N 1
ATOM 2997 C CA . ILE B 1 100 ? -15.791 -3.583 83.546 1.00 12.59 121 ILE B CA 1
ATOM 2998 C C . ILE B 1 100 ? -15.150 -4.914 83.185 1.00 12.68 121 ILE B C 1
ATOM 2999 O O . ILE B 1 100 ? -14.652 -5.101 82.068 1.00 14.03 121 ILE B O 1
ATOM 3004 N N . GLY B 1 101 ? -15.140 -5.841 84.145 1.00 13.44 122 GLY B N 1
ATOM 3005 C CA . GLY B 1 101 ? -14.528 -7.139 83.963 1.00 13.35 122 GLY B CA 1
ATOM 3006 C C . GLY B 1 101 ? -13.029 -7.188 84.170 1.00 14.46 122 GLY B C 1
ATOM 3007 O O . GLY B 1 101 ? -12.450 -8.277 84.084 1.00 17.14 122 GLY B O 1
ATOM 3008 N N . LYS B 1 102 ? -12.379 -6.063 84.440 1.00 12.94 123 LYS B N 1
ATOM 3009 C CA . LYS B 1 102 ? -10.937 -6.055 84.633 1.00 12.94 123 LYS B CA 1
ATOM 3010 C C . LYS B 1 102 ? -10.592 -6.267 86.101 1.00 12.70 123 LYS B C 1
ATOM 3011 O O . LYS B 1 102 ? -11.431 -6.114 86.993 1.00 13.36 123 LYS B O 1
ATOM 3017 N N . ARG B 1 103 ? -9.334 -6.621 86.347 1.00 11.99 124 ARG B N 1
ATOM 3018 C CA . ARG B 1 103 ? -8.841 -6.835 87.700 1.00 12.08 124 ARG B CA 1
ATOM 3019 C C . ARG B 1 103 ? -8.026 -5.621 88.123 1.00 11.17 124 ARG B C 1
ATOM 3020 O O . ARG B 1 103 ? -6.992 -5.319 87.520 1.00 12.47 124 ARG B O 1
ATOM 3028 N N . ILE B 1 104 ? -8.491 -4.931 89.159 1.00 12.23 125 ILE B N 1
ATOM 3029 C CA . ILE B 1 104 ? -7.886 -3.689 89.629 1.00 10.55 125 ILE B CA 1
ATOM 3030 C C . ILE B 1 104 ? -7.512 -3.867 91.092 1.00 10.52 125 ILE B C 1
ATOM 3031 O O . ILE B 1 104 ? -8.359 -4.240 91.908 1.00 12.36 125 ILE B O 1
ATOM 3036 N N . ALA B 1 105 ? -6.253 -3.601 91.424 1.00 9.41 126 ALA B N 1
ATOM 3037 C CA . ALA B 1 105 ? -5.763 -3.797 92.782 1.00 10.06 126 ALA B CA 1
ATOM 3038 C C . ALA B 1 105 ? -5.740 -2.494 93.576 1.00 9.35 126 ALA B C 1
ATOM 3039 O O . ALA B 1 105 ? -5.408 -1.431 93.047 1.00 10.76 126 ALA B O 1
ATOM 3041 N N . VAL B 1 106 ? -6.111 -2.594 94.852 1.00 9.65 127 VAL B N 1
ATOM 3042 C CA . VAL B 1 106 ? -5.954 -1.512 95.831 1.00 10.46 127 VAL B CA 1
ATOM 3043 C C . VAL B 1 106 ? -5.627 -2.123 97.176 1.00 10.80 127 VAL B C 1
ATOM 3044 O O . VAL B 1 106 ? -6.090 -3.222 97.507 1.00 11.41 127 VAL B O 1
ATOM 3048 N N . PRO B 1 107 ? -4.829 -1.426 97.988 1.00 9.92 128 PRO B N 1
ATOM 3049 C CA . PRO B 1 107 ? -4.674 -1.860 99.385 1.00 10.23 128 PRO B CA 1
ATOM 3050 C C . PRO B 1 107 ? -5.956 -1.602 100.169 1.00 12.12 128 PRO B C 1
ATOM 3051 O O . PRO B 1 107 ? -6.512 -0.503 100.132 1.00 12.08 128 PRO B O 1
ATOM 3055 N N . PHE B 1 108 ? -6.428 -2.637 100.863 1.00 13.06 129 PHE B N 1
ATOM 3056 C CA . PHE B 1 108 ? -7.713 -2.624 101.560 1.00 15.08 129 PHE B CA 1
ATOM 3057 C C . PHE B 1 108 ? -7.862 -1.400 102.461 1.00 13.45 129 PHE B C 1
ATOM 3058 O O . PHE B 1 108 ? -6.978 -1.094 103.265 1.00 14.11 129 PHE B O 1
ATOM 3066 N N . ILE B 1 109 ? -9.002 -0.712 102.304 1.00 12.27 130 ILE B N 1
ATOM 3067 C CA . ILE B 1 109 ? -9.445 0.480 103.034 1.00 12.43 130 ILE B CA 1
ATOM 3068 C C . ILE B 1 109 ? -8.494 1.675 103.017 1.00 11.02 130 ILE B C 1
ATOM 3069 O O . ILE B 1 109 ? -8.687 2.643 103.759 1.00 12.20 130 ILE B O 1
ATOM 3074 N N . SER B 1 110 ? -7.487 1.643 102.153 1.00 10.98 131 SER B N 1
ATOM 3075 C CA . SER B 1 110 ? -6.657 2.814 101.944 1.00 9.98 131 SER B CA 1
ATOM 3076 C C . SER B 1 110 ? -7.455 3.922 101.253 1.00 9.94 131 SER B C 1
ATOM 3077 O O . SER B 1 110 ? -8.565 3.720 100.748 1.00 10.12 131 SER B O 1
ATOM 3080 N N . THR B 1 111 ? -6.843 5.108 101.204 1.00 9.46 132 THR B N 1
ATOM 3081 C CA . THR B 1 111 ? -7.423 6.218 100.456 1.00 10.03 132 THR B CA 1
ATOM 3082 C C . THR B 1 111 ? -7.629 5.872 98.989 1.00 9.47 132 THR B C 1
ATOM 3083 O O . THR B 1 111 ? -8.549 6.408 98.359 1.00 10.73 132 THR B O 1
ATOM 3087 N N . THR B 1 112 ? -6.794 4.994 98.419 1.00 9.62 133 THR B N 1
ATOM 3088 C CA . THR B 1 112 ? -7.002 4.644 97.018 1.00 9.97 133 THR B CA 1
ATOM 3089 C C . THR B 1 112 ? -8.105 3.608 96.832 1.00 9.65 133 THR B C 1
ATOM 3090 O O . THR B 1 112 ? -8.758 3.590 95.784 1.00 9.74 133 THR B O 1
ATOM 3094 N N . HIS B 1 113 ? -8.338 2.747 97.824 1.00 10.51 134 HIS B N 1
ATOM 3095 C CA . HIS B 1 113 ? -9.529 1.906 97.787 1.00 11.20 134 HIS B CA 1
ATOM 3096 C C . HIS B 1 113 ? -10.766 2.789 97.814 1.00 10.75 134 HIS B C 1
ATOM 3097 O O . HIS B 1 113 ? -11.674 2.653 96.986 1.00 10.40 134 HIS B O 1
ATOM 3104 N N . TYR B 1 114 ? -10.788 3.741 98.748 1.00 10.36 135 TYR B N 1
ATOM 3105 C CA . TYR B 1 114 ? -11.881 4.699 98.855 1.00 9.09 135 TYR B CA 1
ATOM 3106 C C . TYR B 1 114 ? -12.064 5.473 97.555 1.00 9.78 135 TYR B C 1
ATOM 3107 O O . TYR B 1 114 ? -13.181 5.579 97.037 1.00 10.46 135 TYR B O 1
ATOM 3116 N N . SER B 1 115 ? -10.969 6.004 96.999 1.00 9.93 136 SER B N 1
ATOM 3117 C CA . SER B 1 115 ? -11.066 6.826 95.796 1.00 10.17 136 SER B CA 1
ATOM 3118 C C . SER B 1 115 ? -11.493 6.011 94.583 1.00 10.51 136 SER B C 1
ATOM 3119 O O . SER B 1 115 ? -12.224 6.516 93.719 1.00 10.88 136 SER B O 1
ATOM 3122 N N . LEU B 1 116 ? -11.055 4.751 94.495 1.00 10.14 137 LEU B N 1
ATOM 3123 C CA . LEU B 1 116 ? -11.528 3.890 93.414 1.00 9.04 137 LEU B CA 1
ATOM 3124 C C . LEU B 1 116 ? -13.037 3.732 93.475 1.00 9.36 137 LEU B C 1
ATOM 3125 O O . LEU B 1 116 ? -13.728 3.858 92.457 1.00 10.88 137 LEU B O 1
ATOM 3130 N N . LEU B 1 117 ? -13.570 3.455 94.666 1.00 9.53 138 LEU B N 1
ATOM 3131 C CA . LEU B 1 117 ? -15.014 3.279 94.789 1.00 10.02 138 LEU B CA 1
ATOM 3132 C C . LEU B 1 117 ? -15.754 4.568 94.457 1.00 10.32 138 LEU B C 1
ATOM 3133 O O . LEU B 1 117 ? -16.818 4.539 93.825 1.00 10.63 138 LEU B O 1
ATOM 3138 N N . ALA B 1 118 ? -15.204 5.716 94.867 1.00 10.21 139 ALA B N 1
ATOM 3139 C CA . ALA B 1 118 ? -15.835 6.992 94.542 1.00 10.77 139 ALA B CA 1
ATOM 3140 C C . ALA B 1 118 ? -15.788 7.275 93.043 1.00 10.95 139 ALA B C 1
ATOM 3141 O O . ALA B 1 118 ? -16.744 7.829 92.482 1.00 11.34 139 ALA B O 1
ATOM 3143 N N . ALA B 1 119 ? -14.688 6.899 92.377 1.00 10.15 140 ALA B N 1
ATOM 3144 C CA . ALA B 1 119 ? -14.586 7.101 90.936 1.00 10.82 140 ALA B CA 1
ATOM 3145 C C . ALA B 1 119 ? -15.576 6.217 90.189 1.00 10.76 140 ALA B C 1
ATOM 3146 O O . ALA B 1 119 ? -16.277 6.681 89.279 1.00 11.68 140 ALA B O 1
ATOM 3148 N N . LEU B 1 120 ? -15.662 4.938 90.574 1.00 11.08 141 LEU B N 1
ATOM 3149 C CA . LEU B 1 120 ? -16.636 4.051 89.945 1.00 10.74 141 LEU B CA 1
ATOM 3150 C C . LEU B 1 120 ? -18.052 4.589 90.105 1.00 12.50 141 LEU B C 1
ATOM 3151 O O . LEU B 1 120 ? -18.839 4.577 89.149 1.00 12.89 141 LEU B O 1
ATOM 3156 N N . LYS B 1 121 ? -18.392 5.088 91.298 1.00 11.57 142 LYS B N 1
ATOM 3157 C CA . LYS B 1 121 ? -19.719 5.670 91.484 1.00 12.98 142 LYS B CA 1
ATOM 3158 C C . LYS B 1 121 ? -19.922 6.868 90.562 1.00 13.03 142 LYS B C 1
ATOM 3159 O O . LYS B 1 121 ? -20.966 6.990 89.913 1.00 13.97 142 LYS B O 1
ATOM 3165 N N . HIS B 1 122 ? -18.922 7.750 90.467 1.00 12.90 143 HIS B N 1
ATOM 3166 C CA . HIS B 1 122 ? -19.035 8.901 89.575 1.00 12.50 143 HIS B CA 1
ATOM 3167 C C . HIS B 1 122 ? -19.278 8.466 88.135 1.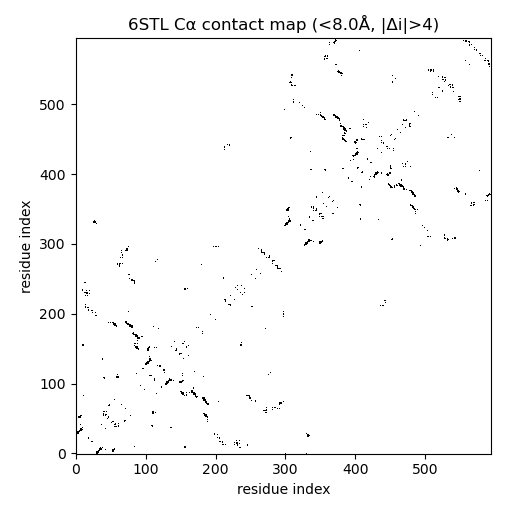00 11.88 143 HIS B C 1
ATOM 3168 O O . HIS B 1 122 ? -20.072 9.080 87.414 1.00 14.97 143 HIS B O 1
ATOM 3175 N N . TRP B 1 123 ? -18.609 7.404 87.704 1.00 12.88 144 TRP B N 1
ATOM 3176 C CA . TRP B 1 123 ? -18.749 6.884 86.352 1.00 13.03 144 TRP B CA 1
ATOM 3177 C C . TRP B 1 123 ? -19.982 6.011 86.165 1.00 14.49 144 TRP B C 1
ATOM 3178 O O . TRP B 1 123 ? -20.216 5.540 85.048 1.00 16.71 144 TRP B O 1
ATOM 3189 N N . GLY B 1 124 ? -20.765 5.772 87.214 1.00 13.42 145 GLY B N 1
ATOM 3190 C CA . GLY B 1 124 ? -21.928 4.915 87.080 1.00 14.62 145 GLY B CA 1
ATOM 3191 C C . GLY B 1 124 ? -21.623 3.438 86.967 1.00 14.19 145 GLY B C 1
ATOM 3192 O O . GLY B 1 124 ? -22.459 2.674 86.467 1.00 17.49 145 GLY B O 1
ATOM 3193 N N . ILE B 1 125 ? -20.443 3.008 87.413 1.00 12.98 146 ILE B N 1
ATOM 3194 C CA . ILE B 1 125 ? -20.040 1.608 87.390 1.00 13.76 146 ILE B CA 1
ATOM 3195 C C . ILE B 1 125 ? -20.187 1.055 88.798 1.00 12.68 146 ILE B C 1
ATOM 3196 O O . ILE B 1 125 ? -19.721 1.670 89.762 1.00 13.85 146 ILE B O 1
ATOM 3201 N N . LYS B 1 126 ? -20.844 -0.105 88.925 1.00 14.76 147 LYS B N 1
ATOM 3202 C CA . LYS B 1 126 ? -20.989 -0.696 90.247 1.00 14.75 147 LYS B CA 1
ATOM 3203 C C . LYS B 1 126 ? -19.694 -1.412 90.631 1.00 13.97 147 LYS B C 1
ATOM 3204 O O . LYS B 1 126 ? -19.049 -2.026 89.775 1.00 13.77 147 LYS B O 1
ATOM 3210 N N . PRO B 1 127 ? -19.279 -1.342 91.902 1.00 12.85 148 PRO B N 1
ATOM 3211 C CA . PRO B 1 127 ? -18.003 -1.974 92.285 1.00 13.60 148 PRO B CA 1
ATOM 3212 C C . PRO B 1 127 ? -17.884 -3.434 91.885 1.00 13.78 148 PRO B C 1
ATOM 3213 O O . PRO B 1 127 ? -16.809 -3.857 91.454 1.00 13.48 148 PRO B O 1
ATOM 3217 N N . GLY B 1 128 ? -18.957 -4.214 91.990 1.00 11.84 149 GLY B N 1
ATOM 3218 C CA . GLY B 1 128 ? -18.882 -5.617 91.641 1.00 11.52 149 GLY B CA 1
ATOM 3219 C C . GLY B 1 128 ? -18.770 -5.896 90.156 1.00 12.42 149 GLY B C 1
ATOM 3220 O O . GLY B 1 128 ? -18.623 -7.062 89.784 1.00 13.39 149 GLY B O 1
ATOM 3221 N N . GLN B 1 129 ? -18.850 -4.874 89.299 1.00 12.20 150 GLN B N 1
ATOM 3222 C CA . GLN B 1 129 ? -18.553 -5.072 87.883 1.00 12.00 150 GLN B CA 1
ATOM 3223 C C . GLN B 1 129 ? -17.057 -5.123 87.604 1.00 11.50 150 GLN B C 1
ATOM 3224 O O . GLN B 1 129 ? -16.658 -5.500 86.495 1.00 12.93 150 GLN B O 1
ATOM 3230 N N . VAL B 1 130 ? -16.234 -4.752 88.580 1.00 12.32 151 VAL B N 1
ATOM 3231 C CA . VAL B 1 130 ? -14.780 -4.803 88.492 1.00 12.25 151 VAL B CA 1
ATOM 3232 C C . VAL B 1 130 ? -14.306 -5.850 89.486 1.00 12.11 151 VAL B C 1
ATOM 3233 O O . VAL B 1 130 ? -14.883 -5.986 90.572 1.00 14.36 151 VAL B O 1
ATOM 3237 N N . GLU B 1 131 ? -13.279 -6.616 89.107 1.00 13.52 152 GLU B N 1
ATOM 3238 C CA . GLU B 1 131 ? -12.649 -7.541 90.046 1.00 14.36 152 GLU B CA 1
ATOM 3239 C C . GLU B 1 131 ? -11.664 -6.735 90.878 1.00 13.67 152 GLU B C 1
ATOM 3240 O O . GLU B 1 131 ? -10.502 -6.558 90.507 1.00 14.20 152 GLU B O 1
ATOM 3246 N N . ILE B 1 132 ? -12.137 -6.214 92.004 1.00 13.24 153 ILE B N 1
ATOM 3247 C CA . ILE B 1 132 ? -11.301 -5.409 92.886 1.00 12.41 153 ILE B CA 1
ATOM 3248 C C . ILE B 1 132 ? -10.583 -6.352 93.839 1.00 13.98 153 ILE B C 1
ATOM 3249 O O . ILE B 1 132 ? -11.222 -7.071 94.615 1.00 16.29 153 ILE B O 1
ATOM 3254 N N . VAL B 1 133 ? -9.258 -6.382 93.758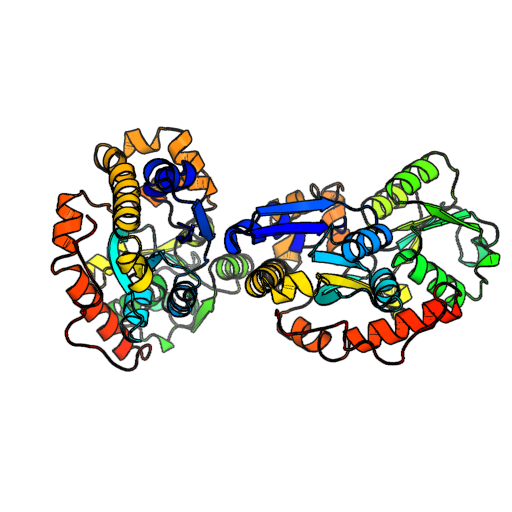 1.00 13.40 154 VAL B N 1
ATOM 3255 C CA . VAL B 1 133 ? -8.449 -7.291 94.559 1.00 13.84 154 VAL B CA 1
ATOM 3256 C C . VAL B 1 133 ? -7.614 -6.488 95.547 1.00 12.97 154 VAL B C 1
ATOM 3257 O O . VAL B 1 133 ? -7.095 -5.411 95.225 1.00 13.67 154 VAL B O 1
ATOM 3261 N N . ASN B 1 134 ? -7.491 -7.010 96.758 1.00 13.10 155 ASN B N 1
ATOM 3262 C CA . ASN B 1 134 ? -6.748 -6.326 97.810 1.00 13.31 155 ASN B CA 1
ATOM 3263 C C . ASN B 1 134 ? -5.320 -6.866 97.837 1.00 12.03 155 ASN B C 1
ATOM 3264 O O . ASN B 1 134 ? -5.097 -8.052 98.101 1.00 15.37 155 ASN B O 1
ATOM 3269 N N . LEU B 1 135 ? -4.360 -5.998 97.532 1.00 11.92 156 LEU B N 1
ATOM 3270 C CA . LEU B 1 135 ? -2.945 -6.331 97.575 1.00 12.59 156 LEU B CA 1
ATOM 3271 C C . LEU B 1 135 ? -2.195 -5.152 98.171 1.00 11.23 156 LEU B C 1
ATOM 3272 O O . LEU B 1 135 ? -2.595 -3.999 97.996 1.00 11.80 156 LEU B O 1
ATOM 3277 N N . GLN B 1 136 ? -1.096 -5.439 98.865 1.00 11.74 157 GLN B N 1
ATOM 3278 C CA . GLN B 1 136 ? -0.213 -4.380 99.332 1.00 12.10 157 GLN B CA 1
ATOM 3279 C C . GLN B 1 136 ? 0.661 -3.876 98.181 1.00 11.44 157 GLN B C 1
ATOM 3280 O O . GLN B 1 136 ? 0.846 -4.572 97.181 1.00 11.97 157 GLN B O 1
ATOM 3286 N N . PRO B 1 137 ? 1.195 -2.660 98.288 1.00 11.75 158 PRO B N 1
ATOM 3287 C CA . PRO B 1 137 ? 1.850 -2.025 97.123 1.00 11.86 158 PRO B CA 1
ATOM 3288 C C . PRO B 1 137 ? 2.981 -2.844 96.513 1.00 12.95 158 PRO B C 1
ATOM 3289 O O . PRO B 1 137 ? 3.057 -2.937 95.280 1.00 11.61 158 PRO B O 1
ATOM 3293 N N . PRO B 1 138 ? 3.883 -3.458 97.296 1.00 13.34 159 PRO B N 1
ATOM 3294 C CA . PRO B 1 138 ? 4.913 -4.288 96.636 1.00 13.50 159 PRO B CA 1
ATOM 3295 C C . PRO B 1 138 ? 4.326 -5.430 95.821 1.00 13.15 159 PRO B C 1
ATOM 3296 O O . PRO B 1 138 ? 4.816 -5.730 94.722 1.00 14.29 159 PRO B O 1
ATOM 3300 N N . ALA B 1 139 ? 3.274 -6.069 96.335 1.00 13.34 160 ALA B N 1
ATOM 3301 C CA . ALA B 1 139 ? 2.604 -7.133 95.595 1.00 12.68 160 ALA B CA 1
ATOM 3302 C C . ALA B 1 139 ? 1.873 -6.599 94.367 1.00 12.76 160 ALA B C 1
ATOM 3303 O O . ALA B 1 139 ? 1.757 -7.310 93.362 1.00 12.94 160 ALA B O 1
ATOM 3305 N N . ILE B 1 140 ? 1.376 -5.360 94.426 1.00 11.84 161 ILE B N 1
ATOM 3306 C CA . ILE B 1 140 ? 0.758 -4.744 93.253 1.00 10.43 161 ILE B CA 1
ATOM 3307 C C . ILE B 1 140 ? 1.787 -4.578 92.140 1.00 11.31 161 ILE B C 1
ATOM 3308 O O . ILE B 1 140 ? 1.520 -4.878 90.972 1.00 11.68 161 ILE B O 1
ATOM 3313 N N . ILE B 1 141 ? 2.977 -4.075 92.483 1.00 11.52 162 ILE B N 1
ATOM 3314 C CA . ILE B 1 141 ? 4.019 -3.888 91.476 1.00 11.88 162 ILE B CA 1
ATOM 3315 C C . ILE B 1 141 ? 4.352 -5.216 90.803 1.00 11.27 162 ILE B C 1
ATOM 3316 O O . ILE B 1 141 ? 4.460 -5.300 89.574 1.00 12.40 162 ILE B O 1
ATOM 3321 N N . ALA B 1 142 ? 4.502 -6.282 91.603 1.00 11.64 163 ALA B N 1
ATOM 3322 C CA . ALA B 1 142 ? 4.837 -7.594 91.052 1.00 11.41 163 ALA B CA 1
ATOM 3323 C C . ALA B 1 142 ? 3.713 -8.130 90.172 1.00 10.57 163 ALA B C 1
ATOM 3324 O O . ALA B 1 142 ? 3.968 -8.646 89.076 1.00 12.22 163 ALA B O 1
ATOM 3326 N N . ALA B 1 143 ? 2.461 -8.012 90.631 1.00 11.90 164 ALA B N 1
ATOM 3327 C CA . ALA B 1 143 ? 1.340 -8.497 89.833 1.00 11.51 164 ALA B CA 1
ATOM 3328 C C . ALA B 1 143 ? 1.244 -7.735 88.520 1.00 11.60 164 ALA B C 1
ATOM 3329 O O . ALA B 1 143 ? 0.919 -8.316 87.477 1.00 13.89 164 ALA B O 1
ATOM 3331 N N . TRP B 1 144 ? 1.542 -6.433 88.556 1.00 11.41 165 TRP B N 1
ATOM 3332 C CA . TRP B 1 144 ? 1.570 -5.627 87.340 1.00 10.47 165 TRP B CA 1
ATOM 3333 C C . TRP B 1 144 ? 2.652 -6.127 86.387 1.00 12.11 165 TRP B C 1
ATOM 3334 O O . TRP B 1 144 ? 2.407 -6.305 85.189 1.00 14.29 165 TRP B O 1
ATOM 3345 N N . GLN B 1 145 ? 3.855 -6.388 86.909 1.00 12.96 166 GLN B N 1
ATOM 3346 C CA . GLN B 1 145 ? 4.943 -6.878 86.059 1.00 13.87 166 GLN B CA 1
ATOM 3347 C C . GLN B 1 145 ? 4.608 -8.215 85.398 1.00 14.53 166 GLN B C 1
ATOM 3348 O O . GLN B 1 145 ? 5.043 -8.471 84.269 1.00 16.74 166 GLN B O 1
ATOM 3354 N N . ARG B 1 146 ? 3.831 -9.067 86.071 1.00 12.66 167 ARG B N 1
ATOM 3355 C CA . ARG B 1 146 ? 3.390 -10.339 85.505 1.00 14.74 167 ARG B CA 1
ATOM 3356 C C . ARG B 1 146 ? 2.206 -10.203 84.561 1.00 15.58 167 ARG B C 1
ATOM 3357 O O . ARG B 1 146 ? 1.866 -11.183 83.884 1.00 17.96 167 ARG B O 1
ATOM 3365 N N . GLY B 1 147 ? 1.550 -9.045 84.527 1.00 14.17 168 GLY B N 1
ATOM 3366 C CA . GLY B 1 147 ? 0.315 -8.936 83.780 1.00 16.22 168 GLY B CA 1
ATOM 3367 C C . GLY B 1 147 ? -0.867 -9.601 84.447 1.00 17.25 168 GLY B C 1
ATOM 3368 O O . GLY B 1 147 ? -1.871 -9.863 83.785 1.00 19.52 168 GLY B O 1
ATOM 3369 N N . ASP B 1 148 ? -0.780 -9.882 85.749 1.00 15.15 169 ASP B N 1
ATOM 3370 C CA . ASP B 1 148 ? -1.869 -10.542 86.459 1.00 15.73 169 ASP B CA 1
ATOM 3371 C C . ASP B 1 148 ? -2.932 -9.582 86.974 1.00 15.38 169 ASP B C 1
ATOM 3372 O O . ASP B 1 148 ? -3.978 -10.036 87.445 1.00 17.68 169 ASP B O 1
ATOM 3377 N N . ILE B 1 149 ? -2.690 -8.275 86.910 1.00 13.32 170 ILE B N 1
ATOM 3378 C CA . ILE B 1 149 ? -3.726 -7.281 87.147 1.00 11.87 170 ILE B CA 1
ATOM 3379 C C . ILE B 1 149 ? -3.744 -6.337 85.956 1.00 10.95 170 ILE B C 1
ATOM 3380 O O . ILE B 1 149 ? -2.759 -6.202 85.230 1.00 12.90 170 ILE B O 1
ATOM 3385 N N . ASP B 1 150 ? -4.889 -5.685 85.760 1.00 10.81 171 ASP B N 1
ATOM 3386 C CA . ASP B 1 150 ? -5.056 -4.738 84.667 1.00 11.39 171 ASP B CA 1
ATOM 3387 C C . ASP B 1 150 ? -4.779 -3.300 85.083 1.00 10.01 171 ASP B C 1
ATOM 3388 O O . ASP B 1 150 ? -4.800 -2.400 84.231 1.00 11.50 171 ASP B O 1
ATOM 3393 N N . GLY B 1 151 ? -4.547 -3.063 86.366 1.00 9.53 172 GLY B N 1
ATOM 3394 C CA . GLY B 1 151 ? -4.318 -1.723 86.854 1.00 10.74 172 GLY B CA 1
ATOM 3395 C C . GLY B 1 151 ? -4.451 -1.702 88.357 1.00 9.03 172 GLY B C 1
ATOM 3396 O O . GLY B 1 151 ? -4.734 -2.722 88.998 1.00 9.63 172 GLY B O 1
ATOM 3397 N N . ALA B 1 152 ? -4.246 -0.512 88.912 1.00 8.81 173 ALA B N 1
ATOM 3398 C CA . ALA B 1 152 ? -4.256 -0.358 90.357 1.00 9.23 173 ALA B CA 1
ATOM 3399 C C . ALA B 1 152 ? -4.405 1.117 90.679 1.00 8.27 173 ALA B C 1
ATOM 3400 O O . ALA B 1 152 ? -3.957 1.978 89.918 1.00 9.94 173 ALA B O 1
ATOM 3402 N N . TYR B 1 153 ? -5.062 1.404 91.796 1.00 8.68 174 TYR B N 1
ATOM 3403 C CA . TYR B 1 153 ? -5.132 2.764 92.329 1.00 8.64 174 TYR B CA 1
ATOM 3404 C C . TYR B 1 153 ? -4.173 2.790 93.516 1.00 9.73 174 TYR B C 1
ATOM 3405 O O . TYR B 1 153 ? -4.367 2.061 94.495 1.00 8.95 174 TYR B O 1
ATOM 3414 N N . VAL B 1 154 ? -3.103 3.583 93.404 1.00 9.47 175 VAL B N 1
ATOM 3415 C CA . VAL B 1 154 ? -1.923 3.433 94.254 1.00 10.30 175 VAL B CA 1
ATOM 3416 C C . VAL B 1 154 ? -1.275 4.791 94.497 1.00 10.00 175 VAL B C 1
ATOM 3417 O O . VAL B 1 154 ? -1.578 5.786 93.829 1.00 9.66 175 VAL B O 1
ATOM 3421 N N . TRP B 1 155 ? -0.355 4.813 95.462 1.00 9.21 176 TRP B N 1
ATOM 3422 C CA . TRP B 1 155 ? 0.539 5.931 95.752 1.00 9.42 176 TRP B CA 1
ATOM 3423 C C . TRP B 1 155 ? 1.989 5.464 95.568 1.00 8.76 176 TRP B C 1
ATOM 3424 O O . TRP B 1 155 ? 2.255 4.308 95.203 1.00 10.24 176 TRP B O 1
ATOM 3435 N N . ALA B 1 156 ? 2.943 6.369 95.793 1.00 9.59 177 ALA B N 1
ATOM 3436 C CA . ALA B 1 156 ? 4.342 6.017 95.582 1.00 9.93 177 ALA B CA 1
ATOM 3437 C C . ALA B 1 156 ? 4.770 4.955 96.598 1.00 10.45 177 ALA B C 1
ATOM 3438 O O . ALA B 1 156 ? 4.309 4.967 97.743 1.00 11.35 177 ALA B O 1
ATOM 3440 N N . PRO B 1 157 ? 5.681 4.031 96.212 1.00 10.98 178 PRO B N 1
ATOM 3441 C CA . PRO B 1 157 ? 6.392 3.906 94.932 1.00 10.73 178 PRO B CA 1
ATOM 3442 C C . PRO B 1 157 ? 5.637 3.149 93.838 1.00 10.92 178 PRO B C 1
ATOM 3443 O O . PRO B 1 157 ? 6.137 3.053 92.723 1.00 13.72 178 PRO B O 1
ATOM 3447 N N . ALA B 1 158 ? 4.443 2.629 94.133 1.00 10.71 179 ALA B N 1
ATOM 3448 C CA . ALA B 1 158 ? 3.731 1.844 93.127 1.00 11.44 179 ALA B CA 1
ATOM 3449 C C . ALA B 1 158 ? 3.200 2.716 91.992 1.00 11.97 179 ALA B C 1
ATOM 3450 O O . ALA B 1 158 ? 3.235 2.310 90.825 1.00 13.27 179 ALA B O 1
ATOM 3452 N N . VAL B 1 159 ? 2.702 3.914 92.308 1.00 9.96 180 VAL B N 1
ATOM 3453 C CA . VAL B 1 159 ? 2.047 4.727 91.285 1.00 9.86 180 VAL B CA 1
ATOM 3454 C C . VAL B 1 159 ? 3.025 5.107 90.183 1.00 10.95 180 VAL B C 1
ATOM 3455 O O . VAL B 1 159 ? 2.712 4.997 88.989 1.00 12.18 180 VAL B O 1
ATOM 3459 N N . ASN B 1 160 ? 4.236 5.524 90.560 1.00 10.59 181 ASN B N 1
ATOM 3460 C CA . ASN B 1 160 ? 5.186 5.956 89.546 1.00 13.90 181 ASN B CA 1
ATOM 3461 C C . ASN B 1 160 ? 5.832 4.775 88.836 1.00 12.60 181 ASN B C 1
ATOM 3462 O O . ASN B 1 160 ? 6.184 4.885 87.657 1.00 14.40 181 ASN B O 1
ATOM 3467 N N . ALA B 1 161 ? 5.947 3.632 89.511 1.00 12.39 182 ALA B N 1
ATOM 3468 C CA . ALA B 1 161 ? 6.426 2.429 88.839 1.00 14.23 182 ALA B CA 1
ATOM 3469 C C . ALA B 1 161 ? 5.437 1.978 87.772 1.00 11.99 182 ALA B C 1
ATOM 3470 O O . ALA B 1 161 ? 5.829 1.668 86.642 1.00 14.13 182 ALA B O 1
ATOM 3472 N N . LEU B 1 162 ? 4.142 1.943 88.107 1.00 11.74 183 LEU B N 1
ATOM 3473 C CA . LEU B 1 162 ? 3.158 1.493 87.128 1.00 10.31 183 LEU B CA 1
ATOM 3474 C C . LEU B 1 162 ? 3.010 2.480 85.978 1.00 11.00 183 LEU B C 1
ATOM 3475 O O . LEU B 1 162 ? 2.773 2.069 84.834 1.00 13.59 183 LEU B O 1
ATOM 3480 N N . GLU B 1 163 ? 3.154 3.778 86.254 1.00 12.66 184 GLU B N 1
ATOM 3481 C CA . GLU B 1 163 ? 2.957 4.785 85.219 1.00 13.20 184 GLU B CA 1
ATOM 3482 C C . GLU B 1 163 ? 3.972 4.667 84.088 1.00 14.45 184 GLU B C 1
ATOM 3483 O O . GLU B 1 163 ? 3.680 5.097 82.965 1.00 17.54 184 GLU B O 1
ATOM 3489 N N . LYS B 1 164 ? 5.143 4.071 84.339 1.00 14.60 185 LYS B N 1
ATOM 3490 C CA . LYS B 1 164 ? 6.149 3.970 83.283 1.00 16.83 185 LYS B CA 1
ATOM 3491 C C . LYS B 1 164 ? 5.647 3.159 82.094 1.00 17.02 185 LYS B C 1
ATOM 3492 O O . LYS B 1 164 ? 6.076 3.391 80.956 1.00 19.19 185 LYS B O 1
ATOM 3498 N N . ASP B 1 165 ? 4.745 2.210 82.327 1.00 15.60 186 ASP B N 1
ATOM 3499 C CA . ASP B 1 165 ? 4.227 1.374 81.255 1.00 16.69 186 ASP B CA 1
ATOM 3500 C C . ASP B 1 165 ? 2.713 1.411 81.139 1.00 15.45 186 ASP B C 1
ATOM 3501 O O . ASP B 1 165 ? 2.155 0.723 80.275 1.00 18.92 186 ASP B O 1
ATOM 3506 N N . GLY B 1 166 ? 2.035 2.196 81.968 1.00 15.10 187 GLY B N 1
ATOM 3507 C CA . GLY B 1 166 ? 0.591 2.277 81.929 1.00 13.36 187 GLY B CA 1
ATOM 3508 C C . GLY B 1 166 ? 0.089 3.660 81.575 1.00 15.25 187 GLY B C 1
ATOM 3509 O O . GLY B 1 166 ? 0.825 4.481 81.019 1.00 16.59 187 GLY B O 1
ATOM 3510 N N . LYS B 1 167 ? -1.177 3.910 81.894 1.00 14.63 188 LYS B N 1
ATOM 3511 C CA . LYS B 1 167 ? -1.878 5.144 81.584 1.00 16.24 188 LYS B CA 1
ATOM 3512 C C . LYS B 1 167 ? -2.654 5.553 82.826 1.00 13.55 188 LYS B C 1
ATOM 3513 O O . LYS B 1 167 ? -3.257 4.705 83.489 1.00 12.13 188 LYS B O 1
ATOM 3519 N N . VAL B 1 168 ? -2.621 6.840 83.156 1.00 12.90 189 VAL B N 1
ATOM 3520 C CA . VAL B 1 168 ? -3.410 7.357 84.271 1.00 11.75 189 VAL B CA 1
ATOM 3521 C C . VAL B 1 168 ? -4.844 7.562 83.795 1.00 13.41 189 VAL B C 1
ATOM 3522 O O . VAL B 1 168 ? -5.105 8.382 82.908 1.00 17.12 189 VAL B O 1
ATOM 3526 N N . LEU B 1 169 ? -5.781 6.823 84.388 1.00 11.99 190 LEU B N 1
ATOM 3527 C CA . LEU B 1 169 ? -7.186 6.935 84.013 1.00 11.89 190 LEU B CA 1
ATOM 3528 C C . LEU B 1 169 ? -7.924 7.971 84.849 1.00 13.60 190 LEU B C 1
ATOM 3529 O O . LEU B 1 169 ? -8.809 8.666 84.340 1.00 15.59 190 LEU B O 1
ATOM 3534 N N . THR B 1 170 ? -7.594 8.064 86.131 1.00 12.20 191 THR B N 1
ATOM 3535 C CA . THR B 1 170 ? -8.039 9.156 86.986 1.00 11.60 191 THR B CA 1
ATOM 3536 C C . THR B 1 170 ? -7.054 9.275 88.138 1.00 10.36 191 THR B C 1
ATOM 3537 O O . THR B 1 170 ? -6.115 8.486 88.265 1.00 10.69 191 THR B O 1
ATOM 3541 N N . ASP B 1 171 ? -7.262 10.286 88.968 1.00 10.65 192 ASP B N 1
ATOM 3542 C CA . ASP B 1 171 ? -6.351 10.518 90.076 1.00 10.78 192 ASP B CA 1
ATOM 3543 C C . ASP B 1 171 ? -7.118 11.226 91.180 1.00 9.50 192 ASP B C 1
ATOM 3544 O O . ASP B 1 171 ? -8.258 11.658 90.994 1.00 11.08 192 ASP B O 1
ATOM 3549 N N . SER B 1 172 ? -6.475 11.361 92.335 1.00 10.35 193 SER B N 1
ATOM 3550 C CA . SER B 1 172 ? -7.198 11.853 93.500 1.00 10.26 193 SER B CA 1
ATOM 3551 C C . SER B 1 172 ? -7.429 13.358 93.495 1.00 10.75 193 SER B C 1
ATOM 3552 O O . SER B 1 172 ? -8.284 13.834 94.252 1.00 12.08 193 SER B O 1
ATOM 3555 N N . GLU B 1 173 ? -6.728 14.117 92.649 1.00 12.23 194 GLU B N 1
ATOM 3556 C CA . GLU B 1 173 ? -7.141 15.500 92.426 1.00 12.53 194 GLU B CA 1
ATOM 3557 C C . GLU B 1 173 ? -8.505 15.540 91.750 1.00 13.20 194 GLU B C 1
ATOM 3558 O O . GLU B 1 173 ? -9.410 16.261 92.190 1.00 13.47 194 GLU B O 1
ATOM 3564 N N . GLN B 1 174 ? -8.672 14.750 90.682 1.00 12.58 195 GLN B N 1
ATOM 3565 C CA . GLN B 1 174 ? -9.958 14.687 89.988 1.00 12.41 195 GLN B CA 1
ATOM 3566 C C . GLN B 1 174 ? -11.050 14.101 90.875 1.00 11.49 195 GLN B C 1
ATOM 3567 O O . GLN B 1 174 ? -12.160 14.645 90.940 1.00 12.63 195 GLN B O 1
ATOM 3573 N N . VAL B 1 175 ? -10.751 13.006 91.583 1.00 12.55 196 VAL B N 1
ATOM 3574 C CA . VAL B 1 175 ? -11.757 12.397 92.452 1.00 12.04 196 VAL B CA 1
ATOM 3575 C C . VAL B 1 175 ? -12.170 13.360 93.561 1.00 12.18 196 VAL B C 1
ATOM 3576 O O . VAL B 1 175 ? -13.348 13.431 93.934 1.00 12.59 196 VAL B O 1
ATOM 3580 N N . GLY B 1 176 ? -11.219 14.144 94.076 1.00 12.56 197 GLY B N 1
ATOM 3581 C CA . GLY B 1 176 ? -11.573 15.196 95.019 1.00 13.74 197 GLY B CA 1
ATOM 3582 C C . GLY B 1 176 ? -12.507 16.233 94.424 1.00 15.70 197 GLY B C 1
ATOM 3583 O O . GLY B 1 176 ? -13.480 16.638 95.063 1.00 14.78 197 GLY B O 1
ATOM 3584 N N . GLN B 1 177 ? -12.230 16.669 93.189 1.00 14.92 198 GLN B N 1
ATOM 3585 C CA . GLN B 1 177 ? -13.115 17.610 92.508 1.00 17.99 198 GLN B CA 1
ATOM 3586 C C . GLN B 1 177 ? -14.499 17.013 92.296 1.00 16.60 198 GLN B C 1
ATOM 3587 O O . GLN B 1 177 ? -15.501 17.742 92.317 1.00 18.22 198 GLN B O 1
ATOM 3593 N N . TRP B 1 178 ? -14.573 15.695 92.091 1.00 14.41 199 TRP B N 1
ATOM 3594 C CA . TRP B 1 178 ? -15.855 15.013 91.954 1.00 15.76 199 TRP B CA 1
ATOM 3595 C C . TRP B 1 178 ? -16.600 14.885 93.273 1.00 15.76 199 TRP B C 1
ATOM 3596 O O . TRP B 1 178 ? -17.738 14.403 93.271 1.00 18.53 199 TRP B O 1
ATOM 3607 N N . GLY B 1 179 ? -16.001 15.299 94.385 1.00 16.88 200 GLY B N 1
ATOM 3608 C CA . GLY B 1 179 ? -16.676 15.312 95.665 1.00 15.92 200 GLY B CA 1
ATOM 3609 C C . GLY B 1 179 ? -16.185 14.305 96.686 1.00 15.11 200 GLY B C 1
ATOM 3610 O O . GLY B 1 179 ? -16.808 14.179 97.748 1.00 16.84 200 GLY B O 1
ATOM 3611 N N . ALA B 1 180 ? -15.088 13.597 96.420 1.00 14.57 201 ALA B N 1
ATOM 3612 C CA . ALA B 1 180 ? -14.554 12.607 97.357 1.00 12.61 201 ALA B CA 1
ATOM 3613 C C . ALA B 1 180 ? -13.084 12.873 97.655 1.00 12.16 201 ALA B C 1
ATOM 3614 O O . ALA B 1 180 ? -12.222 12.033 97.380 1.00 12.99 201 ALA B O 1
ATOM 3616 N N . PRO B 1 181 ? -12.769 14.021 98.259 1.00 10.57 202 PRO B N 1
ATOM 3617 C CA . PRO B 1 181 ? -11.369 14.334 98.559 1.00 10.90 202 PRO B CA 1
ATOM 3618 C C . PRO B 1 181 ? -10.805 13.427 99.641 1.00 12.56 202 PRO B C 1
ATOM 3619 O O . PRO B 1 181 ? -11.529 12.915 100.500 1.00 13.54 202 PRO B O 1
ATOM 3623 N N . THR B 1 182 ? -9.488 13.228 99.586 1.00 10.94 203 THR B N 1
ATOM 3624 C CA . THR B 1 182 ? -8.782 12.422 100.567 1.00 11.17 203 THR B CA 1
ATOM 3625 C C . THR B 1 182 ? -7.605 13.216 101.123 1.00 10.73 203 THR B C 1
ATOM 3626 O O . THR B 1 182 ? -7.126 14.174 100.509 1.00 12.12 203 THR B O 1
ATOM 3630 N N . LEU B 1 183 ? -7.163 12.819 102.316 1.00 11.39 204 LEU B N 1
ATOM 3631 C CA . LEU B 1 183 ? -6.092 13.495 103.037 1.00 11.60 204 LEU B CA 1
ATOM 3632 C C . LEU B 1 183 ? -5.163 12.448 103.628 1.00 10.57 204 LEU B C 1
ATOM 3633 O O . LEU B 1 183 ? -5.555 11.299 103.847 1.00 12.15 204 LEU B O 1
ATOM 3638 N N . ASP B 1 184 ? -3.923 12.859 103.894 1.00 10.77 205 ASP B N 1
ATOM 3639 C CA . ASP B 1 184 ? -3.038 12.138 104.797 1.00 11.41 205 ASP B CA 1
ATOM 3640 C C . ASP B 1 184 ? -2.880 12.973 106.067 1.00 10.10 205 ASP B C 1
ATOM 3641 O O . ASP B 1 184 ? -2.712 14.196 106.001 1.00 10.92 205 ASP B O 1
ATOM 3646 N N . VAL B 1 185 ? -2.942 12.316 107.227 1.00 9.82 206 VAL B N 1
ATOM 3647 C CA . VAL B 1 185 ? -2.884 12.993 108.517 1.00 10.53 206 VAL B CA 1
ATOM 3648 C C . VAL B 1 185 ? -1.883 12.275 109.411 1.00 9.59 206 VAL B C 1
ATOM 3649 O O . VAL B 1 185 ? -1.490 11.135 109.159 1.00 10.77 206 VAL B O 1
ATOM 3653 N N . TRP B 1 186 ? -1.505 12.952 110.490 1.00 8.49 207 TRP B N 1
ATOM 3654 C CA . TRP B 1 186 ? -0.742 12.351 111.575 1.00 8.84 207 TRP B CA 1
ATOM 3655 C C . TRP B 1 186 ? -1.634 12.249 112.803 1.00 8.18 207 TRP B C 1
ATOM 3656 O O . TRP B 1 186 ? -2.347 13.205 113.136 1.00 9.25 207 TRP B O 1
ATOM 3667 N N . VAL B 1 187 ? -1.608 11.086 113.457 1.00 8.10 208 VAL B N 1
ATOM 3668 C CA . VAL B 1 187 ? -2.424 10.828 114.634 1.00 9.40 208 VAL B CA 1
ATOM 3669 C C . VAL B 1 187 ? -1.522 10.438 115.798 1.00 8.51 208 VAL B C 1
ATOM 3670 O O . VAL B 1 187 ? -0.406 9.939 115.620 1.00 9.25 208 VAL B O 1
ATOM 3674 N N . VAL B 1 188 ? -2.035 10.641 117.009 1.00 8.52 209 VAL B N 1
ATOM 3675 C CA . VAL B 1 188 ? -1.299 10.328 118.228 1.00 9.48 209 VAL B CA 1
ATOM 3676 C C . VAL B 1 188 ? -2.220 9.602 119.197 1.00 10.01 209 VAL B C 1
ATOM 3677 O O . VAL B 1 188 ? -3.393 9.960 119.338 1.00 10.04 209 VAL B O 1
ATOM 3681 N N . ARG B 1 189 ? -1.690 8.576 119.862 1.00 10.11 210 ARG B N 1
ATOM 3682 C CA . ARG B 1 189 ? -2.426 7.896 120.924 1.00 9.60 210 ARG B CA 1
ATOM 3683 C C . ARG B 1 189 ? -2.622 8.814 122.124 1.00 9.23 210 ARG B C 1
ATOM 3684 O O . ARG B 1 189 ? -1.714 9.563 122.508 1.00 10.16 210 ARG B O 1
ATOM 3692 N N . LYS B 1 190 ? -3.802 8.702 122.747 1.00 9.77 211 LYS B N 1
ATOM 3693 C CA . LYS B 1 190 ? -4.132 9.523 123.907 1.00 10.66 211 LYS B CA 1
ATOM 3694 C C . LYS B 1 190 ? -3.127 9.334 125.034 1.00 10.23 211 LYS B C 1
ATOM 3695 O O . LYS B 1 190 ? -2.699 10.312 125.656 1.00 10.81 211 LYS B O 1
ATOM 3701 N N . ASP B 1 191 ? -2.730 8.091 125.317 1.00 10.41 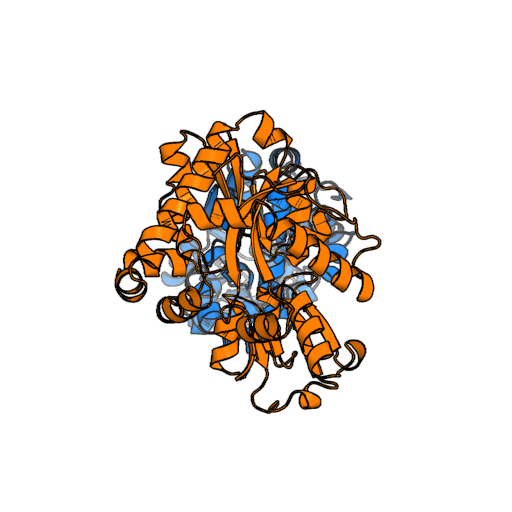212 ASP B N 1
ATOM 3702 C CA . ASP B 1 191 ? -1.832 7.895 126.456 1.00 11.10 212 ASP B CA 1
ATOM 3703 C C . ASP B 1 191 ? -0.473 8.544 126.231 1.00 10.86 212 ASP B C 1
ATOM 3704 O O . ASP B 1 191 ? 0.106 9.103 127.170 1.00 12.16 212 ASP B O 1
ATOM 3709 N N . PHE B 1 192 ? 0.026 8.534 124.991 1.00 11.00 213 PHE B N 1
ATOM 3710 C CA . PHE B 1 192 ? 1.268 9.244 124.712 1.00 10.72 213 PHE B CA 1
ATOM 3711 C C . PHE B 1 192 ? 1.086 10.756 124.805 1.00 10.86 213 PHE B C 1
ATOM 3712 O O . PHE B 1 192 ? 1.945 11.455 125.363 1.00 11.87 213 PHE B O 1
ATOM 3720 N N . ALA B 1 193 ? -0.017 11.278 124.254 1.00 9.26 214 ALA B N 1
ATOM 3721 C CA . ALA B 1 193 ? -0.278 12.712 124.337 1.00 11.13 214 ALA B CA 1
ATOM 3722 C C . ALA B 1 193 ? -0.405 13.167 125.786 1.00 10.29 214 ALA B C 1
ATOM 3723 O O . ALA B 1 193 ? 0.029 14.271 126.136 1.00 11.47 214 ALA B O 1
ATOM 3725 N N . GLU B 1 194 ? -0.998 12.328 126.644 1.00 10.10 215 GLU B N 1
ATOM 3726 C CA . GLU B 1 194 ? -1.136 12.670 128.057 1.00 10.25 215 GLU B CA 1
ATOM 3727 C C . GLU B 1 194 ? 0.219 12.739 128.746 1.00 11.78 215 GLU B C 1
ATOM 3728 O O . GLU B 1 194 ? 0.446 13.607 129.600 1.00 11.84 215 GLU B O 1
ATOM 3734 N N . LYS B 1 195 ? 1.117 11.809 128.410 1.00 11.64 216 LYS B N 1
ATOM 3735 C CA . LYS B 1 195 ? 2.388 11.690 129.120 1.00 11.76 216 LYS B CA 1
ATOM 3736 C C . LYS B 1 195 ? 3.443 12.654 128.594 1.00 11.70 216 LYS B C 1
ATOM 3737 O O . LYS B 1 195 ? 4.229 13.194 129.380 1.00 13.94 216 LYS B O 1
ATOM 3743 N N . HIS B 1 196 ? 3.450 12.923 127.288 1.00 12.44 217 HIS B N 1
ATOM 3744 C CA . HIS B 1 196 ? 4.517 13.692 126.646 1.00 12.75 217 HIS B CA 1
ATOM 3745 C C . HIS B 1 196 ? 3.950 14.742 125.697 1.00 11.27 217 HIS B C 1
ATOM 3746 O O . HIS B 1 196 ? 4.304 14.773 124.516 1.00 12.16 217 HIS B O 1
ATOM 3753 N N . PRO B 1 197 ? 3.101 15.649 126.186 1.00 12.09 218 PRO B N 1
ATOM 3754 C CA . PRO B 1 197 ? 2.505 16.636 125.267 1.00 12.47 218 PRO B CA 1
ATOM 3755 C C . PRO B 1 197 ? 3.531 17.490 124.543 1.00 13.95 218 PRO B C 1
ATOM 3756 O O . PRO B 1 197 ? 3.328 17.827 123.371 1.00 14.24 218 PRO B O 1
ATOM 3760 N N . GLU B 1 198 ? 4.630 17.851 125.212 1.00 15.18 219 GLU B N 1
ATOM 3761 C CA . GLU B 1 198 ? 5.659 18.670 124.579 1.00 15.87 219 GLU B CA 1
ATOM 3762 C C . GLU B 1 198 ? 6.348 17.934 123.436 1.00 14.88 219 GLU B C 1
ATOM 3763 O O . GLU B 1 198 ? 6.812 18.568 122.481 1.00 15.18 219 GLU B O 1
ATOM 3769 N N . VAL B 1 199 ? 6.421 16.606 123.514 1.00 13.57 220 VAL B N 1
ATOM 3770 C CA . VAL B 1 199 ? 7.011 15.822 122.435 1.00 12.82 220 VAL B CA 1
ATOM 3771 C C . VAL B 1 199 ? 6.084 15.806 121.225 1.00 12.52 220 VAL B C 1
ATOM 3772 O O . VAL B 1 199 ? 6.535 15.903 120.080 1.00 13.55 220 VAL B O 1
ATOM 3776 N N . VAL B 1 200 ? 4.771 15.684 121.458 1.00 11.80 221 VAL B N 1
ATOM 3777 C CA . VAL B 1 200 ? 3.813 15.755 120.358 1.00 10.54 221 VAL B CA 1
ATOM 3778 C C . VAL B 1 200 ? 3.909 17.103 119.655 1.00 10.63 221 VAL B C 1
ATOM 3779 O O . VAL B 1 200 ? 3.907 17.177 118.421 1.00 11.53 221 VAL B O 1
ATOM 3783 N N . LYS B 1 201 ? 3.992 18.189 120.430 1.00 11.96 222 LYS B N 1
ATOM 3784 C CA . LYS B 1 201 ? 4.176 19.513 119.840 1.00 12.33 222 LYS B CA 1
ATOM 3785 C C . LYS B 1 201 ? 5.459 19.588 119.021 1.00 11.62 222 LYS B C 1
ATOM 3786 O O . LYS B 1 201 ? 5.482 20.195 117.946 1.00 13.19 222 LYS B O 1
ATOM 3792 N N . ALA B 1 202 ? 6.537 18.978 119.510 1.00 11.26 223 ALA B N 1
ATOM 3793 C CA . ALA B 1 202 ? 7.797 19.010 118.771 1.00 12.45 223 ALA B CA 1
ATOM 3794 C C . ALA B 1 202 ? 7.683 18.243 117.458 1.00 12.64 223 ALA B C 1
ATOM 3795 O O . ALA B 1 202 ? 8.271 18.646 116.444 1.00 12.36 223 ALA B O 1
ATOM 3797 N N . PHE B 1 203 ? 6.915 17.145 117.447 1.00 11.47 224 PHE B N 1
ATOM 3798 C CA . PHE B 1 203 ? 6.719 16.422 116.197 1.00 10.18 224 PHE B CA 1
ATOM 3799 C C . PHE B 1 203 ? 5.991 17.299 115.187 1.00 10.80 224 PHE B C 1
ATOM 3800 O O . PHE B 1 203 ? 6.409 17.419 114.029 1.00 11.51 224 PHE B O 1
ATOM 3808 N N . ALA B 1 204 ? 4.897 17.926 115.615 1.00 9.70 225 ALA B N 1
ATOM 3809 C CA . ALA B 1 204 ? 4.137 18.754 114.691 1.00 11.30 225 ALA B CA 1
ATOM 3810 C C . ALA B 1 204 ? 4.986 19.910 114.177 1.00 11.68 225 ALA B C 1
ATOM 3811 O O . ALA B 1 204 ? 4.957 20.225 112.982 1.00 12.94 225 ALA B O 1
ATOM 3813 N N . LYS B 1 205 ? 5.776 20.532 115.060 1.00 11.98 226 LYS B N 1
ATOM 3814 C CA . LYS B 1 205 ? 6.638 21.636 114.647 1.00 12.37 226 LYS B CA 1
ATOM 3815 C C . LYS B 1 205 ? 7.641 21.189 113.590 1.00 13.34 226 LYS B C 1
ATOM 3816 O O . LYS B 1 205 ? 7.874 21.896 112.603 1.00 14.55 226 LYS B O 1
ATOM 3822 N N . SER B 1 206 ? 8.252 20.021 113.781 1.00 12.56 227 SER B N 1
ATOM 3823 C CA . SER B 1 206 ? 9.259 19.557 112.832 1.00 12.82 227 SER B CA 1
ATOM 3824 C C . SER B 1 206 ? 8.656 19.328 111.450 1.00 12.16 227 SER B C 1
ATOM 3825 O O . SER B 1 206 ? 9.271 19.664 110.429 1.00 13.51 227 SER B O 1
ATOM 3828 N N . ALA B 1 207 ? 7.447 18.771 111.398 1.00 12.43 228 ALA B N 1
ATOM 3829 C CA . ALA B 1 207 ? 6.814 18.495 110.117 1.00 12.14 228 ALA B CA 1
ATOM 3830 C C . ALA B 1 207 ? 6.335 19.776 109.448 1.00 12.90 228 ALA B C 1
ATOM 3831 O O . ALA B 1 207 ? 6.557 19.983 108.248 1.00 13.77 228 ALA B O 1
ATOM 3833 N N . ILE B 1 208 ? 5.666 20.644 110.211 1.00 11.88 229 ILE B N 1
ATOM 3834 C CA . ILE B 1 208 ? 5.151 21.885 109.644 1.00 13.21 229 ILE B CA 1
ATOM 3835 C C . ILE B 1 208 ? 6.299 22.744 109.135 1.00 12.35 229 ILE B C 1
ATOM 3836 O O . ILE B 1 208 ? 6.262 23.253 108.006 1.00 13.61 229 ILE B O 1
ATOM 3841 N N . ASP B 1 209 ? 7.351 22.891 109.952 1.00 14.31 230 ASP B N 1
ATOM 3842 C CA . ASP B 1 209 ? 8.499 23.705 109.558 1.00 15.12 230 ASP B CA 1
ATOM 3843 C C . ASP B 1 209 ? 9.115 23.209 108.256 1.00 14.21 230 ASP B C 1
ATOM 3844 O O . ASP B 1 209 ? 9.476 24.015 107.394 1.00 15.97 230 ASP B O 1
ATOM 3849 N N . ALA B 1 210 ? 9.249 21.884 108.099 1.00 12.83 231 ALA B N 1
ATOM 3850 C CA . ALA B 1 210 ? 9.868 21.332 106.895 1.00 13.34 231 ALA B CA 1
ATOM 3851 C C . ALA B 1 210 ? 9.046 21.621 105.642 1.00 12.32 231 ALA B C 1
ATOM 3852 O O . ALA B 1 210 ? 9.608 21.730 104.544 1.00 13.50 231 ALA B O 1
ATOM 3854 N N . GLN B 1 211 ? 7.723 21.761 105.781 1.00 11.93 232 GLN B N 1
ATOM 3855 C CA . GLN B 1 211 ? 6.872 21.995 104.617 1.00 11.50 232 GLN B CA 1
ATOM 3856 C C . GLN B 1 211 ? 6.873 23.454 104.171 1.00 12.28 232 GLN B C 1
ATOM 3857 O O . GLN B 1 211 ? 6.645 23.728 102.992 1.00 12.74 232 GLN B O 1
ATOM 3863 N N . GLN B 1 212 ? 7.156 24.393 105.075 1.00 12.84 233 GLN B N 1
ATOM 3864 C CA . GLN B 1 212 ? 7.022 25.807 104.729 1.00 12.57 233 GLN B CA 1
ATOM 3865 C C . GLN B 1 212 ? 7.979 26.285 103.642 1.00 14.02 233 GLN B C 1
ATOM 3866 O O . GLN B 1 212 ? 7.535 27.046 102.765 1.00 13.77 233 GLN B O 1
ATOM 3872 N N . PRO B 1 213 ? 9.264 25.914 103.628 1.00 13.24 234 PRO B N 1
ATOM 3873 C CA . PRO B 1 213 ? 10.123 26.364 102.522 1.00 15.75 234 PRO B CA 1
ATOM 3874 C C . PRO B 1 213 ? 9.692 25.813 101.177 1.00 15.48 234 PRO B C 1
ATOM 3875 O O . PRO B 1 213 ? 9.915 26.463 100.147 1.00 16.63 234 PRO B O 1
ATOM 3879 N N . TYR B 1 214 ? 9.059 24.635 101.154 1.00 13.00 235 TYR B N 1
ATOM 3880 C CA . TYR B 1 214 ? 8.521 24.127 99.899 1.00 14.10 235 TYR B CA 1
ATOM 3881 C C . TYR B 1 214 ? 7.344 24.975 99.436 1.00 14.28 235 TYR B C 1
ATOM 3882 O O . TYR B 1 214 ? 7.273 25.373 98.267 1.00 15.80 235 TYR B O 1
ATOM 3891 N N . ILE B 1 215 ? 6.400 25.249 100.341 1.00 13.15 236 ILE B N 1
ATOM 3892 C CA . ILE B 1 215 ? 5.245 26.070 99.982 1.00 13.83 236 ILE B CA 1
ATOM 3893 C C . ILE B 1 215 ? 5.694 27.427 99.449 1.00 15.54 236 ILE B C 1
ATOM 3894 O O . ILE B 1 215 ? 5.123 27.950 98.485 1.00 18.43 236 ILE B O 1
ATOM 3899 N N . ALA B 1 216 ? 6.750 27.998 100.041 1.00 14.91 237 ALA B N 1
ATOM 3900 C CA . ALA B 1 216 ? 7.212 29.326 99.635 1.00 17.46 237 ALA B CA 1
ATOM 3901 C C . ALA B 1 216 ? 7.705 29.339 98.191 1.00 19.92 237 ALA B C 1
ATOM 3902 O O . ALA B 1 216 ? 7.516 30.330 97.474 1.00 21.63 237 ALA B O 1
ATOM 3904 N N . ASN B 1 217 ? 8.361 28.263 97.749 1.00 18.20 238 ASN B N 1
ATOM 3905 C CA . ASN B 1 217 ? 8.825 28.190 96.366 1.00 18.68 238 ASN B CA 1
ATOM 3906 C C . ASN B 1 217 ? 9.069 26.739 95.976 1.00 17.61 238 ASN B C 1
ATOM 3907 O O . ASN B 1 217 ? 10.185 26.231 96.147 1.00 17.74 238 ASN B O 1
ATOM 3912 N N . PRO B 1 218 ? 8.056 26.051 95.443 1.00 17.96 239 PRO B N 1
ATOM 3913 C CA . PRO B 1 218 ? 8.217 24.618 95.146 1.00 16.12 239 PRO B CA 1
ATOM 3914 C C . PRO B 1 218 ? 9.352 24.299 94.189 1.00 17.68 239 PRO B C 1
ATOM 3915 O O . PRO B 1 218 ? 10.095 23.339 94.424 1.00 15.85 239 PRO B O 1
ATOM 3919 N N . ASP B 1 219 ? 9.516 25.088 93.122 1.00 20.89 240 ASP B N 1
ATOM 3920 C CA . ASP B 1 219 ? 10.497 24.742 92.097 1.00 21.05 240 ASP B CA 1
ATOM 3921 C C . ASP B 1 219 ? 11.922 24.883 92.618 1.00 19.78 240 ASP B C 1
ATOM 3922 O O . ASP B 1 219 ? 12.789 24.055 92.303 1.00 22.59 240 ASP B O 1
ATOM 3927 N N . VAL B 1 220 ? 12.185 25.924 93.411 1.00 19.52 241 VAL B N 1
ATOM 3928 C CA . VAL B 1 220 ? 13.500 26.078 94.024 1.00 18.29 241 VAL B CA 1
ATOM 3929 C C . VAL B 1 220 ? 13.764 24.956 95.020 1.00 16.76 241 VAL B C 1
ATOM 3930 O O . VAL B 1 220 ? 14.854 24.369 95.042 1.00 16.98 241 VAL B O 1
ATOM 3934 N N . TRP B 1 221 ? 12.776 24.639 95.857 1.00 15.92 242 TRP B N 1
ATOM 3935 C CA . TRP B 1 221 ? 12.941 23.557 96.819 1.00 13.80 242 TRP B CA 1
ATOM 3936 C C . TRP B 1 221 ? 13.298 22.253 96.120 1.00 15.03 242 TRP B C 1
ATOM 3937 O O . TRP B 1 221 ? 14.171 21.507 96.581 1.00 14.91 242 TRP B O 1
ATOM 3948 N N . LEU B 1 222 ? 12.644 21.972 94.992 1.00 15.11 243 LEU B N 1
ATOM 3949 C CA . LEU B 1 222 ? 12.869 20.727 94.272 1.00 15.29 243 LEU B CA 1
ATOM 3950 C C . LEU B 1 222 ? 14.191 20.711 93.515 1.00 17.39 243 LEU B C 1
ATOM 3951 O O . LEU B 1 222 ? 14.574 19.658 92.995 1.00 19.27 243 LEU B O 1
ATOM 3956 N N . LYS B 1 223 ? 14.896 21.839 93.453 1.00 19.42 244 LYS B N 1
ATOM 3957 C CA . LYS B 1 223 ? 16.206 21.910 92.820 1.00 21.76 244 LYS B CA 1
ATOM 3958 C C . LYS B 1 223 ? 17.350 21.678 93.794 1.00 22.76 244 LYS B C 1
ATOM 3959 O O . LYS B 1 223 ? 18.508 21.703 93.374 1.00 24.12 244 LYS B O 1
ATOM 3965 N N . GLN B 1 224 ? 17.068 21.468 95.077 1.00 19.55 245 GLN B N 1
ATOM 3966 C CA . GLN B 1 224 ? 18.131 21.185 96.033 1.00 18.68 245 GLN B CA 1
ATOM 3967 C C . GLN B 1 224 ? 18.382 19.684 96.066 1.00 17.77 245 GLN B C 1
ATOM 3968 O O . GLN B 1 224 ? 17.464 18.921 96.411 1.00 17.83 245 GLN B O 1
ATOM 3974 N N . PRO B 1 225 ? 19.590 19.219 95.717 1.00 17.30 246 PRO B N 1
ATOM 3975 C CA . PRO B 1 225 ? 19.806 17.765 95.606 1.00 18.20 246 PRO B CA 1
ATOM 3976 C C . PRO B 1 225 ? 19.549 17.007 96.896 1.00 17.62 246 PRO B C 1
ATOM 3977 O O . PRO B 1 225 ? 19.056 15.871 96.849 1.00 16.95 246 PRO B O 1
ATOM 3981 N N . GLU B 1 226 ? 19.863 17.601 98.050 1.00 18.12 247 GLU B N 1
ATOM 3982 C CA . GLU B 1 226 ? 19.651 16.894 99.309 1.00 18.92 247 GLU B CA 1
ATOM 3983 C C . GLU B 1 226 ? 18.168 16.689 99.608 1.00 16.67 247 GLU B C 1
ATOM 3984 O O . GLU B 1 226 ? 17.797 15.667 100.196 1.00 17.96 247 GLU B O 1
ATOM 3990 N N . ASN B 1 227 ? 17.305 17.636 99.222 1.00 14.79 248 ASN B N 1
ATOM 3991 C CA . ASN B 1 227 ? 15.870 17.427 99.394 1.00 14.40 248 ASN B CA 1
ATOM 3992 C C . ASN B 1 227 ? 15.401 16.250 98.553 1.00 14.21 248 ASN B C 1
ATOM 3993 O O . ASN B 1 227 ? 14.671 15.381 99.036 1.00 15.28 248 ASN B O 1
ATOM 3998 N N . ILE B 1 228 ? 15.828 16.206 97.287 1.00 14.70 249 ILE B N 1
ATOM 3999 C CA . ILE B 1 228 ? 15.429 15.133 96.377 1.00 13.48 249 ILE B CA 1
ATOM 4000 C C . ILE B 1 228 ? 15.940 13.785 96.872 1.00 14.64 249 ILE B C 1
ATOM 4001 O O . ILE B 1 228 ? 15.209 12.790 96.871 1.00 13.47 249 ILE B O 1
ATOM 4006 N N . SER B 1 229 ? 17.210 13.730 97.286 1.00 14.46 250 SER B N 1
ATOM 4007 C CA . SER B 1 229 ? 17.814 12.467 97.706 1.00 14.75 250 SER B CA 1
ATOM 4008 C C . SER B 1 229 ? 17.138 11.907 98.949 1.00 14.03 250 SER B C 1
ATOM 4009 O O . SER B 1 229 ? 16.935 10.691 99.059 1.00 15.54 250 SER B O 1
ATOM 4012 N N . LYS B 1 230 ? 16.802 12.773 99.906 1.00 13.13 251 LYS B N 1
ATOM 4013 C CA . LYS B 1 230 ? 16.151 12.299 101.121 1.00 12.67 251 LYS B CA 1
ATOM 4014 C C . LYS B 1 230 ? 14.767 11.742 100.827 1.00 12.60 251 LYS B C 1
ATOM 4015 O O . LYS B 1 230 ? 14.397 10.677 101.336 1.00 12.82 251 LYS B O 1
ATOM 4021 N N . LEU B 1 231 ? 13.991 12.440 100.000 1.00 12.58 252 LEU B N 1
ATOM 4022 C CA . LEU B 1 231 ? 12.669 11.938 99.653 1.00 11.40 252 LEU B CA 1
ATOM 4023 C C . LEU B 1 231 ? 12.762 10.665 98.823 1.00 11.81 252 LEU B C 1
ATOM 4024 O O . LEU B 1 231 ? 11.997 9.722 99.044 1.00 12.70 252 LEU B O 1
ATOM 4029 N N . ALA B 1 232 ? 13.699 10.615 97.871 1.00 12.78 253 ALA B N 1
ATOM 4030 C CA . ALA B 1 232 ? 13.871 9.408 97.066 1.00 14.52 253 ALA B CA 1
ATOM 4031 C C . ALA B 1 232 ? 14.171 8.209 97.946 1.00 12.94 253 ALA B C 1
ATOM 4032 O O . ALA B 1 232 ? 13.595 7.133 97.757 1.00 13.18 253 ALA B O 1
ATOM 4034 N N . ARG B 1 233 ? 15.050 8.385 98.934 1.00 12.69 254 ARG B N 1
ATOM 4035 C CA . ARG B 1 233 ? 15.425 7.275 99.799 1.00 13.47 254 ARG B CA 1
ATOM 4036 C C . ARG B 1 233 ? 14.247 6.798 100.637 1.00 12.81 254 ARG B C 1
ATOM 4037 O O . ARG B 1 233 ? 13.968 5.596 100.699 1.00 14.22 254 ARG B O 1
ATOM 4045 N N . LEU B 1 234 ? 13.539 7.723 101.293 1.00 12.93 255 LEU B N 1
ATOM 4046 C CA . LEU B 1 234 ? 12.512 7.302 102.240 1.00 13.49 255 LEU B CA 1
ATOM 4047 C C . LEU B 1 234 ? 11.241 6.832 101.553 1.00 13.67 255 LEU B C 1
ATOM 4048 O O . LEU B 1 234 ? 10.518 6.005 102.115 1.00 14.40 255 LEU B O 1
ATOM 4053 N N . SER B 1 235 ? 10.947 7.336 100.354 1.00 12.72 256 SER B N 1
ATOM 4054 C CA A SER B 1 235 ? 9.799 6.857 99.595 0.51 13.37 256 SER B CA 1
ATOM 4055 C CA B SER B 1 235 ? 9.797 6.854 99.603 0.49 13.61 256 SER B CA 1
ATOM 4056 C C . SER B 1 235 ? 10.123 5.624 98.768 1.00 13.94 256 SER B C 1
ATOM 4057 O O . SER B 1 235 ? 9.220 4.835 98.468 1.00 15.21 256 SER B O 1
ATOM 4062 N N . GLY B 1 236 ? 11.387 5.450 98.387 1.00 15.75 257 GLY B N 1
ATOM 4063 C CA . GLY B 1 236 ? 11.798 4.325 97.574 1.00 14.37 257 GLY B CA 1
ATOM 4064 C C . GLY B 1 236 ? 11.541 4.529 96.100 1.00 16.48 257 GLY B C 1
ATOM 4065 O O . GLY B 1 236 ? 11.127 3.589 95.410 1.00 18.86 257 GLY B O 1
ATOM 4066 N N . VAL B 1 237 ? 11.767 5.734 95.596 1.00 16.04 258 VAL B N 1
ATOM 4067 C CA . VAL B 1 237 ? 11.481 6.058 94.201 1.00 16.58 258 VAL B CA 1
ATOM 4068 C C . VAL B 1 237 ? 12.748 6.609 93.566 1.00 16.70 258 VAL B C 1
ATOM 4069 O O . VAL B 1 237 ? 13.656 7.095 94.264 1.00 16.54 258 VAL B O 1
ATOM 4073 N N . PRO B 1 238 ? 12.842 6.556 92.236 1.00 15.60 259 PRO B N 1
ATOM 4074 C CA . PRO B 1 238 ? 13.960 7.217 91.552 1.00 16.04 259 PRO B CA 1
ATOM 4075 C C . PRO B 1 238 ? 13.935 8.717 91.807 1.00 16.39 259 PRO B C 1
ATOM 4076 O O . PRO B 1 238 ? 12.873 9.334 91.930 1.00 16.46 259 PRO B O 1
ATOM 4080 N N . GLU B 1 239 ? 15.131 9.307 91.889 1.00 16.53 260 GLU B N 1
ATOM 4081 C CA . GLU B 1 239 ? 15.230 10.741 92.155 1.00 16.84 260 GLU B CA 1
ATOM 4082 C C . GLU B 1 239 ? 14.470 11.557 91.115 1.00 17.25 260 GLU B C 1
ATOM 4083 O O . GLU B 1 239 ? 13.834 12.565 91.448 1.00 16.96 260 GLU B O 1
ATOM 4089 N N . GLY B 1 240 ? 14.510 11.127 89.852 1.00 18.39 261 GLY B N 1
ATOM 4090 C CA . GLY B 1 240 ? 13.808 11.837 88.796 1.00 17.40 261 GLY B CA 1
ATOM 4091 C C . GLY B 1 240 ? 12.304 11.882 88.965 1.00 17.01 261 GLY B C 1
ATOM 4092 O O . GLY B 1 240 ? 11.655 12.760 88.387 1.00 19.90 261 GLY B O 1
ATOM 4093 N N . ASP B 1 241 ? 11.730 10.962 89.741 1.00 15.30 262 ASP B N 1
ATOM 4094 C CA . ASP B 1 241 ? 10.285 10.928 89.940 1.00 14.90 262 ASP B CA 1
ATOM 4095 C C . ASP B 1 241 ? 9.819 11.816 91.084 1.00 12.41 262 ASP B C 1
ATOM 4096 O O . ASP B 1 241 ? 8.609 12.057 91.210 1.00 14.36 262 ASP B O 1
ATOM 4101 N N . VAL B 1 242 ? 10.741 12.299 91.917 1.00 13.34 263 VAL B N 1
ATOM 4102 C CA . VAL B 1 242 ? 10.347 13.043 93.117 1.00 11.90 263 VAL B CA 1
ATOM 4103 C C . VAL B 1 242 ? 9.581 14.325 92.813 1.00 13.12 263 VAL B C 1
ATOM 4104 O O . VAL B 1 242 ? 8.529 14.550 93.435 1.00 13.66 263 VAL B O 1
ATOM 4108 N N . PRO B 1 243 ? 10.029 15.198 91.901 1.00 13.40 264 PRO B N 1
ATOM 4109 C CA . PRO B 1 243 ? 9.281 16.456 91.686 1.00 14.01 264 PRO B CA 1
ATOM 4110 C C . PRO B 1 243 ? 7.815 16.250 91.333 1.00 15.25 264 PRO B C 1
ATOM 4111 O O . PRO B 1 243 ? 6.940 16.896 91.928 1.00 14.14 264 PRO B O 1
ATOM 4115 N N . GLY B 1 244 ? 7.518 15.354 90.388 1.00 13.96 265 GLY B N 1
ATOM 4116 C CA . GLY B 1 244 ? 6.132 15.129 90.002 1.00 14.52 265 GLY B CA 1
ATOM 4117 C C . GLY B 1 244 ? 5.294 14.609 91.155 1.00 12.95 265 GLY B C 1
ATOM 4118 O O . GLY B 1 244 ? 4.129 14.988 91.317 1.00 14.44 265 GLY B O 1
ATOM 4119 N N . LEU B 1 245 ? 5.886 13.755 91.993 1.00 13.12 266 LEU B N 1
ATOM 4120 C CA . LEU B 1 245 ? 5.160 13.235 93.149 1.00 13.02 266 LEU B CA 1
ATOM 4121 C C . LEU B 1 245 ? 4.900 14.329 94.183 1.00 11.50 266 LEU B C 1
ATOM 4122 O O . LEU B 1 245 ? 3.789 14.443 94.718 1.00 11.99 266 LEU B O 1
ATOM 4127 N N . VAL B 1 246 ? 5.919 15.135 94.493 1.00 11.28 267 VAL B N 1
ATOM 4128 C CA . VAL B 1 246 ? 5.755 16.162 95.524 1.00 11.49 267 VAL B CA 1
ATOM 4129 C C . VAL B 1 246 ? 4.689 17.174 95.115 1.00 11.52 267 VAL B C 1
ATOM 4130 O O . VAL B 1 246 ? 3.881 17.630 95.943 1.00 12.39 267 VAL B O 1
ATOM 4134 N N . LYS B 1 247 ? 4.672 17.548 93.835 1.00 11.32 268 LYS B N 1
ATOM 4135 C CA . LYS B 1 247 ? 3.701 18.518 93.339 1.00 12.22 268 LYS B CA 1
ATOM 4136 C C . LYS B 1 247 ? 2.292 17.950 93.258 1.00 13.59 268 LYS B C 1
ATOM 4137 O O . LYS B 1 247 ? 1.351 18.707 92.995 1.00 14.66 268 LYS B O 1
ATOM 4143 N N . GLY B 1 248 ? 2.124 16.649 93.473 1.00 11.63 269 GLY B N 1
ATOM 4144 C CA . GLY B 1 248 ? 0.833 15.996 93.426 1.00 11.20 269 GLY B CA 1
ATOM 4145 C C . GLY B 1 248 ? 0.018 16.062 94.699 1.00 11.87 269 GLY B C 1
ATOM 4146 O O . GLY B 1 248 ? -0.960 15.316 94.826 1.00 12.53 269 GLY B O 1
ATOM 4147 N N . ASN B 1 249 ? 0.396 16.907 95.659 1.00 11.51 270 ASN B N 1
ATOM 4148 C CA . ASN B 1 249 ? -0.431 17.208 96.819 1.00 11.36 270 ASN B CA 1
ATOM 4149 C C . ASN B 1 249 ? -0.324 18.696 97.090 1.00 12.27 270 ASN B C 1
ATOM 4150 O O . ASN B 1 249 ? 0.535 19.389 96.538 1.00 14.31 270 ASN B O 1
ATOM 4155 N N . THR B 1 250 ? -1.189 19.191 97.966 1.00 12.82 271 THR B N 1
ATOM 4156 C CA . THR B 1 250 ? -0.996 20.514 98.535 1.00 14.18 271 THR B CA 1
ATOM 4157 C C . THR B 1 250 ? -0.706 20.390 100.026 1.00 12.32 271 THR B C 1
ATOM 4158 O O . THR B 1 250 ? -1.179 19.466 100.695 1.00 12.31 271 THR B O 1
ATOM 4162 N N . TYR B 1 251 ? 0.097 21.322 100.530 1.00 11.90 272 TYR B N 1
ATOM 4163 C CA . TYR B 1 251 ? 0.550 21.332 101.911 1.00 11.73 272 TYR B CA 1
ATOM 4164 C C . TYR B 1 251 ? 0.112 22.633 102.566 1.00 11.52 272 TYR B C 1
ATOM 4165 O O . TYR B 1 251 ? -0.149 23.632 101.889 1.00 14.15 272 TYR B O 1
ATOM 4174 N N . LEU B 1 252 ? 0.040 22.618 103.892 1.00 11.64 273 LEU B N 1
ATOM 4175 C CA . LEU B 1 252 ? -0.626 23.668 104.653 1.00 11.07 273 LEU B CA 1
ATOM 4176 C C . LEU B 1 252 ? 0.367 24.591 105.345 1.00 11.72 273 LEU B C 1
ATOM 4177 O O . LEU B 1 252 ? 1.413 24.155 105.828 1.00 12.46 273 LEU B O 1
ATOM 4182 N N . THR B 1 253 ? 0.008 25.870 105.435 1.00 11.47 274 THR B N 1
ATOM 4183 C CA . THR B 1 253 ? 0.704 26.776 106.334 1.00 12.85 274 THR B CA 1
ATOM 4184 C C . THR B 1 253 ? 0.273 26.494 107.771 1.00 11.24 274 THR B C 1
ATOM 4185 O O . THR B 1 253 ? -0.708 25.789 108.019 1.00 12.50 274 THR B O 1
ATOM 4189 N N . PRO B 1 254 ? 0.985 27.049 108.758 1.00 15.24 275 PRO B N 1
ATOM 4190 C CA . PRO B 1 254 ? 0.547 26.865 110.153 1.00 16.21 275 PRO B CA 1
ATOM 4191 C C . PRO B 1 254 ? -0.874 27.333 110.417 1.00 15.07 275 PRO B C 1
ATOM 4192 O O . PRO B 1 254 ? -1.619 26.658 111.138 1.00 15.67 275 PRO B O 1
ATOM 4196 N N . GLN B 1 255 ? -1.269 28.481 109.864 1.00 16.10 276 GLN B N 1
ATOM 4197 C CA . GLN B 1 255 ? -2.631 28.955 110.082 1.00 14.62 276 GLN B CA 1
ATOM 4198 C C . GLN B 1 255 ? -3.650 28.017 109.456 1.00 13.74 276 GLN B C 1
ATOM 4199 O O . GLN B 1 255 ? -4.725 27.800 110.026 1.00 13.99 276 GLN B O 1
ATOM 4205 N N . GLN B 1 256 ? -3.316 27.416 108.310 1.00 12.55 277 GLN B N 1
ATOM 4206 C CA . GLN B 1 256 ? -4.237 26.475 107.682 1.00 11.28 277 GLN B CA 1
ATOM 4207 C C . GLN B 1 256 ? -4.354 25.177 108.477 1.00 11.49 277 GLN B C 1
ATOM 4208 O O . GLN B 1 256 ? -5.430 24.573 108.513 1.00 12.04 277 GLN B O 1
ATOM 4214 N N . GLN B 1 257 ? -3.272 24.736 109.123 1.00 11.19 278 GLN B N 1
ATOM 4215 C CA . GLN B 1 257 ? -3.365 23.572 110.001 1.00 10.79 278 GLN B CA 1
ATOM 4216 C C . GLN B 1 257 ? -4.410 23.805 111.084 1.00 11.14 278 GLN B C 1
ATOM 4217 O O . GLN B 1 257 ? -5.319 22.992 111.274 1.00 12.62 278 GLN B O 1
ATOM 4223 N N . THR B 1 258 ? -4.307 24.931 111.790 1.00 12.33 279 THR B N 1
ATOM 4224 C CA . THR B 1 258 ? -5.264 25.224 112.850 1.00 13.86 279 THR B CA 1
ATOM 4225 C C . THR B 1 258 ? -6.687 25.273 112.304 1.00 11.75 279 THR B C 1
ATOM 4226 O O . THR B 1 258 ? -7.608 24.697 112.897 1.00 14.48 279 THR B O 1
ATOM 4230 N N . ALA B 1 259 ? -6.884 25.924 111.155 1.00 12.81 280 ALA B N 1
ATOM 4231 C CA . ALA B 1 259 ? -8.230 26.048 110.600 1.00 12.46 280 ALA B CA 1
ATOM 4232 C C . ALA B 1 259 ? -8.805 24.687 110.210 1.00 13.72 280 ALA B C 1
ATOM 4233 O O . ALA B 1 259 ? -9.971 24.382 110.502 1.00 13.31 280 ALA B O 1
ATOM 4235 N N . GLU B 1 260 ? -8.004 23.859 109.532 1.00 11.78 281 GLU B N 1
ATOM 4236 C CA . GLU B 1 260 ? -8.481 22.545 109.109 1.00 12.31 281 GLU B CA 1
ATOM 4237 C C . GLU B 1 260 ? -8.802 21.660 110.303 1.00 12.07 281 GLU B C 1
ATOM 4238 O O . GLU B 1 260 ? -9.783 20.905 110.281 1.00 15.48 281 GLU B O 1
ATOM 4244 N N . LEU B 1 261 ? -7.987 21.740 111.355 1.00 12.01 282 LEU B N 1
ATOM 4245 C CA . LEU B 1 261 ? -8.217 20.940 112.549 1.00 13.74 282 LEU B CA 1
ATOM 4246 C C . LEU B 1 261 ? -9.446 21.387 113.331 1.00 16.71 282 LEU B C 1
ATOM 4247 O O . LEU B 1 261 ? -9.935 20.620 114.166 1.00 18.21 282 LEU B O 1
ATOM 4252 N N . THR B 1 262 ? -9.968 22.579 113.061 1.00 16.15 283 THR B N 1
ATOM 4253 C CA . THR B 1 262 ? -11.145 23.115 113.741 1.00 17.08 283 THR B CA 1
ATOM 4254 C C . THR B 1 262 ? -12.350 23.074 112.802 1.00 15.63 283 THR B C 1
ATOM 4255 O O . THR B 1 262 ? -12.870 24.104 112.370 1.00 20.19 283 THR B O 1
ATOM 4259 N N . GLY B 1 263 ? -12.797 21.862 112.483 1.00 18.58 284 GLY B N 1
ATOM 4260 C CA . GLY B 1 263 ? -14.035 21.702 111.758 1.00 17.52 284 GLY B CA 1
ATOM 4261 C C . GLY B 1 263 ? -13.927 20.858 110.505 1.00 16.25 284 GLY B C 1
ATOM 4262 O O . GLY B 1 263 ? -14.581 19.820 110.373 1.00 17.91 284 GLY B O 1
ATOM 4263 N N . PRO B 1 264 ? -13.116 21.306 109.540 1.00 16.65 285 PRO B N 1
ATOM 4264 C CA . PRO B 1 264 ? -13.022 20.564 108.272 1.00 15.59 285 PRO B CA 1
ATOM 4265 C C . PRO B 1 264 ? -12.578 19.116 108.409 1.00 13.71 285 PRO B C 1
ATOM 4266 O O . PRO B 1 264 ? -13.108 18.250 107.704 1.00 16.57 285 PRO B O 1
ATOM 4270 N N . VAL B 1 265 ? -11.627 18.811 109.292 1.00 14.03 286 VAL B N 1
ATOM 4271 C CA . VAL B 1 265 ? -11.221 17.415 109.434 1.00 14.55 286 VAL B CA 1
ATOM 4272 C C . VAL B 1 265 ? -12.373 16.573 109.971 1.00 13.70 286 VAL B C 1
ATOM 4273 O O . VAL B 1 265 ? -12.612 15.455 109.496 1.00 14.85 286 VAL B O 1
ATOM 4277 N N . ASN B 1 266 ? -13.119 17.100 110.951 1.00 13.62 287 ASN B N 1
ATOM 4278 C CA . ASN B 1 266 ? -14.277 16.374 111.463 1.00 15.74 287 ASN B CA 1
ATOM 4279 C C . ASN B 1 266 ? -15.263 16.057 110.345 1.00 14.06 287 ASN B C 1
ATOM 4280 O O . ASN B 1 266 ? -15.724 14.918 110.212 1.00 15.14 287 ASN B O 1
ATOM 4285 N N . LYS B 1 267 ? -15.589 17.057 109.523 1.00 15.64 288 LYS B N 1
ATOM 4286 C CA . LYS B 1 267 ? -16.511 16.832 108.413 1.00 16.96 288 LYS B CA 1
ATOM 4287 C C . LYS B 1 267 ? -15.950 15.806 107.439 1.00 17.48 288 LYS B C 1
ATOM 4288 O O . LYS B 1 267 ? -16.688 14.958 106.926 1.00 17.03 288 LYS B O 1
ATOM 4294 N N . ALA B 1 268 ? -14.640 15.863 107.178 1.00 16.06 289 ALA B N 1
ATOM 4295 C CA . ALA B 1 268 ? -14.020 14.859 106.320 1.00 15.92 289 ALA B CA 1
ATOM 4296 C C . ALA B 1 268 ? -14.186 13.455 106.892 1.00 14.36 289 ALA B C 1
ATOM 4297 O O . ALA B 1 268 ? -14.454 12.504 106.147 1.00 15.77 289 ALA B O 1
ATOM 4299 N N . ILE B 1 269 ? -14.024 13.297 108.210 1.00 14.65 290 ILE B N 1
ATOM 4300 C CA . ILE B 1 269 ? -14.202 11.973 108.804 1.00 13.81 290 ILE B CA 1
ATOM 4301 C C . ILE B 1 269 ? -15.646 11.510 108.662 1.00 13.64 290 ILE B C 1
ATOM 4302 O O . ILE B 1 269 ? -15.904 10.348 108.332 1.00 14.36 290 ILE B O 1
ATOM 4307 N N . ILE B 1 270 ? -16.607 12.407 108.917 1.00 14.53 291 ILE B N 1
ATOM 4308 C CA . ILE B 1 270 ? -18.019 12.050 108.800 1.00 16.10 291 ILE B CA 1
ATOM 4309 C C . ILE B 1 270 ? -18.325 11.572 107.387 1.00 13.76 291 ILE B C 1
ATOM 4310 O O . ILE B 1 270 ? -18.895 10.495 107.184 1.00 15.66 291 ILE B O 1
ATOM 4315 N N . ASP B 1 271 ? -17.938 12.366 106.387 1.00 14.66 292 ASP B N 1
ATOM 4316 C CA . ASP B 1 271 ? -18.254 12.015 105.004 1.00 15.53 292 ASP B CA 1
ATOM 4317 C C . ASP B 1 271 ? -17.550 10.732 104.583 1.00 14.96 292 ASP B C 1
ATOM 4318 O O . ASP B 1 271 ? -18.125 9.908 103.860 1.00 16.13 292 ASP B O 1
ATOM 4323 N N . THR B 1 272 ? -16.296 10.553 105.007 1.00 14.08 293 THR B N 1
ATOM 4324 C CA . THR B 1 272 ? -15.555 9.353 104.636 1.00 13.73 293 THR B CA 1
ATOM 4325 C C . THR B 1 272 ? -16.159 8.116 105.282 1.00 13.95 293 THR B C 1
ATOM 4326 O O . THR B 1 272 ? -16.367 7.093 104.615 1.00 14.73 293 THR B O 1
ATOM 4330 N N . ALA B 1 273 ? -16.469 8.201 106.582 1.00 14.09 294 ALA B N 1
ATOM 4331 C CA . ALA B 1 273 ? -17.063 7.064 107.272 1.00 12.22 294 ALA B CA 1
ATOM 4332 C C . ALA B 1 273 ? -18.410 6.699 106.664 1.00 12.95 294 ALA B C 1
ATOM 4333 O O . ALA B 1 273 ? -18.727 5.516 106.510 1.00 14.54 294 ALA B O 1
ATOM 4335 N N . GLN B 1 274 ? -19.196 7.705 106.276 1.00 13.65 295 GLN B N 1
ATOM 4336 C CA . GLN B 1 274 ? -20.517 7.444 105.711 1.00 13.74 295 GLN B CA 1
ATOM 4337 C C . GLN B 1 274 ? -20.415 6.687 104.391 1.00 12.75 295 GLN B C 1
ATOM 4338 O O . GLN B 1 274 ? -21.156 5.724 104.154 1.00 15.51 295 GLN B O 1
ATOM 4344 N N . PHE B 1 275 ? -19.501 7.106 103.515 1.00 14.32 296 PHE B N 1
ATOM 4345 C CA . PHE B 1 275 ? -19.318 6.389 102.259 1.00 16.36 296 PHE B CA 1
ATOM 4346 C C . PHE B 1 275 ? -18.827 4.968 102.512 1.00 15.71 296 PHE B C 1
ATOM 4347 O O . PHE B 1 275 ? -19.296 4.017 101.872 1.00 15.40 296 PHE B O 1
ATOM 4355 N N . LEU B 1 276 ? -17.902 4.799 103.462 1.00 14.94 297 LEU B N 1
ATOM 4356 C CA . LEU B 1 276 ? -17.422 3.462 103.803 1.00 14.35 297 LEU B CA 1
ATOM 4357 C C . LEU B 1 276 ? -18.554 2.575 104.305 1.00 15.02 297 LEU B C 1
ATOM 4358 O O . LEU B 1 276 ? -18.613 1.385 103.969 1.00 16.90 297 LEU B O 1
ATOM 4363 N N . LYS B 1 277 ? -19.468 3.136 105.108 1.00 15.71 298 LYS B N 1
ATOM 4364 C CA . LYS B 1 277 ? -20.602 2.357 105.601 1.00 16.88 298 LYS B CA 1
ATOM 4365 C C . LYS B 1 277 ? -21.480 1.879 104.451 1.00 18.08 298 LYS B C 1
ATOM 4366 O O . LYS B 1 277 ? -21.914 0.717 104.427 1.00 18.74 298 LYS B O 1
ATOM 4372 N N . GLU B 1 278 ? -21.755 2.763 103.489 1.00 20.43 299 GLU B N 1
ATOM 4373 C CA . GLU B 1 278 ? -22.541 2.369 102.325 1.00 21.64 299 GLU B CA 1
ATOM 4374 C C . GLU B 1 278 ? -21.859 1.245 101.559 1.00 22.94 299 GLU B C 1
ATOM 4375 O O . GLU B 1 278 ? -22.524 0.354 101.019 1.00 24.85 299 GLU B O 1
ATOM 4381 N N . GLN B 1 279 ? -20.533 1.282 101.489 1.00 23.09 300 GLN B N 1
ATOM 4382 C CA . GLN B 1 279 ? -19.757 0.285 100.766 1.00 24.45 300 GLN B CA 1
ATOM 4383 C C . GLN B 1 279 ? -19.531 -0.986 101.569 1.00 25.61 300 GLN B C 1
ATOM 4384 O O . GLN B 1 279 ? -18.838 -1.888 101.084 1.00 28.12 300 GLN B O 1
ATOM 4390 N N . GLY B 1 280 ? -20.087 -1.073 102.777 1.00 24.75 301 GLY B N 1
ATOM 4391 C CA . GLY B 1 280 ? -19.972 -2.268 103.587 1.00 25.22 301 GLY B CA 1
ATOM 4392 C C . GLY B 1 280 ? -18.684 -2.403 104.362 1.00 25.42 301 GLY B C 1
ATOM 4393 O O . GLY B 1 280 ? -18.368 -3.502 104.824 1.00 28.63 301 GLY B O 1
ATOM 4394 N N . LYS B 1 281 ? -17.937 -1.314 104.548 1.00 21.94 302 LYS B N 1
ATOM 4395 C CA . LYS B 1 281 ? -16.617 -1.406 105.157 1.00 20.90 302 LYS B CA 1
ATOM 4396 C C . LYS B 1 281 ? -16.595 -1.060 106.640 1.00 19.88 302 LYS B C 1
ATOM 4397 O O . LYS B 1 281 ? -15.626 -1.410 107.322 1.00 22.05 302 LYS B O 1
ATOM 4403 N N . VAL B 1 282 ? -17.611 -0.365 107.149 1.00 18.39 303 VAL B N 1
ATOM 4404 C CA . VAL B 1 282 ? -17.739 -0.119 108.590 1.00 17.33 303 VAL B CA 1
ATOM 4405 C C . VAL B 1 282 ? -19.186 -0.322 109.000 1.00 17.31 303 VAL B C 1
ATOM 4406 O O . VAL B 1 282 ? -20.111 -0.150 108.195 1.00 17.09 303 VAL B O 1
ATOM 4410 N N . PRO B 1 283 ? -19.414 -0.727 110.261 1.00 18.26 304 PRO B N 1
ATOM 4411 C CA . PRO B 1 283 ? -20.787 -1.011 110.705 1.00 20.50 304 PRO B CA 1
ATOM 4412 C C . PRO B 1 283 ? -21.603 0.211 111.094 1.00 19.16 304 PRO B C 1
ATOM 4413 O O . PRO B 1 283 ? -22.840 0.184 111.033 1.00 20.20 304 PRO B O 1
ATOM 4417 N N . ALA B 1 284 ? -20.943 1.278 111.531 1.00 19.00 305 ALA B N 1
ATOM 4418 C CA . ALA B 1 284 ? -21.662 2.424 112.063 1.00 21.48 305 ALA B CA 1
ATOM 4419 C C . ALA B 1 284 ? -20.859 3.691 111.821 1.00 21.44 305 ALA B C 1
ATOM 4420 O O . ALA B 1 284 ? -19.635 3.659 111.680 1.00 22.05 305 ALA B O 1
ATOM 4422 N N . VAL B 1 285 ? -21.577 4.808 111.772 1.00 21.34 306 VAL B N 1
ATOM 4423 C CA . VAL B 1 285 ? -20.996 6.130 111.585 1.00 21.71 306 VAL B CA 1
ATOM 4424 C C . VAL B 1 285 ? -21.536 7.024 112.688 1.00 19.99 306 VAL B C 1
ATOM 4425 O O . VAL B 1 285 ? -22.739 7.010 112.977 1.00 22.07 306 VAL B O 1
ATOM 4429 N N . ALA B 1 286 ? -20.649 7.773 113.327 1.00 17.65 307 ALA B N 1
ATOM 4430 C CA . ALA B 1 286 ? -21.078 8.744 114.314 1.00 19.22 307 ALA B CA 1
ATOM 4431 C C . ALA B 1 286 ? -21.469 10.039 113.610 1.00 21.41 307 ALA B C 1
ATOM 4432 O O . ALA B 1 286 ? -21.065 10.307 112.475 1.00 24.92 307 ALA B O 1
ATOM 4434 N N . ASN B 1 287 ? -22.274 10.847 114.287 1.00 23.68 308 ASN B N 1
ATOM 4435 C CA . ASN B 1 287 ? -22.616 12.149 113.729 1.00 23.30 308 ASN B CA 1
ATOM 4436 C C . ASN B 1 287 ? -21.599 13.218 114.090 1.00 21.44 308 ASN B C 1
ATOM 4437 O O . ASN B 1 287 ? -21.763 14.372 113.687 1.00 23.42 308 ASN B O 1
ATOM 4442 N N . ASP B 1 288 ? -20.545 12.854 114.817 1.00 19.16 309 ASP B N 1
ATOM 4443 C CA . ASP B 1 288 ? -19.490 13.795 115.147 1.00 16.70 309 ASP B CA 1
ATOM 4444 C C . ASP B 1 288 ? -18.249 13.000 115.516 1.00 14.09 309 ASP B C 1
ATOM 4445 O O . ASP B 1 288 ? -18.344 11.988 116.215 1.00 15.28 309 ASP B O 1
ATOM 4450 N N . TYR B 1 289 ? -17.091 13.467 115.045 1.00 11.38 310 TYR B N 1
ATOM 4451 C CA . TYR B 1 289 ? -15.814 12.831 115.331 1.00 10.94 310 TYR B CA 1
ATOM 4452 C C . TYR B 1 289 ? -14.851 13.792 116.021 1.00 10.02 310 TYR B C 1
ATOM 4453 O O . TYR B 1 289 ? -13.630 13.670 115.882 1.00 11.20 310 TYR B O 1
ATOM 4462 N N . SER B 1 290 ? -15.386 14.749 116.784 1.00 11.10 311 SER B N 1
ATOM 4463 C CA . SER B 1 290 ? -14.541 15.728 117.463 1.00 11.83 311 SER B CA 1
ATOM 4464 C C . SER B 1 290 ? -13.585 15.093 118.464 1.00 10.48 311 SER B C 1
ATOM 4465 O O . SER B 1 290 ? -12.541 15.682 118.760 1.00 11.10 311 SER B O 1
ATOM 4468 N N . GLN B 1 291 ? -13.897 13.897 118.974 1.00 10.14 312 GLN B N 1
ATOM 4469 C CA . GLN B 1 291 ? -12.977 13.216 119.876 1.00 11.57 312 GLN B CA 1
ATOM 4470 C C . GLN B 1 291 ? -11.711 12.762 119.166 1.00 10.29 312 GLN B C 1
ATOM 4471 O O . GLN B 1 291 ? -10.743 12.390 119.840 1.00 12.14 312 GLN B O 1
ATOM 4477 N N . TYR B 1 292 ? -11.701 12.779 117.834 1.00 11.90 313 TYR B N 1
ATOM 4478 C CA . TYR B 1 292 ? -10.603 12.246 117.035 1.00 10.28 313 TYR B CA 1
ATOM 4479 C C . TYR B 1 292 ? -9.775 13.333 116.366 1.00 10.09 313 TYR B C 1
ATOM 4480 O O . TYR B 1 292 ? -8.966 13.024 115.489 1.00 10.53 313 TYR B O 1
ATOM 4489 N N . VAL B 1 293 ? -9.986 14.602 116.726 1.00 9.37 314 VAL B N 1
ATOM 4490 C CA . VAL B 1 293 ? -9.254 15.719 116.133 1.00 11.02 314 VAL B CA 1
ATOM 4491 C C . VAL B 1 293 ? -8.910 16.718 117.223 1.00 9.67 314 VAL B C 1
ATOM 4492 O O . VAL B 1 293 ? -9.714 16.955 118.131 1.00 11.18 314 VAL B O 1
ATOM 4496 N N . THR B 1 294 ? -7.722 17.318 117.125 1.00 9.18 315 THR B N 1
ATOM 4497 C CA . THR B 1 294 ? -7.357 18.400 118.028 1.00 10.07 315 THR B CA 1
ATOM 4498 C C . THR B 1 294 ? -6.429 19.384 117.327 1.00 10.83 315 THR B C 1
ATOM 4499 O O . THR B 1 294 ? -5.617 19.009 116.470 1.00 11.07 315 THR B O 1
ATOM 4503 N N . SER B 1 295 ? -6.545 20.652 117.720 1.00 10.37 316 SER B N 1
ATOM 4504 C CA . SER B 1 295 ? -5.616 21.690 117.297 1.00 10.57 316 SER B CA 1
ATOM 4505 C C . SER B 1 295 ? -4.600 22.040 118.371 1.00 10.96 316 SER B C 1
ATOM 4506 O O . SER B 1 295 ? -3.810 22.964 118.175 1.00 11.22 316 SER B O 1
ATOM 4509 N N . ARG B 1 296 ? -4.609 21.338 119.504 1.00 10.70 317 ARG B N 1
ATOM 4510 C CA . ARG B 1 296 ? -3.836 21.774 120.663 1.00 11.12 317 ARG B CA 1
ATOM 4511 C C . ARG B 1 296 ? -2.337 21.552 120.524 1.00 11.35 317 ARG B C 1
ATOM 4512 O O . ARG B 1 296 ? -1.592 22.040 121.374 1.00 14.25 317 ARG B O 1
ATOM 4520 N N . PHE B 1 297 ? -1.877 20.841 119.494 1.00 10.48 318 PHE B N 1
ATOM 4521 C CA . PHE B 1 297 ? -0.455 20.596 119.305 1.00 10.90 318 PHE B CA 1
ATOM 4522 C C . PHE B 1 297 ? 0.164 21.422 118.185 1.00 13.02 318 PHE B C 1
ATOM 4523 O O . PHE B 1 297 ? 1.363 21.280 117.930 1.00 14.68 318 PHE B O 1
ATOM 4531 N N . VAL B 1 298 ? -0.605 22.294 117.535 1.00 13.42 319 VAL B N 1
ATOM 4532 C CA . VAL B 1 298 ? -0.081 23.190 116.503 1.00 16.03 319 VAL B CA 1
ATOM 4533 C C . VAL B 1 298 ? -0.189 24.652 116.929 1.00 22.28 319 VAL B C 1
ATOM 4534 O O . VAL B 1 298 ? -0.816 24.976 117.938 1.00 25.71 319 VAL B O 1
#

Solvent-accessible surface area: 23824 Å² total; per-residue (Å²): 118,30,102,3,18,0,0,25,18,14,18,3,8,0,12,16,21,11,18,44,53,80,30,4,27,80,24,9,15,7,72,25,69,60,96,115,28,64,1,2,32,48,0,11,189,12,0,54,78,25,85,0,35,0,0,14,0,6,3,0,1,2,0,13,0,3,30,121,146,10,70,2,23,0,0,1,0,4,1,77,13,10,74,8,6,3,0,0,0,69,148,115,3,62,96,43,111,32,0,80,64,64,83,0,0,0,0,67,36,3,5,0,4,9,0,0,5,10,0,0,126,97,56,68,11,150,58,76,67,7,94,34,23,82,50,66,8,77,42,0,37,51,15,33,136,200,42,88,1,27,0,0,0,0,17,3,35,0,6,15,38,0,89,125,96,18,87,55,26,0,13,1,89,67,0,19,140,82,61,14,84,2,15,14,0,16,0,0,33,99,81,13,4,118,158,38,51,82,14,0,95,16,5,0,89,7,9,12,69,16,2,42,37,14,50,56,48,48,91,23,11,24,148,38,102,112,19,19,48,44,0,12,212,36,2,53,9,77,92,71,33,0,48,52,16,0,111,4,9,85,15,4,41,72,130,81,0,68,49,28,10,98,39,58,0,27,130,28,2,47,66,4,0,73,21,3,88,100,41,63,89,9,124,65,47,47,136,64,3,64,144,21,16,17,45,119,11,68,72,107,2,18,0,0,10,19,9,17,3,7,0,10,14,22,10,16,20,48,74,38,5,24,147,117,36,72,10,65,25,24,49,56,33,28,20,2,2,12,37,0,10,157,14,0,54,74,26,60,0,31,0,0,13,0,5,4,0,2,1,0,18,0,3,33,114,143,8,70,3,21,0,0,2,2,5,2,70,13,10,73,9,6,2,0,0,0,70,129,121,3,72,101,38,102,35,0,76,52,67,95,0,0,0,0,94,9,3,5,0,7,10,0,0,6,12,0,0,133,98,55,64,10,143,37,79,73,8,84,46,32,73,56,73,5,74,43,0,38,12,3,32,79,59,38,78,4,25,0,0,0,0,14,3,34,0,10,15,39,0,80,120,100,8,68,66,28,0,11,2,88,67,1,18,138,90,61,15,85,3,13,14,0,15,0,0,31,100,81,14,5,118,157,26,47,98,4,0,93,19,5,0,115,10,7,13,69,19,3,42,77,12,56,89,71,47,84,84,18,8,159,78,101,120,19,18,46,41,0,10,142,20,2,52,11,84,94,69,22,0,43,54,15,0,112,4,8,83,16,12,40,62,139,86,0,63,60,27,9,97,39,65,0,31,130,29,2,44,65,3,0,75,22,3,96,102,48,66,71,11,127,61,39,48,144,63,3,68,142,21,16,16,44,116,8,63

InterPro domains:
  IPR001638 Solute-binding protein family 3/N-terminal domain of MltF [SM00062] (24-239)
  IPR007210 ABC-type glycine betaine transport system, substrate-binding domain [PF04069] (24-248)
  IPR010068 Taurine ABC transporter, substrate-binding protein TauA [TIGR01729] (25-320)
  IPR010068 Taurine ABC transporter, substrate-binding protein TauA [cd13560] (24-239)

B-factor: mean 16.62, std 8.07, range [7.9, 81.33]

Organism: Escherichia coli (strain K12) (NCBI:txid83333)

Radius of gyration: 27.26 Å; Cα contacts (8 Å, |Δi|>4): 1216; chains: 2; bounding box: 69×77×53 Å

Secondary structure (DSSP, 8-state):
--EEEEEE-----TTHHHHHTTHHHHHH--EEEEEE-SSHHHHHHHHHHTS-SEEEEEHHHHHHHHHTT-SEEEEEEEEEE-TTSEEEE-TT--SGGGGTT-EEEE-TTSHHHHHHHHHHHHTT--GGGSEEEE--HHHHHHHHHTT--SEEEE-TTHHHHHHTTSEEEEEHHHHHHTT---EEEEEEEHHHHHH-HHHHHHHHHHHHHHHHHHHH-HHHHHTSHHHHHHHHHHHT--GGGHHHHHTTEE---HHHHHHHHTTHHHHHHHHHHHHHHHTTS-S---S--GGGB--TT-/-EEEEEE-----THHHHHHTTHHHHHHT-EEEEEE-SSHHHHHHHHHHTS-SEEEEEHHHHHHHHHTT-SEEEEEEEEEE-TTSEEEE-TT--SGGGGTT-EEEE-TTSHHHHHHHHHHHHTT--GGGSEEEE--HHHHHHHHHHT--SEEEE-TTHHHHHHTTSEEEEEHHHHHHTT---EEEEEEEHHHHHH-HHHHHHHHHHHHHHHHHHHH-HHHHTT-HHHHHHHHHHHT--GGGHHHHHTTEE---HHHHHHHHTTHHHHHHHHHHHHHHHTTS-S---S--GGGB--TT-